Protein AF-0000000080889788 (afdb_homodimer)

InterPro domains:
  IPR009011 Mannose-6-phosphate receptor binding domain superfamily [G3DSA:2.70.130.10] (34-202)
  IPR009011 Mannose-6-phosphate receptor binding domain superfamily [SSF50911] (37-195)
  IPR028927 Mannose-6-phosphate receptor [PF02157] (180-248)
  IPR044865 MRH domain [PS51914] (36-197)

Solvent-accessible surface area (backbone atoms only — not comparable to full-atom values): 29455 Å² total; per-residue (Å²): 126,72,71,70,59,59,63,58,54,55,55,55,50,52,55,52,50,56,56,60,62,55,53,62,60,61,64,60,67,64,57,76,72,79,66,58,76,27,22,34,61,32,87,85,77,56,33,21,29,55,45,59,86,60,44,54,46,82,94,80,48,68,60,47,72,41,76,58,95,91,33,50,36,38,28,36,46,56,30,41,24,70,74,37,75,85,51,68,41,60,74,32,84,56,58,80,36,25,9,26,32,34,52,60,92,92,42,36,41,30,26,5,29,49,41,44,64,37,41,63,38,86,92,40,39,32,36,63,22,48,64,11,8,52,16,40,24,45,49,98,86,60,44,58,37,86,93,36,64,43,86,58,65,56,47,10,20,32,37,40,37,47,36,61,26,83,80,56,74,78,77,67,47,66,40,68,64,52,67,46,66,82,23,43,36,37,31,38,35,37,23,43,51,52,41,70,38,77,55,72,71,64,62,42,72,63,50,51,48,50,50,52,51,49,52,52,52,47,49,50,46,51,50,29,28,49,48,27,40,72,71,58,62,43,74,73,86,72,20,44,61,61,44,66,54,52,50,48,51,49,47,48,50,51,47,41,50,68,73,55,50,80,70,71,71,69,70,78,78,73,121,126,70,74,69,59,60,63,58,54,57,55,53,50,53,56,52,50,55,56,60,63,55,52,62,60,61,65,61,65,65,58,75,73,79,67,58,77,26,23,34,63,31,85,85,78,56,34,21,28,56,46,57,86,60,44,55,44,81,93,80,47,69,62,48,71,41,74,58,98,93,34,50,36,40,28,36,46,56,31,41,24,71,75,36,72,83,52,68,39,59,75,32,82,56,57,79,36,24,10,27,32,36,53,60,91,94,42,37,41,31,24,5,29,50,41,42,64,37,42,62,37,87,92,39,39,34,37,66,21,48,65,10,9,53,15,40,23,46,49,97,86,63,44,59,37,87,94,36,64,43,87,58,65,54,46,9,21,33,36,39,35,48,36,60,26,82,80,56,72,77,77,67,48,66,41,68,65,48,69,47,66,83,23,43,37,36,32,37,35,37,24,42,51,51,41,70,37,76,52,71,72,62,61,42,72,64,52,51,49,49,52,52,51,50,52,52,51,47,50,50,44,52,50,29,28,50,47,27,40,71,70,59,60,44,74,71,85,73,19,44,62,61,45,68,56,52,50,49,48,49,47,48,50,51,48,42,50,69,73,55,53,82,72,71,73,68,73,78,78,72,123

Foldseek 3Di:
DVVVVVVVVVVVVVVVVVVVVVVVVVVVVPPPPDDPFQKEADPVPRWIFHDVVQFADPPPGAFDWDDDPRKIKTFGAQFAHPPQVPFDAAQFPDSRFQGMWIDDPRHIKGQAGGGRDWYDDPPKIKDKGDRIHAFADADPVRAGDPPHGDPPRQAHMEMEIEDADLPDDDDWDKAWDDDDSNGYTYIYTYDNSRDTDNPCPPPPPVNVVVVVVVVVVVCLQVVQLVCCCVPVVDDDPPSGVCVVVVVVVVCVVVVCCVVPPPVVPPPPPPD/DVVVVVVVVVVVVVVVVVVVVVVVVVVVVPPPPDDPFQKEADPVPRWIFHDVVQFADPPPGAFDWDDDPRKIKTFGAQFAHRPQVPFDAAQFPDSRFQGMWIDDPRHIKGQAGGGRDWYDDPPKTKDKGDRIHAFADADPVRAGDPPHGDPPRQAHMEMEIEDADLPDDDDWDKAWDDDDSNGYGYIYTYDNSRDTDNPCPPPPPVNVVVVVVVVVVVCLQVVQLCCCCVPVVDDDPPSGVVVVVVVVVVCVVVVCCVVPPPVVPPPPPPD

pLDDT: mean 78.25, std 19.65, range [27.11, 98.44]

Structure (mmCIF, N/CA/C/O backbone):
data_AF-0000000080889788-model_v1
#
loop_
_entity.id
_entity.type
_entity.pdbx_description
1 polymer 'Cation-independent mannose-6-phosphate receptor CI-MPR'
#
loop_
_atom_site.group_PDB
_atom_site.id
_atom_site.type_symbol
_atom_site.label_atom_id
_atom_site.label_alt_id
_atom_site.label_comp_id
_atom_site.label_asym_id
_atom_site.label_entity_id
_atom_site.label_seq_id
_atom_site.pdbx_PDB_ins_code
_atom_site.Cartn_x
_atom_site.Cartn_y
_atom_site.Cartn_z
_atom_site.occupancy
_atom_site.B_iso_or_equiv
_atom_site.auth_seq_id
_atom_site.auth_comp_id
_atom_site.auth_asym_id
_atom_site.auth_atom_id
_atom_site.pdbx_PDB_model_num
ATOM 1 N N . MET A 1 1 ? -40.719 -61.031 -39.75 1 31.78 1 MET A N 1
ATOM 2 C CA . MET A 1 1 ? -40.625 -59.562 -39.75 1 31.78 1 MET A CA 1
ATOM 3 C C . MET A 1 1 ? -40.031 -59.062 -38.438 1 31.78 1 MET A C 1
ATOM 5 O O . MET A 1 1 ? -39.688 -57.906 -38.312 1 31.78 1 MET A O 1
ATOM 9 N N . LEU A 1 2 ? -40.062 -59.938 -37.469 1 42.12 2 LEU A N 1
ATOM 10 C CA . LEU A 1 2 ? -39.656 -59.531 -36.125 1 42.12 2 LEU A CA 1
ATOM 11 C C . LEU A 1 2 ? -38.125 -59.531 -36 1 42.12 2 LEU A C 1
ATOM 13 O O . LEU A 1 2 ? -37.562 -58.906 -35.094 1 42.12 2 LEU A O 1
ATOM 17 N N . TRP A 1 3 ? -37.469 -60.375 -36.781 1 41.09 3 TRP A N 1
ATOM 18 C CA . TRP A 1 3 ? -36.031 -60.562 -36.594 1 41.09 3 TRP A CA 1
ATOM 19 C C . TRP A 1 3 ? -35.25 -59.375 -37.125 1 41.09 3 TRP A C 1
ATOM 21 O O . TRP A 1 3 ? -34.156 -59.062 -36.625 1 41.09 3 TRP A O 1
ATOM 31 N N . LEU A 1 4 ? -35.812 -58.562 -38.062 1 42.12 4 LEU A N 1
ATOM 32 C CA . LEU A 1 4 ? -35.094 -57.438 -38.625 1 42.12 4 LEU A CA 1
ATOM 33 C C . LEU A 1 4 ? -34.969 -56.281 -37.625 1 42.12 4 LEU A C 1
ATOM 35 O O . LEU A 1 4 ? -34.25 -55.312 -37.844 1 42.12 4 LEU A O 1
ATOM 39 N N . ALA A 1 5 ? -35.875 -56.281 -36.625 1 42.78 5 ALA A N 1
ATOM 40 C CA . ALA A 1 5 ? -35.844 -55.125 -35.719 1 42.78 5 ALA A CA 1
ATOM 41 C C . ALA A 1 5 ? -34.656 -55.219 -34.75 1 42.78 5 ALA A C 1
ATOM 43 O O . ALA A 1 5 ? -34.281 -54.219 -34.156 1 42.78 5 ALA A O 1
ATOM 44 N N . ARG A 1 6 ? -34.156 -56.438 -34.5 1 41.62 6 ARG A N 1
ATOM 45 C CA . ARG A 1 6 ? -33.156 -56.469 -33.438 1 41.62 6 ARG A CA 1
ATOM 46 C C . ARG A 1 6 ? -31.844 -55.875 -33.906 1 41.62 6 ARG A C 1
ATOM 48 O O . ARG A 1 6 ? -31.062 -55.375 -33.094 1 41.62 6 ARG A O 1
ATOM 55 N N . ASP A 1 7 ? -31.547 -56.031 -35.219 1 41.19 7 ASP A N 1
ATOM 56 C CA . ASP A 1 7 ? -30.188 -55.719 -35.594 1 41.19 7 ASP A CA 1
ATOM 57 C C . ASP A 1 7 ? -30 -54.188 -35.688 1 41.19 7 ASP A C 1
ATOM 59 O O . ASP A 1 7 ? -28.859 -53.719 -35.719 1 41.19 7 ASP A O 1
ATOM 63 N N . ALA A 1 8 ? -31.094 -53.469 -35.938 1 44.75 8 ALA A N 1
ATOM 64 C CA . ALA A 1 8 ? -30.969 -52 -36.062 1 44.75 8 ALA A CA 1
ATOM 65 C C . ALA A 1 8 ? -30.656 -51.375 -34.688 1 44.75 8 ALA A C 1
ATOM 67 O O . ALA A 1 8 ? -30.094 -50.281 -34.625 1 44.75 8 ALA A O 1
ATOM 68 N N . ARG A 1 9 ? -31.109 -51.969 -33.625 1 47.72 9 ARG A N 1
ATOM 69 C CA . ARG A 1 9 ? -30.906 -51.375 -32.312 1 47.72 9 ARG A CA 1
ATOM 70 C C . ARG A 1 9 ? -29.453 -51.438 -31.875 1 47.72 9 ARG A C 1
ATOM 72 O O . ARG A 1 9 ? -28.984 -50.594 -31.109 1 47.72 9 ARG A O 1
ATOM 79 N N . SER A 1 10 ? -28.75 -52.5 -32.375 1 48.03 10 SER A N 1
ATOM 80 C CA . SER A 1 10 ? -27.375 -52.594 -31.906 1 48.03 10 SER A CA 1
ATOM 81 C C . SER A 1 10 ? -26.484 -51.531 -32.562 1 48.03 10 SER A C 1
ATOM 83 O O . SER A 1 10 ? -25.469 -51.125 -31.984 1 48.03 10 SER A O 1
ATOM 85 N N . SER A 1 11 ? -26.906 -51.156 -33.844 1 48.78 11 SER A N 1
ATOM 86 C CA . SER A 1 11 ? -26.016 -50.188 -34.5 1 48.78 11 SER A CA 1
ATOM 87 C C . SER A 1 11 ? -26.203 -48.781 -33.969 1 48.78 11 SER A C 1
ATOM 89 O O . SER A 1 11 ? -25.25 -48 -33.875 1 48.78 11 SER A O 1
ATOM 91 N N . LEU A 1 12 ? -27.453 -48.5 -33.562 1 50.38 12 LEU A N 1
ATOM 92 C CA . LEU A 1 12 ? -27.672 -47.156 -33 1 50.38 12 LEU A CA 1
ATOM 93 C C . LEU A 1 12 ? -27.047 -47.031 -31.625 1 50.38 12 LEU A C 1
ATOM 95 O O . LEU A 1 12 ? -26.609 -45.938 -31.234 1 50.38 12 LEU A O 1
ATOM 99 N N . LEU A 1 13 ? -27 -48.219 -30.969 1 50.25 13 LEU A N 1
ATOM 100 C CA . LEU A 1 13 ? -26.422 -48.156 -29.625 1 50.25 13 LEU A CA 1
ATOM 101 C C . LEU A 1 13 ? -24.906 -47.969 -29.703 1 50.25 13 LEU A C 1
ATOM 103 O O . LEU A 1 13 ? -24.328 -47.281 -28.844 1 50.25 13 LEU A O 1
ATOM 107 N N . SER A 1 14 ? -24.328 -48.5 -30.844 1 51.47 14 SER A N 1
ATOM 108 C CA . SER A 1 14 ? -22.875 -48.375 -30.922 1 51.47 14 SER A CA 1
ATOM 109 C C . SER A 1 14 ? -22.469 -46.938 -31.297 1 51.47 14 SER A C 1
ATOM 111 O O . SER A 1 14 ? -21.453 -46.438 -30.828 1 51.47 14 SER A O 1
ATOM 113 N N . SER A 1 15 ? -23.281 -46.312 -32.094 1 53.22 15 SER A N 1
ATOM 114 C CA . SER A 1 15 ? -22.953 -44.938 -32.469 1 53.22 15 SER A CA 1
ATOM 115 C C . SER A 1 15 ? -23.188 -44 -31.297 1 53.22 15 SER A C 1
ATOM 117 O O . SER A 1 15 ? -22.453 -43.031 -31.109 1 53.22 15 SER A O 1
ATOM 119 N N . ALA A 1 16 ? -24.203 -44.281 -30.531 1 52.91 16 ALA A N 1
ATOM 120 C CA . ALA A 1 16 ? -24.5 -43.438 -29.375 1 52.91 16 ALA A CA 1
ATOM 121 C C . ALA A 1 16 ? -23.438 -43.625 -28.281 1 52.91 16 ALA A C 1
ATOM 123 O O . ALA A 1 16 ? -23.094 -42.656 -27.578 1 52.91 16 ALA A O 1
ATOM 124 N N . ALA A 1 17 ? -22.859 -44.781 -28.188 1 52.31 17 ALA A N 1
ATOM 125 C CA . ALA A 1 17 ? -21.828 -45.031 -27.188 1 52.31 17 ALA A CA 1
ATOM 126 C C . ALA A 1 17 ? -20.531 -44.312 -27.547 1 52.31 17 ALA A C 1
ATOM 128 O O . ALA A 1 17 ? -19.844 -43.781 -26.656 1 52.31 17 ALA A O 1
ATOM 129 N N . LEU A 1 18 ? -20.234 -44.125 -28.828 1 51.5 18 LEU A N 1
ATOM 130 C CA . LEU A 1 18 ? -19.016 -43.438 -29.234 1 51.5 18 LEU A CA 1
ATOM 131 C C . LEU A 1 18 ? -19.156 -41.938 -28.984 1 51.5 18 LEU A C 1
ATOM 133 O O . LEU A 1 18 ? -18.188 -41.281 -28.578 1 51.5 18 LEU A O 1
ATOM 137 N N . ILE A 1 19 ? -20.281 -41.438 -29.141 1 51.91 19 ILE A N 1
ATOM 138 C CA . ILE A 1 19 ? -20.469 -40 -28.891 1 51.91 19 ILE A CA 1
ATOM 139 C C . ILE A 1 19 ? -20.406 -39.719 -27.391 1 51.91 19 ILE A C 1
ATOM 141 O O . ILE A 1 19 ? -19.859 -38.688 -26.969 1 51.91 19 ILE A O 1
ATOM 145 N N . ALA A 1 20 ? -20.844 -40.625 -26.609 1 51.16 20 ALA A N 1
ATOM 146 C CA . ALA A 1 20 ? -20.844 -40.406 -25.156 1 51.16 20 ALA A CA 1
ATOM 147 C C . ALA A 1 20 ? -19.422 -40.469 -24.594 1 51.16 20 ALA A C 1
ATOM 149 O O . ALA A 1 20 ? -19.109 -39.781 -23.625 1 51.16 20 ALA A O 1
ATOM 150 N N . PHE A 1 21 ? -18.5 -41.219 -25.234 1 52.44 21 PHE A N 1
ATOM 151 C CA . PHE A 1 21 ? -17.125 -41.312 -24.719 1 52.44 21 PHE A CA 1
ATOM 152 C C . PHE A 1 21 ? -16.328 -40.094 -25.094 1 52.44 21 PHE A C 1
ATOM 154 O O . PHE A 1 21 ? -15.383 -39.688 -24.391 1 52.44 21 PHE A O 1
ATOM 161 N N . LEU A 1 22 ? -16.672 -39.406 -26.156 1 49.91 22 LEU A N 1
ATOM 162 C CA . LEU A 1 22 ? -15.867 -38.25 -26.594 1 49.91 22 LEU A CA 1
ATOM 163 C C . LEU A 1 22 ? -16.25 -37 -25.812 1 49.91 22 LEU A C 1
ATOM 165 O O . LEU A 1 22 ? -15.5 -36 -25.812 1 49.91 22 LEU A O 1
ATOM 169 N N . TYR A 1 23 ? -17.344 -36.969 -25.094 1 50.97 23 TYR A N 1
ATOM 170 C CA . TYR A 1 23 ? -17.781 -35.75 -24.422 1 50.97 23 TYR A CA 1
ATOM 171 C C . TYR A 1 23 ? -16.859 -35.406 -23.234 1 50.97 23 TYR A C 1
ATOM 173 O O . TYR A 1 23 ? -16.516 -34.25 -23.016 1 50.97 23 TYR A O 1
ATOM 181 N N . PRO A 1 24 ? -16.562 -36.438 -22.438 1 53.47 24 PRO A N 1
ATOM 182 C CA . PRO A 1 24 ? -15.758 -36.031 -21.281 1 53.47 24 PRO A CA 1
ATOM 183 C C . PRO A 1 24 ? -14.336 -35.625 -21.656 1 53.47 24 PRO A C 1
ATOM 185 O O . PRO A 1 24 ? -13.703 -34.844 -20.938 1 53.47 24 PRO A O 1
ATOM 188 N N . LEU A 1 25 ? -13.875 -36.094 -22.766 1 49.16 25 LEU A N 1
ATOM 189 C CA . LEU A 1 25 ? -12.484 -35.781 -23.078 1 49.16 25 LEU A CA 1
ATOM 190 C C . LEU A 1 25 ? -12.336 -34.312 -23.453 1 49.16 25 LEU A C 1
ATOM 192 O O . LEU A 1 25 ? -11.305 -33.688 -23.203 1 49.16 25 LEU A O 1
ATOM 196 N N . ALA A 1 26 ? -13.32 -33.719 -24.047 1 46.06 26 ALA A N 1
ATOM 197 C CA . ALA A 1 26 ? -13.227 -32.312 -24.484 1 46.06 26 ALA A CA 1
ATOM 198 C C . ALA A 1 26 ? -13.242 -31.375 -23.297 1 46.06 26 ALA A C 1
ATOM 200 O O . ALA A 1 26 ? -12.57 -30.344 -23.312 1 46.06 26 ALA A O 1
ATOM 201 N N . THR A 1 27 ? -14.047 -31.641 -22.312 1 50.88 27 THR A N 1
ATOM 202 C CA . THR A 1 27 ? -14.18 -30.672 -21.234 1 50.88 27 THR A CA 1
ATOM 203 C C . THR A 1 27 ? -12.938 -30.688 -20.344 1 50.88 27 THR A C 1
ATOM 205 O O . THR A 1 27 ? -12.602 -29.672 -19.734 1 50.88 27 THR A O 1
ATOM 208 N N . ALA A 1 28 ? -12.312 -31.812 -20.172 1 47.03 28 ALA A N 1
ATOM 209 C CA . ALA A 1 28 ? -11.188 -31.875 -19.25 1 47.03 28 ALA A CA 1
ATOM 210 C C . ALA A 1 28 ? -10.016 -31.047 -19.766 1 47.03 28 ALA A C 1
ATOM 212 O O . ALA A 1 28 ? -9.164 -30.609 -18.984 1 47.03 28 ALA A O 1
ATOM 213 N N . ALA A 1 29 ? -9.875 -30.969 -21.047 1 45.22 29 ALA A N 1
ATOM 214 C CA . ALA A 1 29 ? -8.664 -30.359 -21.609 1 45.22 29 ALA A CA 1
ATOM 215 C C . ALA A 1 29 ? -8.625 -28.859 -21.344 1 45.22 29 ALA A C 1
ATOM 217 O O . ALA A 1 29 ? -7.621 -28.203 -21.609 1 45.22 29 ALA A O 1
ATOM 218 N N . MET A 1 30 ? -9.758 -28.297 -21.078 1 47.81 30 MET A N 1
ATOM 219 C CA . MET A 1 30 ? -9.602 -26.859 -20.953 1 47.81 30 MET A CA 1
ATOM 220 C C . MET A 1 30 ? -9.031 -26.5 -19.578 1 47.81 30 MET A C 1
ATOM 222 O O . MET A 1 30 ? -9.32 -25.422 -19.047 1 47.81 30 MET A O 1
ATOM 226 N N . ALA A 1 31 ? -8.57 -27.422 -18.922 1 50.59 31 ALA A N 1
ATOM 227 C CA . ALA A 1 31 ? -7.969 -27.062 -17.641 1 50.59 31 ALA A CA 1
ATOM 228 C C . ALA A 1 31 ? -6.969 -25.922 -17.812 1 50.59 31 ALA A C 1
ATOM 230 O O . ALA A 1 31 ? -6.133 -25.953 -18.719 1 50.59 31 ALA A O 1
ATOM 231 N N . GLU A 1 32 ? -7.359 -24.703 -17.453 1 60 32 GLU A N 1
ATOM 232 C CA . GLU A 1 32 ? -6.527 -23.516 -17.531 1 60 32 GLU A CA 1
ATOM 233 C C . GLU A 1 32 ? -5.109 -23.797 -17.031 1 60 32 GLU A C 1
ATOM 235 O O . GLU A 1 32 ? -4.922 -24.391 -15.977 1 60 32 GLU A O 1
ATOM 240 N N . LEU A 1 33 ? -4.176 -24.109 -17.859 1 66.06 33 LEU A N 1
ATOM 241 C CA . LEU A 1 33 ? -2.766 -24.281 -17.531 1 66.06 33 LEU A CA 1
ATOM 242 C C . LEU A 1 33 ? -2.334 -23.297 -16.453 1 66.06 33 LEU A C 1
ATOM 244 O O . LEU A 1 33 ? -2.738 -22.125 -16.484 1 66.06 33 LEU A O 1
ATOM 248 N N . PRO A 1 34 ? -1.7 -23.844 -15.398 1 81.56 34 PRO A N 1
ATOM 249 C CA . PRO A 1 34 ? -1.192 -22.969 -14.352 1 81.56 34 PRO A CA 1
ATOM 250 C C . PRO A 1 34 ? -0.342 -21.828 -14.906 1 81.56 34 PRO A C 1
ATOM 252 O O . PRO A 1 34 ? 0.306 -21.969 -15.938 1 81.56 34 PRO A O 1
ATOM 255 N N . ASP A 1 35 ? -0.42 -20.656 -14.367 1 87.38 35 ASP A N 1
ATOM 256 C CA . ASP A 1 35 ? 0.347 -19.484 -14.789 1 87.38 35 ASP A CA 1
ATOM 257 C C . ASP A 1 35 ? 1.847 -19.719 -14.641 1 87.38 35 ASP A C 1
ATOM 259 O O . ASP A 1 35 ? 2.289 -20.328 -13.656 1 87.38 35 ASP A O 1
ATOM 263 N N . PRO A 1 36 ? 2.596 -19.438 -15.641 1 90.5 36 PRO A N 1
ATOM 264 C CA . PRO A 1 36 ? 4.047 -19.484 -15.461 1 90.5 36 PRO A CA 1
ATOM 265 C C . PRO A 1 36 ? 4.52 -18.672 -14.266 1 90.5 36 PRO A C 1
ATOM 267 O O . PRO A 1 36 ? 3.785 -17.797 -13.773 1 90.5 36 PRO A O 1
ATOM 270 N N . PRO A 1 37 ? 5.727 -18.969 -13.797 1 94.62 37 PRO A N 1
ATOM 271 C CA . PRO A 1 37 ? 6.242 -18.203 -12.656 1 94.62 37 PRO A CA 1
ATOM 272 C C . PRO A 1 37 ? 6.316 -16.703 -12.945 1 94.62 37 PRO A C 1
ATOM 274 O O . PRO A 1 37 ? 6.609 -16.297 -14.07 1 94.62 37 PRO A O 1
ATOM 277 N N . CYS A 1 38 ? 6.023 -15.969 -11.898 1 97.19 38 CYS A N 1
ATOM 278 C CA . CYS A 1 38 ? 6.082 -14.508 -11.938 1 97.19 38 CYS A CA 1
ATOM 279 C C . CYS A 1 38 ? 5.047 -13.945 -12.906 1 97.19 38 CYS A C 1
ATOM 281 O O . CYS A 1 38 ? 5.336 -13.008 -13.648 1 97.19 38 CYS A O 1
ATOM 283 N N . SER A 1 39 ? 3.977 -14.609 -13.008 1 95.88 39 SER A N 1
ATOM 284 C CA . SER A 1 39 ? 2.818 -14.164 -13.781 1 95.88 39 SER A CA 1
ATOM 285 C C . SER A 1 39 ? 1.517 -14.492 -13.055 1 95.88 39 SER A C 1
ATOM 287 O O . SER A 1 39 ? 1.511 -15.25 -12.086 1 95.88 39 SER A O 1
ATOM 289 N N . ALA A 1 40 ? 0.466 -13.82 -13.484 1 95.31 40 ALA A N 1
ATOM 290 C CA . ALA A 1 40 ? -0.82 -14.047 -12.828 1 95.31 40 ALA A CA 1
ATOM 291 C C . ALA A 1 40 ? -1.978 -13.789 -13.789 1 95.31 40 ALA A C 1
ATOM 293 O O . ALA A 1 40 ? -1.886 -12.922 -14.664 1 95.31 40 ALA A O 1
ATOM 294 N N . THR A 1 41 ? -3.002 -14.555 -13.586 1 92.44 41 THR A N 1
ATOM 295 C CA . THR A 1 41 ? -4.246 -14.375 -14.32 1 92.44 41 THR A CA 1
ATOM 296 C C . THR A 1 41 ? -5.383 -13.977 -13.383 1 92.44 41 THR A C 1
ATOM 298 O O . THR A 1 41 ? -5.551 -14.578 -12.32 1 92.44 41 THR A O 1
ATOM 301 N N . SER A 1 42 ? -6.035 -12.945 -13.758 1 90.12 42 SER A N 1
ATOM 302 C CA . SER A 1 42 ? -7.156 -12.5 -12.938 1 90.12 42 SER A CA 1
ATOM 303 C C . SER A 1 42 ? -8.352 -13.438 -13.078 1 90.12 42 SER A C 1
ATOM 305 O O . SER A 1 42 ? -8.742 -13.789 -14.195 1 90.12 42 SER A O 1
ATOM 307 N N . ASN A 1 43 ? -8.875 -13.836 -12 1 83.81 43 ASN A N 1
ATOM 308 C CA . ASN A 1 43 ? -10.055 -14.703 -12.031 1 83.81 43 ASN A CA 1
ATOM 309 C C . ASN A 1 43 ? -11.305 -13.922 -12.422 1 83.81 43 ASN A C 1
ATOM 311 O O . ASN A 1 43 ? -12.266 -14.5 -12.945 1 83.81 43 ASN A O 1
ATOM 315 N N . ARG A 1 44 ? -11.234 -12.648 -12.172 1 82.38 44 ARG A N 1
ATOM 316 C CA . ARG A 1 44 ? -12.406 -11.812 -12.43 1 82.38 44 ARG A CA 1
ATOM 317 C C . ARG A 1 44 ? -12.469 -11.391 -13.891 1 82.38 44 ARG A C 1
ATOM 319 O O . ARG A 1 44 ? -13.516 -11.5 -14.531 1 82.38 44 ARG A O 1
ATOM 326 N N . THR A 1 45 ? -11.375 -10.953 -14.422 1 83.06 45 THR A N 1
ATOM 327 C CA . THR A 1 45 ? -11.359 -10.398 -15.773 1 83.06 45 THR A CA 1
ATOM 328 C C . THR A 1 45 ? -10.688 -11.359 -16.75 1 83.06 45 THR A C 1
ATOM 330 O O . THR A 1 45 ? -10.734 -11.156 -17.969 1 83.06 45 THR A O 1
ATOM 333 N N . HIS A 1 46 ? -9.992 -12.391 -16.25 1 84.44 46 HIS A N 1
ATOM 334 C CA . HIS A 1 46 ? -9.273 -13.383 -17.047 1 84.44 46 HIS A CA 1
ATOM 335 C C . HIS A 1 46 ? -8.133 -12.75 -17.828 1 84.44 46 HIS A C 1
ATOM 337 O O . HIS A 1 46 ? -7.703 -13.281 -18.844 1 84.44 46 HIS A O 1
ATOM 343 N N . THR A 1 47 ? -7.828 -11.625 -17.344 1 88.06 47 THR A N 1
ATOM 344 C CA . THR A 1 47 ? -6.664 -10.984 -17.938 1 88.06 47 THR A CA 1
ATOM 345 C C . THR A 1 47 ? -5.375 -11.562 -17.359 1 88.06 47 THR A C 1
ATOM 347 O O . THR A 1 47 ? -5.352 -12.031 -16.219 1 88.06 47 THR A O 1
ATOM 350 N N . PHE A 1 48 ? -4.363 -11.555 -18.281 1 92.69 48 PHE A N 1
ATOM 351 C CA . PHE A 1 48 ? -3.084 -12.156 -17.938 1 92.69 48 PHE A CA 1
ATOM 352 C C . PHE A 1 48 ? -1.987 -11.102 -17.859 1 92.69 48 PHE A C 1
ATOM 354 O O . PHE A 1 48 ? -1.921 -10.211 -18.719 1 92.69 48 PHE A O 1
ATOM 361 N N . VAL A 1 49 ? -1.178 -11.195 -16.812 1 95.19 49 VAL A N 1
ATOM 362 C CA . VAL A 1 49 ? -0.039 -10.297 -16.641 1 95.19 49 VAL A CA 1
ATOM 363 C C . VAL A 1 49 ? 1.237 -11.109 -16.438 1 95.19 49 VAL A C 1
ATOM 365 O O . VAL A 1 49 ? 1.271 -12.039 -15.633 1 95.19 49 VAL A O 1
ATOM 368 N N . ASN A 1 50 ? 2.252 -10.781 -17.203 1 94.88 50 ASN A N 1
ATOM 369 C CA . ASN A 1 50 ? 3.561 -11.422 -17.109 1 94.88 50 ASN A CA 1
ATOM 370 C C . ASN A 1 50 ? 4.629 -10.445 -16.625 1 94.88 50 ASN A C 1
ATOM 372 O O . ASN A 1 50 ? 4.938 -9.469 -17.312 1 94.88 50 ASN A O 1
ATOM 376 N N . LEU A 1 51 ? 5.258 -10.773 -15.484 1 96.5 51 LEU A N 1
ATOM 377 C CA . LEU A 1 51 ? 6.219 -9.852 -14.883 1 96.5 51 LEU A CA 1
ATOM 378 C C . LEU A 1 51 ? 7.645 -10.375 -15.039 1 96.5 51 LEU A C 1
ATOM 380 O O . LEU A 1 51 ? 8.57 -9.852 -14.414 1 96.5 51 LEU A O 1
ATOM 384 N N . GLN A 1 52 ? 7.883 -11.328 -15.836 1 95.81 52 GLN A N 1
ATOM 385 C CA . GLN A 1 52 ? 9.18 -11.992 -15.961 1 95.81 52 GLN A CA 1
ATOM 386 C C . GLN A 1 52 ? 10.242 -11.023 -16.469 1 95.81 52 GLN A C 1
ATOM 388 O O . GLN A 1 52 ? 11.422 -11.164 -16.125 1 95.81 52 GLN A O 1
ATOM 393 N N . SER A 1 53 ? 9.836 -10.102 -17.219 1 93.69 53 SER A N 1
ATOM 394 C CA . SER A 1 53 ? 10.789 -9.141 -17.781 1 93.69 53 SER A CA 1
ATOM 395 C C . SER A 1 53 ? 11.383 -8.25 -16.703 1 93.69 53 SER A C 1
ATOM 397 O O . SER A 1 53 ? 12.398 -7.586 -16.922 1 93.69 53 SER A O 1
ATOM 399 N N . LEU A 1 54 ? 10.812 -8.281 -15.531 1 96.31 54 LEU A N 1
ATOM 400 C CA . LEU A 1 54 ? 11.273 -7.414 -14.453 1 96.31 54 LEU A CA 1
ATOM 401 C C . LEU A 1 54 ? 12.336 -8.109 -13.609 1 96.31 54 LEU A C 1
ATOM 403 O O . LEU A 1 54 ? 12.969 -7.477 -12.766 1 96.31 54 LEU A O 1
ATOM 407 N N . ILE A 1 55 ? 12.531 -9.375 -13.812 1 97.31 55 ILE A N 1
ATOM 408 C CA . ILE A 1 55 ? 13.508 -10.141 -13.039 1 97.31 55 ILE A CA 1
ATOM 409 C C . ILE A 1 55 ? 14.922 -9.664 -13.375 1 97.31 55 ILE A C 1
ATOM 411 O O . ILE A 1 55 ? 15.289 -9.562 -14.547 1 97.31 55 ILE A O 1
ATOM 415 N N . ARG A 1 56 ? 15.617 -9.312 -12.32 1 96.94 56 ARG A N 1
ATOM 416 C CA . ARG A 1 56 ? 17.016 -8.93 -12.492 1 96.94 56 ARG A CA 1
ATOM 417 C C . ARG A 1 56 ? 17.938 -10.141 -12.406 1 96.94 56 ARG A C 1
ATOM 419 O O . ARG A 1 56 ? 17.844 -10.922 -11.453 1 96.94 56 ARG A O 1
ATOM 426 N N . ARG A 1 57 ? 18.859 -10.242 -13.305 1 95.06 57 ARG A N 1
ATOM 427 C CA . ARG A 1 57 ? 19.734 -11.406 -13.391 1 95.06 57 ARG A CA 1
ATOM 428 C C . ARG A 1 57 ? 21.188 -11.016 -13.125 1 95.06 57 ARG A C 1
ATOM 430 O O . ARG A 1 57 ? 21.656 -9.969 -13.586 1 95.06 57 ARG A O 1
ATOM 437 N N . LYS A 1 58 ? 21.844 -11.875 -12.461 1 92 58 LYS A N 1
ATOM 438 C CA . LYS A 1 58 ? 23.234 -11.656 -12.109 1 92 58 LYS A CA 1
ATOM 439 C C . LYS A 1 58 ? 24.109 -11.523 -13.352 1 92 58 LYS A C 1
ATOM 441 O O . LYS A 1 58 ? 23.984 -12.312 -14.289 1 92 58 LYS A O 1
ATOM 446 N N . GLY A 1 59 ? 25.062 -10.562 -13.352 1 91.06 59 GLY A N 1
ATOM 447 C CA . GLY A 1 59 ? 25.953 -10.359 -14.469 1 91.06 59 GLY A CA 1
ATOM 448 C C . GLY A 1 59 ? 25.391 -9.438 -15.531 1 91.06 59 GLY A C 1
ATOM 449 O O . GLY A 1 59 ? 26.141 -8.844 -16.312 1 91.06 59 GLY A O 1
ATOM 450 N N . PHE A 1 60 ? 24.109 -9.289 -15.602 1 92.75 60 PHE A N 1
ATOM 451 C CA . PHE A 1 60 ? 23.484 -8.508 -16.672 1 92.75 60 PHE A CA 1
ATOM 452 C C . PHE A 1 60 ? 22.781 -7.277 -16.109 1 92.75 60 PHE A C 1
ATOM 454 O O . PHE A 1 60 ? 22.719 -6.242 -16.766 1 92.75 60 PHE A O 1
ATOM 461 N N . ASP A 1 61 ? 22.312 -7.516 -14.891 1 94.5 61 ASP A N 1
ATOM 462 C CA . ASP A 1 61 ? 21.484 -6.461 -14.32 1 94.5 61 ASP A CA 1
ATOM 463 C C . ASP A 1 61 ? 21.969 -6.078 -12.922 1 94.5 61 ASP A C 1
ATOM 465 O O . ASP A 1 61 ? 22.875 -6.723 -12.375 1 94.5 61 ASP A O 1
ATOM 469 N N . GLN A 1 62 ? 21.469 -4.934 -12.477 1 95.31 62 GLN A N 1
ATOM 470 C CA . GLN A 1 62 ? 21.594 -4.504 -11.094 1 95.31 62 GLN A CA 1
ATOM 471 C C . GLN A 1 62 ? 20.25 -4.531 -10.375 1 95.31 62 GLN A C 1
ATOM 473 O O . GLN A 1 62 ? 19.203 -4.383 -11.008 1 95.31 62 GLN A O 1
ATOM 478 N N . ASP A 1 63 ? 20.297 -4.707 -9.109 1 96.88 63 ASP A N 1
ATOM 479 C CA . ASP A 1 63 ? 19.062 -4.699 -8.328 1 96.88 63 ASP A CA 1
ATOM 480 C C . ASP A 1 63 ? 18.344 -3.365 -8.461 1 96.88 63 ASP A C 1
ATOM 482 O O . ASP A 1 63 ? 18.953 -2.348 -8.797 1 96.88 63 ASP A O 1
ATOM 486 N N . TYR A 1 64 ? 17.062 -3.449 -8.305 1 97.25 64 TYR A N 1
ATOM 487 C CA . TYR A 1 64 ? 16.328 -2.197 -8.156 1 97.25 64 TYR A CA 1
ATOM 488 C C . TYR A 1 64 ? 16.656 -1.528 -6.824 1 97.25 64 TYR A C 1
ATOM 490 O O . TYR A 1 64 ? 16.984 -2.205 -5.848 1 97.25 64 TYR A O 1
ATOM 498 N N . SER A 1 65 ? 16.578 -0.237 -6.805 1 95.06 65 SER A N 1
ATOM 499 C CA . SER A 1 65 ? 16.828 0.504 -5.574 1 95.06 65 SER A CA 1
ATOM 500 C C . SER A 1 65 ? 15.883 1.689 -5.434 1 95.06 65 SER A C 1
ATOM 502 O O . SER A 1 65 ? 15.508 2.307 -6.43 1 95.06 65 SER A O 1
ATOM 504 N N . THR A 1 66 ? 15.406 1.878 -4.289 1 94.19 66 THR A N 1
ATOM 505 C CA . THR A 1 66 ? 14.602 3.051 -3.963 1 94.19 66 THR A CA 1
ATOM 506 C C . THR A 1 66 ? 14.977 3.598 -2.588 1 94.19 66 THR A C 1
ATOM 508 O O . THR A 1 66 ? 15.445 2.854 -1.727 1 94.19 66 THR A O 1
ATOM 511 N N . ARG A 1 67 ? 14.867 4.887 -2.43 1 92.44 67 ARG A N 1
ATOM 512 C CA . ARG A 1 67 ? 15.289 5.52 -1.188 1 92.44 67 ARG A CA 1
ATOM 513 C C . ARG A 1 67 ? 14.133 6.254 -0.52 1 92.44 67 ARG A C 1
ATOM 515 O O . ARG A 1 67 ? 13.305 6.867 -1.197 1 92.44 67 ARG A O 1
ATOM 522 N N . HIS A 1 68 ? 14.062 6.141 0.816 1 91.44 68 HIS A N 1
ATOM 523 C CA . HIS A 1 68 ? 13.141 6.902 1.651 1 91.44 68 HIS A CA 1
ATOM 524 C C . HIS A 1 68 ? 13.766 7.242 2.998 1 91.44 68 HIS A C 1
ATOM 526 O O . HIS A 1 68 ? 14.273 6.355 3.693 1 91.44 68 HIS A O 1
ATOM 532 N N . ASP A 1 69 ? 13.703 8.57 3.502 1 86.62 69 ASP A N 1
ATOM 533 C CA . ASP A 1 69 ? 14.211 9.047 4.789 1 86.62 69 ASP A CA 1
ATOM 534 C C . ASP A 1 69 ? 15.617 8.508 5.047 1 86.62 69 ASP A C 1
ATOM 536 O O . ASP A 1 69 ? 15.891 7.949 6.113 1 86.62 69 ASP A O 1
ATOM 540 N N . ASN A 1 70 ? 16.516 8.523 4.129 1 88.5 70 ASN A N 1
ATOM 541 C CA . ASN A 1 70 ? 17.938 8.188 4.215 1 88.5 70 ASN A CA 1
ATOM 542 C C . ASN A 1 70 ? 18.156 6.68 4.27 1 88.5 70 ASN A C 1
ATOM 544 O O . ASN A 1 70 ? 19.203 6.215 4.695 1 88.5 70 ASN A O 1
ATOM 548 N N . ILE A 1 71 ? 17.141 5.945 4.031 1 93.06 71 ILE A N 1
ATOM 549 C CA . ILE A 1 71 ? 17.25 4.496 3.943 1 93.06 71 ILE A CA 1
ATOM 550 C C . ILE A 1 71 ? 17.141 4.055 2.484 1 93.06 71 ILE A C 1
ATOM 552 O O . ILE A 1 71 ? 16.234 4.492 1.764 1 93.06 71 ILE A O 1
ATOM 556 N N . SER A 1 72 ? 18.047 3.232 2.135 1 94.94 72 SER A N 1
ATOM 557 C CA . SER A 1 72 ? 18.016 2.691 0.779 1 94.94 72 SER A CA 1
ATOM 558 C C . SER A 1 72 ? 17.5 1.259 0.764 1 94.94 72 SER A C 1
ATOM 560 O O . SER A 1 72 ? 18 0.401 1.492 1 94.94 72 SER A O 1
ATOM 562 N N . PHE A 1 73 ? 16.578 1.062 -0.071 1 97.25 73 PHE A N 1
ATOM 563 C CA . PHE A 1 73 ? 15.984 -0.265 -0.221 1 97.25 73 PHE A CA 1
ATOM 564 C C . PHE A 1 73 ? 16.453 -0.92 -1.514 1 97.25 73 PHE A C 1
ATOM 566 O O . PHE A 1 73 ? 16.469 -0.283 -2.568 1 97.25 73 PHE A O 1
ATOM 573 N N . THR A 1 74 ? 16.875 -2.131 -1.399 1 97 74 THR A N 1
ATOM 574 C CA . THR A 1 74 ? 17.297 -2.916 -2.551 1 97 74 THR A CA 1
ATOM 575 C C . THR A 1 74 ? 16.391 -4.125 -2.752 1 97 74 THR A C 1
ATOM 577 O O . THR A 1 74 ? 16.062 -4.832 -1.795 1 97 74 THR A O 1
ATOM 580 N N . LEU A 1 75 ? 15.984 -4.297 -4.008 1 97.69 75 LEU A N 1
ATOM 581 C CA . LEU A 1 75 ? 15.078 -5.426 -4.191 1 97.69 75 LEU A CA 1
ATOM 582 C C . LEU A 1 75 ? 15.156 -5.961 -5.617 1 97.69 75 LEU A C 1
ATOM 584 O O . LEU A 1 75 ? 15.727 -5.312 -6.496 1 97.69 75 LEU A O 1
ATOM 588 N N . ASN A 1 76 ? 14.758 -7.125 -5.754 1 97.81 76 ASN A N 1
ATOM 589 C CA . ASN A 1 76 ? 14.484 -7.789 -7.023 1 97.81 76 ASN A CA 1
ATOM 590 C C . ASN A 1 76 ? 13.031 -8.273 -7.094 1 97.81 76 ASN A C 1
ATOM 592 O O . ASN A 1 76 ? 12.328 -8.289 -6.086 1 97.81 76 ASN A O 1
ATOM 596 N N . ILE A 1 77 ? 12.594 -8.469 -8.32 1 98.06 77 ILE A N 1
ATOM 597 C CA . ILE A 1 77 ? 11.203 -8.883 -8.492 1 98.06 77 ILE A CA 1
ATOM 598 C C . ILE A 1 77 ? 11.148 -10.352 -8.906 1 98.06 77 ILE A C 1
ATOM 600 O O . ILE A 1 77 ? 11.742 -10.742 -9.914 1 98.06 77 ILE A O 1
ATOM 604 N N . CYS A 1 78 ? 10.523 -11.172 -8.141 1 97.5 78 CYS A N 1
ATOM 605 C CA . CYS A 1 78 ? 10.297 -12.594 -8.367 1 97.5 78 CYS A CA 1
ATOM 606 C C . CYS A 1 78 ? 11.602 -13.375 -8.266 1 97.5 78 CYS A C 1
ATOM 608 O O . CYS A 1 78 ? 11.68 -14.516 -8.727 1 97.5 78 CYS A O 1
ATOM 610 N N . ALA A 1 79 ? 12.641 -12.781 -7.73 1 96.56 79 ALA A N 1
ATOM 611 C CA . ALA A 1 79 ? 13.953 -13.414 -7.586 1 96.56 79 ALA A CA 1
ATOM 612 C C . ALA A 1 79 ? 14.727 -12.82 -6.41 1 96.56 79 ALA A C 1
ATOM 614 O O . ALA A 1 79 ? 14.398 -11.727 -5.941 1 96.56 79 ALA A O 1
ATOM 615 N N . PRO A 1 80 ? 15.648 -13.578 -5.906 1 95.56 80 PRO A N 1
ATOM 616 C CA . PRO A 1 80 ? 16.484 -13.016 -4.844 1 95.56 80 PRO A CA 1
ATOM 617 C C . PRO A 1 80 ? 17.297 -11.805 -5.309 1 95.56 80 PRO A C 1
ATOM 619 O O . PRO A 1 80 ? 17.656 -11.719 -6.484 1 95.56 80 PRO A O 1
ATOM 622 N N . ALA A 1 81 ? 17.5 -10.922 -4.387 1 96.12 81 ALA A N 1
ATOM 623 C CA . ALA A 1 81 ? 18.344 -9.773 -4.68 1 96.12 81 ALA A CA 1
ATOM 624 C C . ALA A 1 81 ? 19.766 -10.203 -5.012 1 96.12 81 ALA A C 1
ATOM 626 O O . ALA A 1 81 ? 20.328 -11.055 -4.332 1 96.12 81 ALA A O 1
ATOM 627 N N . LEU A 1 82 ? 20.328 -9.625 -5.965 1 94.5 82 LEU A N 1
ATOM 628 C CA . LEU A 1 82 ? 21.641 -10.023 -6.477 1 94.5 82 LEU A CA 1
ATOM 629 C C . LEU A 1 82 ? 22.734 -9.703 -5.469 1 94.5 82 LEU A C 1
ATOM 631 O O . LEU A 1 82 ? 23.719 -10.445 -5.359 1 94.5 82 LEU A O 1
ATOM 635 N N . SER A 1 83 ? 22.625 -8.664 -4.75 1 91.31 83 SER A N 1
ATOM 636 C CA . SER A 1 83 ? 23.656 -8.195 -3.836 1 91.31 83 SER A CA 1
ATOM 637 C C . SER A 1 83 ? 23.453 -8.758 -2.434 1 91.31 83 SER A C 1
ATOM 639 O O . SER A 1 83 ? 24.188 -8.414 -1.507 1 91.31 83 SER A O 1
ATOM 641 N N . ALA A 1 84 ? 22.469 -9.578 -2.254 1 89.06 84 ALA A N 1
ATOM 642 C CA . ALA A 1 84 ? 22.125 -10.07 -0.923 1 89.06 84 ALA A CA 1
ATOM 643 C C . ALA A 1 84 ? 23.109 -11.156 -0.475 1 89.06 84 ALA A C 1
ATOM 645 O O . ALA A 1 84 ? 23.281 -11.383 0.725 1 89.06 84 ALA A O 1
ATOM 646 N N . ASP A 1 85 ? 23.75 -11.805 -1.338 1 82.38 85 ASP A N 1
ATOM 647 C CA . ASP A 1 85 ? 24.594 -12.953 -1.027 1 82.38 85 ASP A CA 1
ATOM 648 C C . ASP A 1 85 ? 25.766 -12.555 -0.139 1 82.38 85 ASP A C 1
ATOM 650 O O . ASP A 1 85 ? 26.266 -13.359 0.657 1 82.38 85 ASP A O 1
ATOM 654 N N . ASP A 1 86 ? 26.156 -11.352 -0.116 1 80 86 ASP A N 1
ATOM 655 C CA . ASP A 1 86 ? 27.344 -10.898 0.6 1 80 86 ASP A CA 1
ATOM 656 C C . ASP A 1 86 ? 26.969 -10.281 1.946 1 80 86 ASP A C 1
ATOM 658 O O . ASP A 1 86 ? 27.844 -9.789 2.67 1 80 86 ASP A O 1
ATOM 662 N N . LEU A 1 87 ? 25.703 -10.406 2.213 1 86.56 87 LEU A N 1
ATOM 663 C CA . LEU A 1 87 ? 25.266 -9.711 3.418 1 86.56 87 LEU A CA 1
ATOM 664 C C . LEU A 1 87 ? 24.766 -10.703 4.465 1 86.56 87 LEU A C 1
ATOM 666 O O . LEU A 1 87 ? 24.328 -11.805 4.121 1 86.56 87 LEU A O 1
ATOM 670 N N . HIS A 1 88 ? 25 -10.258 5.703 1 86.12 88 HIS A N 1
ATOM 671 C CA . HIS A 1 88 ? 24.438 -11.016 6.816 1 86.12 88 HIS A CA 1
ATOM 672 C C . HIS A 1 88 ? 23.141 -10.391 7.312 1 86.12 88 HIS A C 1
ATOM 674 O O . HIS A 1 88 ? 23.094 -9.195 7.605 1 86.12 88 HIS A O 1
ATOM 680 N N . PHE A 1 89 ? 22.062 -11.227 7.316 1 87.88 89 PHE A N 1
ATOM 681 C CA . PHE A 1 89 ? 20.75 -10.766 7.766 1 87.88 89 PHE A CA 1
ATOM 682 C C . PHE A 1 89 ? 20.406 -11.359 9.125 1 87.88 89 PHE A C 1
ATOM 684 O O . PHE A 1 89 ? 20.062 -12.531 9.227 1 87.88 89 PHE A O 1
ATOM 691 N N . PRO A 1 90 ? 20.453 -10.508 10.031 1 81.19 90 PRO A N 1
ATOM 692 C CA . PRO A 1 90 ? 20.109 -11.023 11.359 1 81.19 90 PRO A CA 1
ATOM 693 C C . PRO A 1 90 ? 18.688 -11.609 11.406 1 81.19 90 PRO A C 1
ATOM 695 O O . PRO A 1 90 ? 17.781 -11.062 10.789 1 81.19 90 PRO A O 1
ATOM 698 N N . SER A 1 91 ? 18.562 -12.805 12 1 77.38 91 SER A N 1
ATOM 699 C CA . SER A 1 91 ? 17.297 -13.438 12.328 1 77.38 91 SER A CA 1
ATOM 700 C C . SER A 1 91 ? 16.5 -13.781 11.07 1 77.38 91 SER A C 1
ATOM 702 O O . SER A 1 91 ? 15.281 -13.898 11.117 1 77.38 91 SER A O 1
ATOM 704 N N . ALA A 1 92 ? 17.188 -13.664 9.914 1 79.62 92 ALA A N 1
ATOM 705 C CA . ALA A 1 92 ? 16.469 -14.094 8.711 1 79.62 92 ALA A CA 1
ATOM 706 C C . ALA A 1 92 ? 16.609 -15.602 8.5 1 79.62 92 ALA A C 1
ATOM 708 O O . ALA A 1 92 ? 17.656 -16.188 8.758 1 79.62 92 ALA A O 1
ATOM 709 N N . GLU A 1 93 ? 15.586 -16.281 8.227 1 69.38 93 GLU A N 1
ATOM 710 C CA . GLU A 1 93 ? 15.57 -17.734 8.086 1 69.38 93 GLU A CA 1
ATOM 711 C C . GLU A 1 93 ? 16.469 -18.188 6.941 1 69.38 93 GLU A C 1
ATOM 713 O O . GLU A 1 93 ? 17.219 -19.156 7.082 1 69.38 93 GLU A O 1
ATOM 718 N N . ASP A 1 94 ? 16.297 -17.656 5.773 1 71.56 94 ASP A N 1
ATOM 719 C CA . ASP A 1 94 ? 17.047 -18.047 4.586 1 71.56 94 ASP A CA 1
ATOM 720 C C . ASP A 1 94 ? 17.703 -16.828 3.938 1 71.56 94 ASP A C 1
ATOM 722 O O . ASP A 1 94 ? 17.078 -16.125 3.145 1 71.56 94 ASP A O 1
ATOM 726 N N . ALA A 1 95 ? 18.984 -16.672 4.219 1 72.44 95 ALA A N 1
ATOM 727 C CA . ALA A 1 95 ? 19.688 -15.477 3.752 1 72.44 95 ALA A CA 1
ATOM 728 C C . ALA A 1 95 ? 19.922 -15.539 2.246 1 72.44 95 ALA A C 1
ATOM 730 O O . ALA A 1 95 ? 20.156 -14.516 1.604 1 72.44 95 ALA A O 1
ATOM 731 N N . ARG A 1 96 ? 19.797 -16.734 1.676 1 77.12 96 ARG A N 1
ATOM 732 C CA . ARG A 1 96 ? 20.125 -16.844 0.26 1 77.12 96 ARG A CA 1
ATOM 733 C C . ARG A 1 96 ? 18.922 -16.531 -0.616 1 77.12 96 ARG A C 1
ATOM 735 O O . ARG A 1 96 ? 19.062 -16.359 -1.829 1 77.12 96 ARG A O 1
ATOM 742 N N . ASN A 1 97 ? 17.781 -16.406 -0.046 1 90.69 97 ASN A N 1
ATOM 743 C CA . ASN A 1 97 ? 16.578 -16.156 -0.835 1 90.69 97 ASN A CA 1
ATOM 744 C C . ASN A 1 97 ? 15.906 -14.852 -0.448 1 90.69 97 ASN A C 1
ATOM 746 O O . ASN A 1 97 ? 14.68 -14.75 -0.447 1 90.69 97 ASN A O 1
ATOM 750 N N . VAL A 1 98 ? 16.828 -13.914 -0.126 1 94.44 98 VAL A N 1
ATOM 751 C CA . VAL A 1 98 ? 16.312 -12.594 0.239 1 94.44 98 VAL A CA 1
ATOM 752 C C . VAL A 1 98 ? 16.062 -11.773 -1.021 1 94.44 98 VAL A C 1
ATOM 754 O O . VAL A 1 98 ? 16.984 -11.539 -1.812 1 94.44 98 VAL A O 1
ATOM 757 N N . SER A 1 99 ? 14.836 -11.344 -1.231 1 96.19 99 SER A N 1
ATOM 758 C CA . SER A 1 99 ? 14.484 -10.633 -2.457 1 96.19 99 SER A CA 1
ATOM 759 C C . SER A 1 99 ? 14.492 -9.125 -2.244 1 96.19 99 SER A C 1
ATOM 761 O O . SER A 1 99 ? 14.477 -8.352 -3.207 1 96.19 99 SER A O 1
ATOM 763 N N . ALA A 1 100 ? 14.484 -8.727 -0.983 1 97.38 100 ALA A N 1
ATOM 764 C CA . ALA A 1 100 ? 14.508 -7.301 -0.662 1 97.38 100 ALA A CA 1
ATOM 765 C C . ALA A 1 100 ? 15.148 -7.059 0.703 1 97.38 100 ALA A C 1
ATOM 767 O O . ALA A 1 100 ? 14.984 -7.863 1.624 1 97.38 100 ALA A O 1
ATOM 768 N N . TYR A 1 101 ? 15.875 -5.984 0.821 1 96.62 101 TYR A N 1
ATOM 769 C CA . TYR A 1 101 ? 16.5 -5.66 2.096 1 96.62 101 TYR A CA 1
ATOM 770 C C . TYR A 1 101 ? 16.875 -4.184 2.16 1 96.62 101 TYR A C 1
ATOM 772 O O . TYR A 1 101 ? 16.828 -3.479 1.151 1 96.62 101 TYR A O 1
ATOM 780 N N . TYR A 1 102 ? 17.125 -3.713 3.277 1 95.88 102 TYR A N 1
ATOM 781 C CA . TYR A 1 102 ? 17.703 -2.393 3.488 1 95.88 102 TYR A CA 1
ATOM 782 C C . TYR A 1 102 ? 18.828 -2.455 4.512 1 95.88 102 TYR A C 1
ATOM 784 O O . TYR A 1 102 ? 18.938 -3.424 5.266 1 95.88 102 TYR A O 1
ATOM 792 N N . ARG A 1 103 ? 19.641 -1.456 4.41 1 92 103 ARG A N 1
ATOM 793 C CA . ARG A 1 103 ? 20.766 -1.388 5.324 1 92 103 ARG A CA 1
ATOM 794 C C . ARG A 1 103 ? 20.672 -0.171 6.238 1 92 103 ARG A C 1
ATOM 796 O O . ARG A 1 103 ? 20.281 0.914 5.793 1 92 103 ARG A O 1
ATOM 803 N N . LYS A 1 104 ? 20.875 -0.417 7.438 1 88.69 104 LYS A N 1
ATOM 804 C CA . LYS A 1 104 ? 20.969 0.646 8.43 1 88.69 104 LYS A CA 1
ATOM 805 C C . LYS A 1 104 ? 22.234 0.5 9.273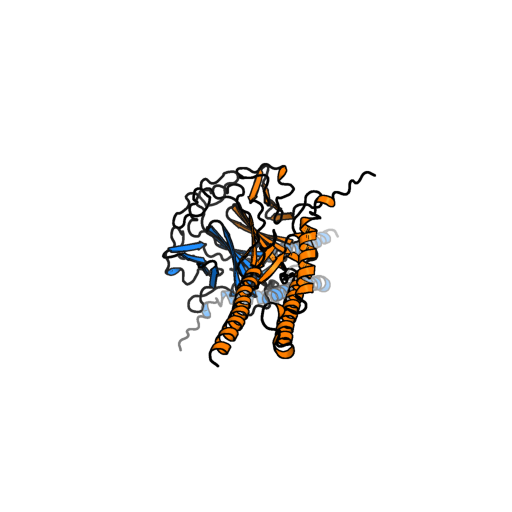 1 88.69 104 LYS A C 1
ATOM 807 O O . LYS A 1 104 ? 22.344 -0.411 10.094 1 88.69 104 LYS A O 1
ATOM 812 N N . GLY A 1 105 ? 23.141 1.496 9.031 1 84.12 105 GLY A N 1
ATOM 813 C CA . GLY A 1 105 ? 24.453 1.326 9.648 1 84.12 105 GLY A CA 1
ATOM 814 C C . GLY A 1 105 ? 25.203 0.11 9.141 1 84.12 105 GLY A C 1
ATOM 815 O O . GLY A 1 105 ? 25.375 -0.052 7.934 1 84.12 105 GLY A O 1
ATOM 816 N N . ASP A 1 106 ? 25.516 -0.792 10.094 1 84.75 106 ASP A N 1
ATOM 817 C CA . ASP A 1 106 ? 26.297 -1.965 9.734 1 84.75 106 ASP A CA 1
ATOM 818 C C . ASP A 1 106 ? 25.422 -3.209 9.633 1 84.75 106 ASP A C 1
ATOM 820 O O . ASP A 1 106 ? 25.906 -4.301 9.344 1 84.75 106 ASP A O 1
ATOM 824 N N . LYS A 1 107 ? 24.219 -2.961 9.75 1 89.12 107 LYS A N 1
ATOM 825 C CA . LYS A 1 107 ? 23.312 -4.109 9.75 1 89.12 107 LYS A CA 1
ATOM 826 C C . LYS A 1 107 ? 22.391 -4.082 8.531 1 89.12 107 LYS A C 1
ATOM 828 O O . LYS A 1 107 ? 22.016 -3.008 8.047 1 89.12 107 LYS A O 1
ATOM 833 N N . ALA A 1 108 ? 22.156 -5.246 8.047 1 93 108 ALA A N 1
ATOM 834 C CA . ALA A 1 108 ? 21.203 -5.41 6.957 1 93 108 ALA A CA 1
ATOM 835 C C . ALA A 1 108 ? 19.953 -6.156 7.43 1 93 108 ALA A C 1
ATOM 837 O O . ALA A 1 108 ? 20.047 -7.113 8.195 1 93 108 ALA A O 1
ATOM 838 N N . TYR A 1 109 ? 18.844 -5.699 6.984 1 95.12 109 TYR A N 1
ATOM 839 C CA . TYR A 1 109 ? 17.578 -6.32 7.363 1 95.12 109 TYR A CA 1
ATOM 840 C C . TYR A 1 109 ? 16.844 -6.844 6.141 1 95.12 109 TYR A C 1
ATOM 842 O O . TYR A 1 109 ? 16.594 -6.098 5.188 1 95.12 109 TYR A O 1
ATOM 850 N N . SER A 1 110 ? 16.5 -8.109 6.195 1 96.12 110 SER A N 1
ATOM 851 C CA . SER A 1 110 ? 15.758 -8.734 5.117 1 96.12 110 SER A CA 1
ATOM 852 C C . SER A 1 110 ? 14.281 -8.359 5.184 1 96.12 110 SER A C 1
ATOM 854 O O . SER A 1 110 ? 13.688 -8.312 6.266 1 96.12 110 SER A O 1
ATOM 856 N N . LEU A 1 111 ? 13.734 -8.109 4.008 1 96.69 111 LEU A N 1
ATOM 857 C CA . LEU A 1 111 ? 12.32 -7.781 3.938 1 96.69 111 LEU A CA 1
ATOM 858 C C . LEU A 1 111 ? 11.516 -8.938 3.35 1 96.69 111 LEU A C 1
ATOM 860 O O . LEU A 1 111 ? 10.383 -8.75 2.902 1 96.69 111 LEU A O 1
ATOM 864 N N . GLY A 1 112 ? 12.125 -10.055 3.307 1 95.75 112 GLY A N 1
ATOM 865 C CA . GLY A 1 112 ? 11.367 -11.227 2.891 1 95.75 112 GLY A CA 1
ATOM 866 C C . GLY A 1 112 ? 12.062 -12.031 1.809 1 95.75 112 GLY A C 1
ATOM 867 O O . GLY A 1 112 ? 13.031 -11.57 1.206 1 95.75 112 GLY A O 1
ATOM 868 N N . ARG A 1 113 ? 11.445 -13.148 1.56 1 95 113 ARG A N 1
ATOM 869 C CA . ARG A 1 113 ? 11.984 -14.086 0.575 1 95 113 ARG A CA 1
ATOM 870 C C . ARG A 1 113 ? 11.281 -13.93 -0.77 1 95 113 ARG A C 1
ATOM 872 O O . ARG A 1 113 ? 10.148 -13.453 -0.831 1 95 113 ARG A O 1
ATOM 879 N N . ALA A 1 114 ? 11.969 -14.422 -1.733 1 94.38 114 ALA A N 1
ATOM 880 C CA . ALA A 1 114 ? 11.453 -14.289 -3.094 1 94.38 114 ALA A CA 1
ATOM 881 C C . ALA A 1 114 ? 10.164 -15.094 -3.275 1 94.38 114 ALA A C 1
ATOM 883 O O . ALA A 1 114 ? 10.047 -16.219 -2.76 1 94.38 114 ALA A O 1
ATOM 884 N N . SER A 1 115 ? 9.258 -14.461 -3.873 1 95.75 115 SER A N 1
ATOM 885 C CA . SER A 1 115 ? 8.023 -15.117 -4.293 1 95.75 115 SER A CA 1
ATOM 886 C C . SER A 1 115 ? 7.852 -15.055 -5.809 1 95.75 115 SER A C 1
ATOM 888 O O . SER A 1 115 ? 8.156 -14.039 -6.434 1 95.75 115 SER A O 1
ATOM 890 N N . LEU A 1 116 ? 7.344 -16.141 -6.312 1 95.75 116 LEU A N 1
ATOM 891 C CA . LEU A 1 116 ? 7.164 -16.203 -7.758 1 95.75 116 LEU A CA 1
ATOM 892 C C . LEU A 1 116 ? 5.691 -16.109 -8.133 1 95.75 116 LEU A C 1
ATOM 894 O O . LEU A 1 116 ? 5.324 -16.297 -9.289 1 95.75 116 LEU A O 1
ATOM 898 N N . LYS A 1 117 ? 4.906 -15.75 -7.168 1 95.56 117 LYS A N 1
ATOM 899 C CA . LYS A 1 117 ? 3.473 -15.828 -7.426 1 95.56 117 LYS A CA 1
ATOM 900 C C . LYS A 1 117 ? 2.783 -14.508 -7.117 1 95.56 117 LYS A C 1
ATOM 902 O O . LYS A 1 117 ? 2.166 -14.352 -6.059 1 95.56 117 LYS A O 1
ATOM 907 N N . PRO A 1 118 ? 2.836 -13.609 -8.078 1 97.12 118 PRO A N 1
ATOM 908 C CA . PRO A 1 118 ? 1.966 -12.438 -7.902 1 97.12 118 PRO A CA 1
ATOM 909 C C . PRO A 1 118 ? 0.482 -12.805 -7.922 1 97.12 118 PRO A C 1
ATOM 911 O O . PRO A 1 118 ? 0.098 -13.82 -8.5 1 97.12 118 PRO A O 1
ATOM 914 N N . LYS A 1 119 ? -0.338 -12.094 -7.324 1 95.19 119 LYS A N 1
ATOM 915 C CA . LYS A 1 119 ? -1.767 -12.383 -7.25 1 95.19 119 LYS A CA 1
ATOM 916 C C . LYS A 1 119 ? -2.598 -11.125 -7.5 1 95.19 119 LYS A C 1
ATOM 918 O O . LYS A 1 119 ? -2.195 -10.023 -7.125 1 95.19 119 LYS A O 1
ATOM 923 N N . PHE A 1 120 ? -3.738 -11.383 -8.031 1 93.56 120 PHE A N 1
ATOM 924 C CA . PHE A 1 120 ? -4.691 -10.289 -8.211 1 93.56 120 PHE A CA 1
ATOM 925 C C . PHE A 1 120 ? -5.582 -10.141 -6.984 1 93.56 120 PHE A C 1
ATOM 927 O O . PHE A 1 120 ? -6.16 -11.117 -6.508 1 93.56 120 PHE A O 1
ATOM 934 N N . VAL A 1 121 ? -5.586 -9.023 -6.453 1 92.5 121 VAL A N 1
ATOM 935 C CA . VAL A 1 121 ? -6.52 -8.625 -5.402 1 92.5 121 VAL A CA 1
ATOM 936 C C . VAL A 1 121 ? -7.5 -7.594 -5.949 1 92.5 121 VAL A C 1
ATOM 938 O O . VAL A 1 121 ? -7.203 -6.395 -5.969 1 92.5 121 VAL A O 1
ATOM 941 N N . GLY A 1 122 ? -8.688 -8.07 -6.23 1 86.69 122 GLY A N 1
ATOM 942 C CA . GLY A 1 122 ? -9.547 -7.207 -7.035 1 86.69 122 GLY A CA 1
ATOM 943 C C . GLY A 1 122 ? -8.945 -6.867 -8.383 1 86.69 122 GLY A C 1
ATOM 944 O O . GLY A 1 122 ? -8.602 -7.762 -9.164 1 86.69 122 GLY A O 1
ATOM 945 N N . LYS A 1 123 ? -8.742 -5.582 -8.578 1 85.94 123 LYS A N 1
ATOM 946 C CA . LYS A 1 123 ? -8.172 -5.137 -9.844 1 85.94 123 LYS A CA 1
ATOM 947 C C . LYS A 1 123 ? -6.68 -4.852 -9.711 1 85.94 123 LYS A C 1
ATOM 949 O O . LYS A 1 123 ? -6.016 -4.504 -10.688 1 85.94 123 LYS A O 1
ATOM 954 N N . LYS A 1 124 ? -6.215 -5.074 -8.57 1 93.12 124 LYS A N 1
ATOM 955 C CA . LYS A 1 124 ? -4.824 -4.711 -8.312 1 93.12 124 LYS A CA 1
ATOM 956 C C . LYS A 1 124 ? -3.928 -5.945 -8.312 1 93.12 124 LYS A C 1
ATOM 958 O O . LYS A 1 124 ? -4.316 -7 -7.809 1 93.12 124 LYS A O 1
ATOM 963 N N . LEU A 1 125 ? -2.773 -5.816 -8.93 1 96.5 125 LEU A N 1
ATOM 964 C CA . LEU A 1 125 ? -1.77 -6.875 -8.93 1 96.5 125 LEU A CA 1
ATOM 965 C C . LEU A 1 125 ? -0.745 -6.645 -7.82 1 96.5 125 LEU A C 1
ATOM 967 O O . LEU A 1 125 ? -0.153 -5.566 -7.73 1 96.5 125 LEU A O 1
ATOM 971 N N . VAL A 1 126 ? -0.578 -7.715 -7.008 1 98 126 VAL A N 1
ATOM 972 C CA . VAL A 1 126 ? 0.278 -7.535 -5.84 1 98 126 VAL A CA 1
ATOM 973 C C . VAL A 1 126 ? 1.243 -8.711 -5.723 1 98 126 VAL A C 1
ATOM 975 O O . VAL A 1 126 ? 0.923 -9.828 -6.137 1 98 126 VAL A O 1
ATOM 978 N N . LEU A 1 127 ? 2.43 -8.445 -5.266 1 98.44 127 LEU A N 1
ATOM 979 C CA . LEU A 1 127 ? 3.447 -9.445 -4.941 1 98.44 127 LEU A CA 1
ATOM 980 C C . LEU A 1 127 ? 3.951 -9.266 -3.514 1 98.44 127 LEU A C 1
ATOM 982 O O . LEU A 1 127 ? 4.391 -8.172 -3.139 1 98.44 127 LEU A O 1
ATOM 986 N N . ASP A 1 128 ? 3.912 -10.352 -2.723 1 97.31 128 ASP A N 1
ATOM 987 C CA . ASP A 1 128 ? 4.242 -10.273 -1.303 1 97.31 128 ASP A CA 1
ATOM 988 C C . ASP A 1 128 ? 5.543 -11.016 -1.001 1 97.31 128 ASP A C 1
ATOM 990 O O . ASP A 1 128 ? 5.727 -12.164 -1.428 1 97.31 128 ASP A O 1
ATOM 994 N N . TYR A 1 129 ? 6.367 -10.352 -0.326 1 97.06 129 TYR A N 1
ATOM 995 C CA . TYR A 1 129 ? 7.551 -10.977 0.254 1 97.06 129 TYR A CA 1
ATOM 996 C C . TYR A 1 129 ? 7.418 -11.102 1.768 1 97.06 129 TYR A C 1
ATOM 998 O O . TYR A 1 129 ? 7.137 -10.117 2.453 1 97.06 129 TYR A O 1
ATOM 1006 N N . ALA A 1 130 ? 7.59 -12.312 2.242 1 94.5 130 ALA A N 1
ATOM 1007 C CA . ALA A 1 130 ? 7.461 -12.57 3.672 1 94.5 130 ALA A CA 1
ATOM 1008 C C . ALA A 1 130 ? 8.68 -13.32 4.207 1 94.5 130 ALA A C 1
ATOM 1010 O O . ALA A 1 130 ? 9.555 -13.719 3.438 1 94.5 130 ALA A O 1
ATOM 1011 N N . GLY A 1 131 ? 8.727 -13.352 5.508 1 93.56 131 GLY A N 1
ATOM 1012 C CA . GLY A 1 131 ? 9.773 -14.133 6.145 1 93.56 131 GLY A CA 1
ATOM 1013 C C . GLY A 1 131 ? 11.086 -13.383 6.273 1 93.56 131 GLY A C 1
ATOM 1014 O O . GLY A 1 131 ? 12.164 -13.984 6.219 1 93.56 131 GLY A O 1
ATOM 1015 N N . GLY A 1 132 ? 11.102 -12.141 6.34 1 95.44 132 GLY A N 1
ATOM 1016 C CA . GLY A 1 132 ? 12.305 -11.344 6.52 1 95.44 132 GLY A CA 1
ATOM 1017 C C . GLY A 1 132 ? 12.852 -11.398 7.938 1 95.44 132 GLY A C 1
ATOM 1018 O O . GLY A 1 132 ? 12.57 -12.336 8.68 1 95.44 132 GLY A O 1
ATOM 1019 N N . SER A 1 133 ? 13.672 -10.477 8.234 1 95.25 133 SER A N 1
ATOM 1020 C CA . SER A 1 133 ? 14.227 -10.367 9.578 1 95.25 133 SER A CA 1
ATOM 1021 C C . SER A 1 133 ? 13.125 -10.117 10.609 1 95.25 133 SER A C 1
ATOM 1023 O O . SER A 1 133 ? 12.023 -9.688 10.258 1 95.25 133 SER A O 1
ATOM 1025 N N . LEU A 1 134 ? 13.445 -10.414 11.836 1 95.25 134 LEU A N 1
ATOM 1026 C CA . LEU A 1 134 ? 12.477 -10.148 12.898 1 95.25 134 LEU A CA 1
ATOM 1027 C C . LEU A 1 134 ? 12.195 -8.656 13.016 1 95.25 134 LEU A C 1
ATOM 1029 O O . LEU A 1 134 ? 13.109 -7.836 12.898 1 95.25 134 LEU A O 1
ATOM 1033 N N . CYS A 1 135 ? 10.922 -8.32 13.273 1 96.44 135 CYS A N 1
ATOM 1034 C CA . CYS A 1 135 ? 10.547 -6.93 13.516 1 96.44 135 CYS A CA 1
ATOM 1035 C C . CYS A 1 135 ? 11.172 -6.414 14.805 1 96.44 135 CYS A C 1
ATOM 1037 O O . CYS A 1 135 ? 11.578 -7.199 15.664 1 96.44 135 CYS A O 1
ATOM 1039 N N . PRO A 1 136 ? 11.258 -5.117 14.906 1 96.38 136 PRO A N 1
ATOM 1040 C CA . PRO A 1 136 ? 11.875 -4.562 16.125 1 96.38 136 PRO A CA 1
ATOM 1041 C C . PRO A 1 136 ? 10.938 -4.617 17.328 1 96.38 136 PRO A C 1
ATOM 1043 O O . PRO A 1 136 ? 9.719 -4.637 17.172 1 96.38 136 PRO A O 1
ATOM 1046 N N . LYS A 1 137 ? 11.586 -4.645 18.469 1 96.94 137 LYS A N 1
ATOM 1047 C CA . LYS A 1 137 ? 10.852 -4.469 19.719 1 96.94 137 LYS A CA 1
ATOM 1048 C C . LYS A 1 137 ? 10.328 -3.041 19.859 1 96.94 137 LYS A C 1
ATOM 1050 O O . LYS A 1 137 ? 10.945 -2.1 19.359 1 96.94 137 LYS A O 1
ATOM 1055 N N . LEU A 1 138 ? 9.156 -2.92 20.5 1 96.62 138 LEU A N 1
ATOM 1056 C CA . LEU A 1 138 ? 8.578 -1.597 20.703 1 96.62 138 LEU A CA 1
ATOM 1057 C C . LEU A 1 138 ? 8.852 -1.097 22.125 1 96.62 138 LEU A C 1
ATOM 1059 O O . LEU A 1 138 ? 8.859 -1.883 23.062 1 96.62 138 LEU A O 1
ATOM 1063 N N . ASP A 1 139 ? 9.078 0.163 22.266 1 95.06 139 ASP A N 1
ATOM 1064 C CA . ASP A 1 139 ? 9.25 0.743 23.594 1 95.06 139 ASP A CA 1
ATOM 1065 C C . ASP A 1 139 ? 7.902 1.022 24.25 1 95.06 139 ASP A C 1
ATOM 1067 O O . ASP A 1 139 ? 6.859 0.607 23.734 1 95.06 139 ASP A O 1
ATOM 1071 N N . ALA A 1 140 ? 7.938 1.729 25.344 1 91.19 140 ALA A N 1
ATOM 1072 C CA . ALA A 1 140 ? 6.738 1.964 26.141 1 91.19 140 ALA A CA 1
ATOM 1073 C C . ALA A 1 140 ? 5.738 2.834 25.375 1 91.19 140 ALA A C 1
ATOM 1075 O O . ALA A 1 140 ? 4.531 2.75 25.609 1 91.19 140 ALA A O 1
ATOM 1076 N N . GLU A 1 141 ? 6.242 3.611 24.406 1 90.62 141 GLU A N 1
ATOM 1077 C CA . GLU A 1 141 ? 5.391 4.52 23.641 1 90.62 141 GLU A CA 1
ATOM 1078 C C . GLU A 1 141 ? 4.934 3.879 22.328 1 90.62 141 GLU A C 1
ATOM 1080 O O . GLU A 1 141 ? 4.23 4.508 21.547 1 90.62 141 GLU A O 1
ATOM 1085 N N . GLY A 1 142 ? 5.336 2.68 22.094 1 91.25 142 GLY A N 1
ATOM 1086 C CA . GLY A 1 142 ? 4.938 1.973 20.891 1 91.25 142 GLY A CA 1
ATOM 1087 C C . GLY A 1 142 ? 5.836 2.264 19.703 1 91.25 142 GLY A C 1
ATOM 1088 O O . GLY A 1 142 ? 5.434 2.072 18.547 1 91.25 142 GLY A O 1
ATOM 1089 N N . LEU A 1 143 ? 6.969 2.795 19.984 1 93.94 143 LEU A N 1
ATOM 1090 C CA . LEU A 1 143 ? 7.926 3.109 18.922 1 93.94 143 LEU A CA 1
ATOM 1091 C C . LEU A 1 143 ? 8.984 2.014 18.812 1 93.94 143 LEU A C 1
ATOM 1093 O O . LEU A 1 143 ? 9.438 1.473 19.812 1 93.94 143 LEU A O 1
ATOM 1097 N N . PRO A 1 144 ? 9.344 1.732 17.609 1 95.31 144 PRO A N 1
ATOM 1098 C CA . PRO A 1 144 ? 10.32 0.665 17.406 1 95.31 144 PRO A CA 1
ATOM 1099 C C . PRO A 1 144 ? 11.695 1.013 17.984 1 95.31 144 PRO A C 1
ATOM 1101 O O . PRO A 1 144 ? 12.148 2.15 17.859 1 95.31 144 PRO A O 1
ATOM 1104 N N . ILE A 1 145 ? 12.297 0.058 18.672 1 93.19 145 ILE A N 1
ATOM 1105 C CA . ILE A 1 145 ? 13.672 0.157 19.141 1 93.19 145 ILE A CA 1
ATOM 1106 C C . ILE A 1 145 ? 14.602 -0.568 18.172 1 93.19 145 ILE A C 1
ATOM 1108 O O . ILE A 1 145 ? 14.562 -1.797 18.062 1 93.19 145 ILE A O 1
ATOM 1112 N N . GLU A 1 146 ? 15.398 0.221 17.5 1 82.38 146 GLU A N 1
ATOM 1113 C CA . GLU A 1 146 ? 16.266 -0.349 16.484 1 82.38 146 GLU A CA 1
ATOM 1114 C C . GLU A 1 146 ? 17.281 -1.313 17.094 1 82.38 146 GLU A C 1
ATOM 1116 O O . GLU A 1 146 ? 17.875 -1.022 18.141 1 82.38 146 GLU A O 1
ATOM 1121 N N . GLY A 1 147 ? 17.469 -2.424 16.453 1 85.25 147 GLY A N 1
ATOM 1122 C CA . GLY A 1 147 ? 18.484 -3.381 16.875 1 85.25 147 GLY A CA 1
ATOM 1123 C C . GLY A 1 147 ? 17.953 -4.426 17.844 1 85.25 147 GLY A C 1
ATOM 1124 O O . GLY A 1 147 ? 18.672 -5.367 18.188 1 85.25 147 GLY A O 1
ATOM 1125 N N . GLU A 1 148 ? 16.812 -4.227 18.344 1 92.19 148 GLU A N 1
ATOM 1126 C CA . GLU A 1 148 ? 16.203 -5.199 19.25 1 92.19 148 GLU A CA 1
ATOM 1127 C C . GLU A 1 148 ? 15.031 -5.918 18.578 1 92.19 148 GLU A C 1
ATOM 1129 O O . GLU A 1 148 ? 14.109 -5.277 18.078 1 92.19 148 GLU A O 1
ATOM 1134 N N . ASP A 1 149 ? 15.078 -7.188 18.672 1 93.75 149 ASP A N 1
ATOM 1135 C CA . ASP A 1 149 ? 14.062 -8 18.016 1 93.75 149 ASP A CA 1
ATOM 1136 C C . ASP A 1 149 ? 12.844 -8.188 18.922 1 93.75 149 ASP A C 1
ATOM 1138 O O . ASP A 1 149 ? 12.984 -8.273 20.141 1 93.75 149 ASP A O 1
ATOM 1142 N N . ASN A 1 150 ? 11.672 -8.25 18.25 1 94.81 150 ASN A N 1
ATOM 1143 C CA . ASN A 1 150 ? 10.477 -8.555 19.031 1 94.81 150 ASN A CA 1
ATOM 1144 C C . ASN A 1 150 ? 10.453 -10.016 19.484 1 94.81 150 ASN A C 1
ATOM 1146 O O . ASN A 1 150 ? 11.133 -10.859 18.891 1 94.81 150 ASN A O 1
ATOM 1150 N N . GLU A 1 151 ? 9.648 -10.312 20.453 1 92.31 151 GLU A N 1
ATOM 1151 C CA . GLU A 1 151 ? 9.57 -11.672 20.984 1 92.31 151 GLU A CA 1
ATOM 1152 C C . GLU A 1 151 ? 8.297 -12.375 20.531 1 92.31 151 GLU A C 1
ATOM 1154 O O . GLU A 1 151 ? 8.094 -13.555 20.828 1 92.31 151 GLU A O 1
ATOM 1159 N N . ALA A 1 152 ? 7.469 -11.711 19.812 1 93.94 152 ALA A N 1
ATOM 1160 C CA . ALA A 1 152 ? 6.172 -12.25 19.422 1 93.94 152 ALA A CA 1
ATOM 1161 C C . ALA A 1 152 ? 6.27 -13.008 18.094 1 93.94 152 ALA A C 1
ATOM 1163 O O . ALA A 1 152 ? 5.32 -13.68 17.688 1 93.94 152 ALA A O 1
ATOM 1164 N N . GLY A 1 153 ? 7.332 -12.883 17.328 1 93.81 153 GLY A N 1
ATOM 1165 C CA . GLY A 1 153 ? 7.551 -13.68 16.141 1 93.81 153 GLY A CA 1
ATOM 1166 C C . GLY A 1 153 ? 7.203 -12.945 14.859 1 93.81 153 GLY A C 1
ATOM 1167 O O . GLY A 1 153 ? 7.223 -13.539 13.773 1 93.81 153 GLY A O 1
ATOM 1168 N N . TYR A 1 154 ? 6.906 -11.656 15 1 96 154 TYR A N 1
ATOM 1169 C CA . TYR A 1 154 ? 6.625 -10.875 13.805 1 96 154 TYR A CA 1
ATOM 1170 C C . TYR A 1 154 ? 7.883 -10.68 12.969 1 96 154 TYR A C 1
ATOM 1172 O O . TYR A 1 154 ? 8.945 -10.344 13.508 1 96 154 TYR A O 1
ATOM 1180 N N . ARG A 1 155 ? 7.746 -10.859 11.68 1 95.75 155 ARG A N 1
ATOM 1181 C CA . ARG A 1 155 ? 8.875 -10.727 10.766 1 95.75 155 ARG A CA 1
ATOM 1182 C C . ARG A 1 155 ? 8.617 -9.664 9.711 1 95.75 155 ARG A C 1
ATOM 1184 O O . ARG A 1 155 ? 7.469 -9.453 9.305 1 95.75 155 ARG A O 1
ATOM 1191 N N . ARG A 1 156 ? 9.68 -9.125 9.297 1 96.25 156 ARG A N 1
ATOM 1192 C CA . ARG A 1 156 ? 9.57 -8.062 8.305 1 96.25 156 ARG A CA 1
ATOM 1193 C C . ARG A 1 156 ? 9.086 -8.617 6.965 1 96.25 156 ARG A C 1
ATOM 1195 O O . ARG A 1 156 ? 9.312 -9.789 6.656 1 96.25 156 ARG A O 1
ATOM 1202 N N . GLY A 1 157 ? 8.438 -7.758 6.262 1 96.75 157 GLY A N 1
ATOM 1203 C CA . GLY A 1 157 ? 7.93 -8.125 4.949 1 96.75 157 GLY A CA 1
ATOM 1204 C C . GLY A 1 157 ? 7.668 -6.922 4.059 1 96.75 157 GLY A C 1
ATOM 1205 O O . GLY A 1 157 ? 7.695 -5.781 4.52 1 96.75 157 GLY A O 1
ATOM 1206 N N . LEU A 1 158 ? 7.426 -7.238 2.842 1 97.62 158 LEU A N 1
ATOM 1207 C CA . LEU A 1 158 ? 7.258 -6.199 1.831 1 97.62 158 LEU A CA 1
ATOM 1208 C C . LEU A 1 158 ? 6.195 -6.598 0.812 1 97.62 158 LEU A C 1
ATOM 1210 O O . LEU A 1 158 ? 6.133 -7.758 0.396 1 97.62 158 LEU A O 1
ATOM 1214 N N . THR A 1 159 ? 5.332 -5.637 0.491 1 98.31 159 THR A N 1
ATOM 1215 C CA . THR A 1 159 ? 4.344 -5.844 -0.558 1 98.31 159 THR A CA 1
ATOM 1216 C C . THR A 1 159 ? 4.578 -4.891 -1.725 1 98.31 159 THR A C 1
ATOM 1218 O O . THR A 1 159 ? 4.793 -3.691 -1.52 1 98.31 159 THR A O 1
ATOM 1221 N N . LEU A 1 160 ? 4.617 -5.414 -2.895 1 98.44 160 LEU A N 1
ATOM 1222 C CA . LEU A 1 160 ? 4.703 -4.629 -4.121 1 98.44 160 LEU A CA 1
ATOM 1223 C C . LEU A 1 160 ? 3.35 -4.559 -4.816 1 98.44 160 LEU A C 1
ATOM 1225 O O . LEU A 1 160 ? 2.732 -5.594 -5.086 1 98.44 160 LEU A O 1
ATOM 1229 N N . SER A 1 161 ? 2.85 -3.41 -5.012 1 98.12 161 SER A N 1
ATOM 1230 C CA . SER A 1 161 ? 1.66 -3.215 -5.832 1 98.12 161 SER A CA 1
ATOM 1231 C C . SER A 1 161 ? 2.027 -2.723 -7.227 1 98.12 161 SER A C 1
ATOM 1233 O O . SER A 1 161 ? 2.709 -1.706 -7.375 1 98.12 161 SER A O 1
ATOM 1235 N N . PHE A 1 162 ? 1.538 -3.42 -8.242 1 97.19 162 PHE A N 1
ATOM 1236 C CA . PHE A 1 162 ? 1.918 -3.098 -9.609 1 97.19 162 PHE A CA 1
ATOM 1237 C C . PHE A 1 162 ? 0.822 -2.295 -10.297 1 97.19 162 PHE A C 1
ATOM 1239 O O . PHE A 1 162 ? -0.362 -2.613 -10.172 1 97.19 162 PHE A O 1
ATOM 1246 N N . VAL A 1 163 ? 1.29 -1.289 -10.992 1 94.12 163 VAL A N 1
ATOM 1247 C CA . VAL A 1 163 ? 0.37 -0.438 -11.742 1 94.12 163 VAL A CA 1
ATOM 1248 C C . VAL A 1 163 ? 0.791 -0.386 -13.203 1 94.12 163 VAL A C 1
ATOM 1250 O O . VAL A 1 163 ? 1.97 -0.195 -13.516 1 94.12 163 VAL A O 1
ATOM 1253 N N . CYS A 1 164 ? -0.16 -0.578 -14.016 1 93.94 164 CYS A N 1
ATOM 1254 C CA . CYS A 1 164 ? 0.095 -0.515 -15.453 1 93.94 164 CYS A CA 1
ATOM 1255 C C . CYS A 1 164 ? 0.408 0.911 -15.891 1 93.94 164 CYS A C 1
ATOM 1257 O O . CYS A 1 164 ? -0.379 1.827 -15.641 1 93.94 164 CYS A O 1
ATOM 1259 N N . ASP A 1 165 ? 1.541 1.054 -16.469 1 92.19 165 ASP A N 1
ATOM 1260 C CA . ASP A 1 165 ? 1.946 2.307 -17.109 1 92.19 165 ASP A CA 1
ATOM 1261 C C . ASP A 1 165 ? 2.49 2.064 -18.516 1 92.19 165 ASP A C 1
ATOM 1263 O O . ASP A 1 165 ? 3.684 1.804 -18.688 1 92.19 165 ASP A O 1
ATOM 1267 N N . ARG A 1 166 ? 1.648 2.301 -19.453 1 87.94 166 ARG A N 1
ATOM 1268 C CA . ARG A 1 166 ? 1.994 1.993 -20.828 1 87.94 166 ARG A CA 1
ATOM 1269 C C . ARG A 1 166 ? 2.973 3.02 -21.391 1 87.94 166 ARG A C 1
ATOM 1271 O O . ARG A 1 166 ? 3.73 2.721 -22.328 1 87.94 166 ARG A O 1
ATOM 1278 N N . ASP A 1 167 ? 3.029 4.156 -20.812 1 86.94 167 ASP A N 1
ATOM 1279 C CA . ASP A 1 167 ? 3.844 5.246 -21.344 1 86.94 167 ASP A CA 1
ATOM 1280 C C . ASP A 1 167 ? 5.262 5.191 -20.781 1 86.94 167 ASP A C 1
ATOM 1282 O O . ASP A 1 167 ? 6.152 5.895 -21.266 1 86.94 167 ASP A O 1
ATOM 1286 N N . LEU A 1 168 ? 5.352 4.477 -19.734 1 82 168 LEU A N 1
ATOM 1287 C CA . LEU A 1 168 ? 6.664 4.406 -19.109 1 82 168 LEU A CA 1
ATOM 1288 C C . LEU A 1 168 ? 7.617 3.547 -19.938 1 82 168 LEU A C 1
ATOM 1290 O O . LEU A 1 168 ? 7.332 2.377 -20.203 1 82 168 LEU A O 1
ATOM 1294 N N . ILE A 1 169 ? 8.594 4.336 -20.578 1 72.12 169 ILE A N 1
ATOM 1295 C CA . ILE A 1 169 ? 9.672 3.643 -21.281 1 72.12 169 ILE A CA 1
ATOM 1296 C C . ILE A 1 169 ? 10.766 3.254 -20.297 1 72.12 169 ILE A C 1
ATOM 1298 O O . ILE A 1 169 ? 11.352 4.117 -19.641 1 72.12 169 ILE A O 1
ATOM 1302 N N . SER A 1 170 ? 10.883 1.826 -20.125 1 69.44 170 SER A N 1
ATOM 1303 C CA . SER A 1 170 ? 11.781 1.105 -19.234 1 69.44 170 SER A CA 1
ATOM 1304 C C . SER A 1 170 ? 12.773 2.055 -18.562 1 69.44 170 SER A C 1
ATOM 1306 O O . SER A 1 170 ? 13.18 3.057 -19.141 1 69.44 170 SER A O 1
ATOM 1308 N N . PRO A 1 171 ? 13.227 1.826 -17.266 1 86.38 171 PRO A N 1
ATOM 1309 C CA . PRO A 1 171 ? 12.977 0.825 -16.234 1 86.38 171 PRO A CA 1
ATOM 1310 C C . PRO A 1 171 ? 11.75 1.145 -15.383 1 86.38 171 PRO A C 1
ATOM 1312 O O . PRO A 1 171 ? 11.211 2.254 -15.461 1 86.38 171 PRO A O 1
ATOM 1315 N N . PRO A 1 172 ? 11.195 0.204 -14.633 1 94.81 172 PRO A N 1
ATOM 1316 C CA . PRO A 1 172 ? 10.047 0.457 -13.766 1 94.81 172 PRO A CA 1
ATOM 1317 C C . PRO A 1 172 ? 10.336 1.522 -12.703 1 94.81 172 PRO A C 1
ATOM 1319 O O . PRO A 1 172 ? 11.492 1.738 -12.344 1 94.81 172 PRO A O 1
ATOM 1322 N N . THR A 1 173 ? 9.336 2.189 -12.336 1 93.94 173 THR A N 1
ATOM 1323 C CA . THR A 1 173 ? 9.453 3.152 -11.242 1 93.94 173 THR A CA 1
ATOM 1324 C C . THR A 1 173 ? 8.93 2.555 -9.938 1 93.94 173 THR A C 1
ATOM 1326 O O . THR A 1 173 ? 7.758 2.189 -9.844 1 93.94 173 THR A O 1
ATOM 1329 N N . ILE A 1 174 ? 9.844 2.445 -9.008 1 96.12 174 ILE A N 1
ATOM 1330 C CA . ILE A 1 174 ? 9.477 1.91 -7.699 1 96.12 174 ILE A CA 1
ATOM 1331 C C . ILE A 1 174 ? 9.359 3.049 -6.688 1 96.12 174 ILE A C 1
ATOM 1333 O O . ILE A 1 174 ? 10.297 3.818 -6.496 1 96.12 174 ILE A O 1
ATOM 1337 N N . SER A 1 175 ? 8.203 3.182 -6.117 1 95.19 175 SER A N 1
ATOM 1338 C CA . SER A 1 175 ? 7.953 4.258 -5.164 1 95.19 175 SER A CA 1
ATOM 1339 C C . SER A 1 175 ? 7.609 3.707 -3.785 1 95.19 175 SER A C 1
ATOM 1341 O O . SER A 1 175 ? 6.824 2.764 -3.666 1 95.19 175 SER A O 1
ATOM 1343 N N . PHE A 1 176 ? 8.242 4.332 -2.791 1 96.81 176 PHE A N 1
ATOM 1344 C CA . PHE A 1 176 ? 7.902 4.012 -1.412 1 96.81 176 PHE A CA 1
ATOM 1345 C C . PHE A 1 176 ? 6.547 4.609 -1.039 1 96.81 176 PHE A C 1
ATOM 1347 O O . PHE A 1 176 ? 6.281 5.777 -1.323 1 96.81 176 PHE A O 1
ATOM 1354 N N . ILE A 1 177 ? 5.695 3.816 -0.417 1 96.88 177 ILE A N 1
ATOM 1355 C CA . ILE A 1 177 ? 4.375 4.301 -0.028 1 96.88 177 ILE A CA 1
ATOM 1356 C C . ILE A 1 177 ? 4.336 4.543 1.479 1 96.88 177 ILE A C 1
ATOM 1358 O O . ILE A 1 177 ? 4.18 5.684 1.927 1 96.88 177 ILE A O 1
ATOM 1362 N N . SER A 1 178 ? 4.551 3.436 2.166 1 96.25 178 SER A N 1
ATOM 1363 C CA . SER A 1 178 ? 4.469 3.553 3.619 1 96.25 178 SER A CA 1
ATOM 1364 C C . SER A 1 178 ? 5.109 2.354 4.309 1 96.25 178 SER A C 1
ATOM 1366 O O . SER A 1 178 ? 5.57 1.422 3.643 1 96.25 178 SER A O 1
ATOM 1368 N N . GLN A 1 179 ? 5.297 2.479 5.559 1 95.38 179 GLN A N 1
ATOM 1369 C CA . GLN A 1 179 ? 5.754 1.396 6.422 1 95.38 179 GLN A CA 1
ATOM 1370 C C . GLN A 1 179 ? 5.113 1.488 7.805 1 95.38 179 GLN A C 1
ATOM 1372 O O . GLN A 1 179 ? 4.594 2.539 8.188 1 95.38 179 GLN A O 1
ATOM 1377 N N . ARG A 1 180 ? 5.102 0.375 8.477 1 95.56 180 ARG A N 1
ATOM 1378 C CA . ARG A 1 180 ? 4.586 0.368 9.844 1 95.56 180 ARG A CA 1
ATOM 1379 C C . ARG A 1 180 ? 5.527 -0.38 10.781 1 95.56 180 ARG A C 1
ATOM 1381 O O . ARG A 1 180 ? 5.902 -1.523 10.508 1 95.56 180 ARG A O 1
ATOM 1388 N N . TYR A 1 181 ? 5.969 0.27 11.852 1 96.06 181 TYR A N 1
ATOM 1389 C CA . TYR A 1 181 ? 6.781 -0.277 12.93 1 96.06 181 TYR A CA 1
ATOM 1390 C C . TYR A 1 181 ? 8.133 -0.754 12.414 1 96.06 181 TYR A C 1
ATOM 1392 O O . TYR A 1 181 ? 8.734 -1.663 12.984 1 96.06 181 TYR A O 1
ATOM 1400 N N . ASN A 1 182 ? 8.562 -0.199 11.234 1 95 182 ASN A N 1
ATOM 1401 C CA . ASN A 1 182 ? 9.773 -0.708 10.594 1 95 182 ASN A CA 1
ATOM 1402 C C . ASN A 1 182 ? 9.711 -2.221 10.398 1 95 182 ASN A C 1
ATOM 1404 O O . ASN A 1 182 ? 10.695 -2.92 10.617 1 95 182 ASN A O 1
ATOM 1408 N N . CYS A 1 183 ? 8.531 -2.689 10.055 1 96.56 183 CYS A N 1
ATOM 1409 C CA . CYS A 1 183 ? 8.266 -4.121 9.938 1 96.56 183 CYS A CA 1
ATOM 1410 C C . CYS A 1 183 ? 7.566 -4.445 8.625 1 96.56 183 CYS A C 1
ATOM 1412 O O . CYS A 1 183 ? 7.961 -5.375 7.922 1 96.56 183 CYS A O 1
ATOM 1414 N N . SER A 1 184 ? 6.504 -3.756 8.359 1 97.12 184 SER A N 1
ATOM 1415 C CA . SER A 1 184 ? 5.746 -3.941 7.121 1 97.12 184 SER A CA 1
ATOM 1416 C C . SER A 1 184 ? 5.973 -2.781 6.156 1 97.12 184 SER A C 1
ATOM 1418 O O . SER A 1 184 ? 5.797 -1.617 6.527 1 97.12 184 SER A O 1
ATOM 1420 N N . TYR A 1 185 ? 6.332 -3.115 4.93 1 97.5 185 TYR A N 1
ATOM 1421 C CA . TYR A 1 185 ? 6.648 -2.09 3.945 1 97.5 185 TYR A CA 1
ATOM 1422 C C . TYR A 1 185 ? 5.797 -2.252 2.691 1 97.5 185 TYR A C 1
ATOM 1424 O O . TYR A 1 185 ? 5.531 -3.375 2.254 1 97.5 185 TYR A O 1
ATOM 1432 N N . TRP A 1 186 ? 5.418 -1.14 2.117 1 98.12 186 TRP A N 1
ATOM 1433 C CA . TRP A 1 186 ? 4.598 -1.142 0.91 1 98.12 186 TRP A CA 1
ATOM 1434 C C . TRP A 1 186 ? 5.215 -0.255 -0.167 1 98.12 186 TRP A C 1
ATOM 1436 O O . TRP A 1 186 ? 5.609 0.88 0.106 1 98.12 186 TRP A O 1
ATOM 1446 N N . PHE A 1 187 ? 5.324 -0.794 -1.329 1 97.81 187 PHE A N 1
ATOM 1447 C CA . PHE A 1 187 ? 5.859 -0.081 -2.48 1 97.81 187 PHE A CA 1
ATOM 1448 C C . PHE A 1 187 ? 4.91 -0.18 -3.67 1 97.81 187 PHE A C 1
ATOM 1450 O O . PHE A 1 187 ? 4.195 -1.172 -3.818 1 97.81 187 PHE A O 1
ATOM 1457 N N . GLU A 1 188 ? 4.945 0.787 -4.43 1 97.38 188 GLU A N 1
ATOM 1458 C CA . GLU A 1 188 ? 4.242 0.774 -5.711 1 97.38 188 GLU A CA 1
ATOM 1459 C C . GLU A 1 188 ? 5.215 0.675 -6.879 1 97.38 188 GLU A C 1
ATOM 1461 O O . GLU A 1 188 ? 6.234 1.372 -6.906 1 97.38 188 GLU A O 1
ATOM 1466 N N . VAL A 1 189 ? 4.926 -0.217 -7.809 1 97.06 189 VAL A N 1
ATOM 1467 C CA . VAL A 1 189 ? 5.766 -0.398 -8.992 1 97.06 189 VAL A CA 1
ATOM 1468 C C . VAL A 1 189 ? 4.969 -0.051 -10.25 1 97.06 189 VAL A C 1
ATOM 1470 O O . VAL A 1 189 ? 3.99 -0.727 -10.578 1 97.06 189 VAL A O 1
ATOM 1473 N N . ARG A 1 190 ? 5.414 0.958 -10.898 1 95.31 190 ARG A N 1
ATOM 1474 C CA . ARG A 1 190 ? 4.82 1.319 -12.18 1 95.31 190 ARG A CA 1
ATOM 1475 C C . ARG A 1 190 ? 5.645 0.771 -13.344 1 95.31 190 ARG A C 1
ATOM 1477 O O . ARG A 1 190 ? 6.855 0.998 -13.414 1 95.31 190 ARG A O 1
ATOM 1484 N N . THR A 1 191 ? 5 0.068 -14.211 1 95.81 191 THR A N 1
ATOM 1485 C CA . THR A 1 191 ? 5.719 -0.546 -15.328 1 95.81 191 THR A CA 1
ATOM 1486 C C . THR A 1 191 ? 4.758 -0.9 -16.453 1 95.81 191 THR A C 1
ATOM 1488 O O . THR A 1 191 ? 3.568 -1.125 -16.219 1 95.81 191 THR A O 1
ATOM 1491 N N . ALA A 1 192 ? 5.297 -0.997 -17.609 1 93.94 192 ALA A N 1
ATOM 1492 C CA . ALA A 1 192 ? 4.508 -1.407 -18.766 1 93.94 192 ALA A CA 1
ATOM 1493 C C . ALA A 1 192 ? 4.203 -2.902 -18.719 1 93.94 192 ALA A C 1
ATOM 1495 O O . ALA A 1 192 ? 3.186 -3.352 -19.266 1 93.94 192 ALA A O 1
ATOM 1496 N N . SER A 1 193 ? 5.043 -3.65 -18.031 1 93.44 193 SER A N 1
ATOM 1497 C CA . SER A 1 193 ? 4.887 -5.098 -17.938 1 93.44 193 SER A CA 1
ATOM 1498 C C . SER A 1 193 ? 3.65 -5.477 -17.125 1 93.44 193 SER A C 1
ATOM 1500 O O . SER A 1 193 ? 3.195 -6.621 -17.188 1 93.44 193 SER A O 1
ATOM 1502 N N . ALA A 1 194 ? 3.115 -4.555 -16.344 1 94.94 194 ALA A N 1
ATOM 1503 C CA . ALA A 1 194 ? 1.961 -4.844 -15.5 1 94.94 194 ALA A CA 1
ATOM 1504 C C . ALA A 1 194 ? 0.655 -4.648 -16.266 1 94.94 194 ALA A C 1
ATOM 1506 O O . ALA A 1 194 ? -0.43 -4.812 -15.703 1 94.94 194 ALA A O 1
ATOM 1507 N N . CYS A 1 195 ? 0.776 -4.277 -17.5 1 92.94 195 CYS A N 1
ATOM 1508 C CA . CYS A 1 195 ? -0.431 -4.117 -18.312 1 92.94 195 CYS A CA 1
ATOM 1509 C C . CYS A 1 195 ? -0.969 -5.473 -18.75 1 92.94 195 CYS A C 1
ATOM 1511 O O . CYS A 1 195 ? -0.213 -6.312 -19.25 1 92.94 195 CYS A O 1
ATOM 1513 N N . ALA A 1 196 ? -2.221 -5.605 -18.516 1 88.94 196 ALA A N 1
ATOM 1514 C CA . ALA A 1 196 ? -2.865 -6.883 -18.797 1 88.94 196 ALA A CA 1
ATOM 1515 C C . ALA A 1 196 ? -2.877 -7.18 -20.297 1 88.94 196 ALA A C 1
ATOM 1517 O O . ALA A 1 196 ? -3.061 -6.273 -21.109 1 88.94 196 ALA A O 1
ATOM 1518 N N . THR A 1 197 ? -2.533 -8.406 -20.578 1 84.19 197 THR A N 1
ATOM 1519 C CA . THR A 1 197 ? -2.641 -8.906 -21.938 1 84.19 197 THR A CA 1
ATOM 1520 C C . THR A 1 197 ? -3.6 -10.094 -22 1 84.19 197 THR A C 1
ATOM 1522 O O . THR A 1 197 ? -4.105 -10.547 -20.969 1 84.19 197 THR A O 1
ATOM 1525 N N . VAL A 1 198 ? -4.277 -10.297 -23.203 1 70.12 198 VAL A N 1
ATOM 1526 C CA . VAL A 1 198 ? -5.129 -11.477 -23.375 1 70.12 198 VAL A CA 1
ATOM 1527 C C . VAL A 1 198 ? -4.273 -12.742 -23.344 1 70.12 198 VAL A C 1
ATOM 1529 O O . VAL A 1 198 ? -3.203 -12.789 -23.953 1 70.12 198 VAL A O 1
ATOM 1532 N N . LYS A 1 199 ? -4.605 -13.445 -22.234 1 61.62 199 LYS A N 1
ATOM 1533 C CA . LYS A 1 199 ? -3.848 -14.688 -22.125 1 61.62 199 LYS A CA 1
ATOM 1534 C C . LYS A 1 199 ? -3.832 -15.445 -23.453 1 61.62 199 LYS A C 1
ATOM 1536 O O . LYS A 1 199 ? -4.875 -15.625 -24.078 1 61.62 199 LYS A O 1
ATOM 1541 N N . ALA A 1 200 ? -2.818 -15.305 -24.172 1 54.03 200 ALA A N 1
ATOM 1542 C CA . ALA A 1 200 ? -2.742 -16.062 -25.422 1 54.03 200 ALA A CA 1
ATOM 1543 C C . ALA A 1 200 ? -3.246 -17.484 -25.234 1 54.03 200 ALA A C 1
ATOM 1545 O O . ALA A 1 200 ? -2.781 -18.203 -24.344 1 54.03 200 ALA A O 1
ATOM 1546 N N . GLN A 1 201 ? -4.551 -17.609 -25.172 1 50.69 201 GLN A N 1
ATOM 1547 C CA . GLN A 1 201 ? -4.973 -19 -25.297 1 50.69 201 GLN A CA 1
ATOM 1548 C C . GLN A 1 201 ? -4.129 -19.75 -26.344 1 50.69 201 GLN A C 1
ATOM 1550 O O . GLN A 1 201 ? -4.23 -19.469 -27.531 1 50.69 201 GLN A O 1
ATOM 1555 N N . SER A 1 202 ? -2.988 -19.781 -26.047 1 45.41 202 SER A N 1
ATOM 1556 C CA . SER A 1 202 ? -2.143 -20.453 -27.031 1 45.41 202 SER A CA 1
ATOM 1557 C C . SER A 1 202 ? -2.721 -21.812 -27.422 1 45.41 202 SER A C 1
ATOM 1559 O O . SER A 1 202 ? -2.449 -22.828 -26.75 1 45.41 202 SER A O 1
ATOM 1561 N N . LEU A 1 203 ? -3.99 -21.969 -27.609 1 50.94 203 LEU A N 1
ATOM 1562 C CA . LEU A 1 203 ? -4.004 -23.219 -28.375 1 50.94 203 LEU A CA 1
ATOM 1563 C C . LEU A 1 203 ? -3.021 -23.141 -29.547 1 50.94 203 LEU A C 1
ATOM 1565 O O . LEU A 1 203 ? -3.094 -22.234 -30.375 1 50.94 203 LEU A O 1
ATOM 1569 N N . GLY A 1 204 ? -1.926 -23.422 -29.266 1 48.88 204 GLY A N 1
ATOM 1570 C CA . GLY A 1 204 ? -0.928 -23.391 -30.328 1 48.88 204 GLY A CA 1
ATOM 1571 C C . GLY A 1 204 ? -1.464 -23.844 -31.672 1 48.88 204 GLY A C 1
ATOM 1572 O O . GLY A 1 204 ? -2.516 -24.484 -31.734 1 48.88 204 GLY A O 1
ATOM 1573 N N . PRO A 1 205 ? -0.961 -23.359 -32.719 1 61.72 205 PRO A N 1
ATOM 1574 C CA . PRO A 1 205 ? -1.363 -23.766 -34.062 1 61.72 205 PRO A CA 1
ATOM 1575 C C . PRO A 1 205 ? -1.514 -25.281 -34.188 1 61.72 205 PRO A C 1
ATOM 1577 O O . PRO A 1 205 ? -2.422 -25.766 -34.875 1 61.72 205 PRO A O 1
ATOM 1580 N N . VAL A 1 206 ? -0.773 -25.891 -33.375 1 63.72 206 VAL A N 1
ATOM 1581 C CA . VAL A 1 206 ? -0.772 -27.344 -33.5 1 63.72 206 VAL A CA 1
ATOM 1582 C C . VAL A 1 206 ? -2.023 -27.906 -32.812 1 63.72 206 VAL A C 1
ATOM 1584 O O . VAL A 1 206 ? -2.643 -28.844 -33.344 1 63.72 206 VAL A O 1
ATOM 1587 N N . ALA A 1 207 ? -2.348 -27.172 -31.766 1 66 207 ALA A N 1
ATOM 1588 C CA . ALA A 1 207 ? -3.533 -27.672 -31.062 1 66 207 ALA A CA 1
ATOM 1589 C C . ALA A 1 207 ? -4.797 -27.406 -31.875 1 66 207 ALA A C 1
ATOM 1591 O O . ALA A 1 207 ? -5.656 -28.281 -32 1 66 207 ALA A O 1
ATOM 1592 N N . ILE A 1 208 ? -4.871 -26.344 -32.344 1 69 208 ILE A N 1
ATOM 1593 C CA . ILE A 1 208 ? -6.008 -25.984 -33.188 1 69 208 ILE A CA 1
ATOM 1594 C C . ILE A 1 208 ? -6.047 -26.906 -34.406 1 69 208 ILE A C 1
ATOM 1596 O O . ILE A 1 208 ? -7.109 -27.422 -34.781 1 69 208 ILE A O 1
ATOM 1600 N N . PHE A 1 209 ? -4.941 -27.156 -35 1 74.06 209 PHE A N 1
ATOM 1601 C CA . PHE A 1 209 ? -4.848 -28.047 -36.156 1 74.06 209 PHE A CA 1
ATOM 1602 C C . PHE A 1 209 ? -5.266 -29.469 -35.812 1 74.06 209 PHE A C 1
ATOM 1604 O O . PHE A 1 209 ? -5.961 -30.125 -36.562 1 74.06 209 PHE A O 1
ATOM 1611 N N . SER A 1 210 ? -4.895 -29.891 -34.688 1 76.12 210 SER A N 1
ATOM 1612 C CA . SER A 1 210 ? -5.227 -31.234 -34.219 1 76.12 210 SER A CA 1
ATOM 1613 C C . SER A 1 210 ? -6.727 -31.391 -34 1 76.12 210 SER A C 1
ATOM 1615 O O . SER A 1 210 ? -7.316 -32.406 -34.375 1 76.12 210 SER A O 1
ATOM 1617 N N . ILE A 1 211 ? -7.234 -30.359 -33.5 1 77.56 211 ILE A N 1
ATOM 1618 C CA . ILE A 1 211 ? -8.672 -30.406 -33.25 1 77.56 211 ILE A CA 1
ATOM 1619 C C . ILE A 1 211 ? -9.43 -30.391 -34.594 1 77.56 211 ILE A C 1
ATOM 1621 O O . ILE A 1 211 ? -10.359 -31.172 -34.781 1 77.56 211 ILE A O 1
ATOM 1625 N N . ILE A 1 212 ? -9.023 -29.547 -35.438 1 79.75 212 ILE A N 1
ATOM 1626 C CA . ILE A 1 212 ? -9.641 -29.469 -36.75 1 79.75 212 ILE A CA 1
ATOM 1627 C C . ILE A 1 212 ? -9.508 -30.797 -37.469 1 79.75 212 ILE A C 1
ATOM 1629 O O . ILE A 1 212 ? -10.477 -31.297 -38.062 1 79.75 212 ILE A O 1
ATOM 1633 N N . SER A 1 213 ? -8.344 -31.453 -37.469 1 80.81 213 SER A N 1
ATOM 1634 C CA . SER A 1 213 ? -8.07 -32.719 -38.125 1 80.81 213 SER A CA 1
ATOM 1635 C C . SER A 1 213 ? -8.906 -33.844 -37.5 1 80.81 213 SER A 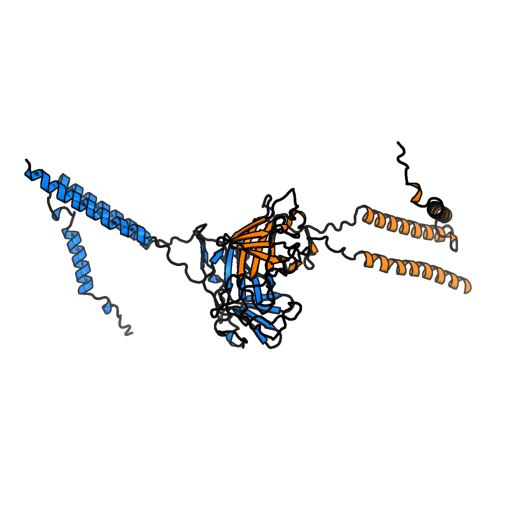C 1
ATOM 1637 O O . SER A 1 213 ? -9.422 -34.719 -38.25 1 80.81 213 SER A O 1
ATOM 1639 N N . LEU A 1 214 ? -9.086 -33.75 -36.281 1 79.38 214 LEU A N 1
ATOM 1640 C CA . LEU A 1 214 ? -9.883 -34.781 -35.594 1 79.38 214 LEU A CA 1
ATOM 1641 C C . LEU A 1 214 ? -11.359 -34.656 -35.969 1 79.38 214 LEU A C 1
ATOM 1643 O O . LEU A 1 214 ? -12.023 -35.656 -36.219 1 79.38 214 LEU A O 1
ATOM 1647 N N . VAL A 1 215 ? -11.797 -33.469 -35.969 1 81.88 215 VAL A N 1
ATOM 1648 C CA . VAL A 1 215 ? -13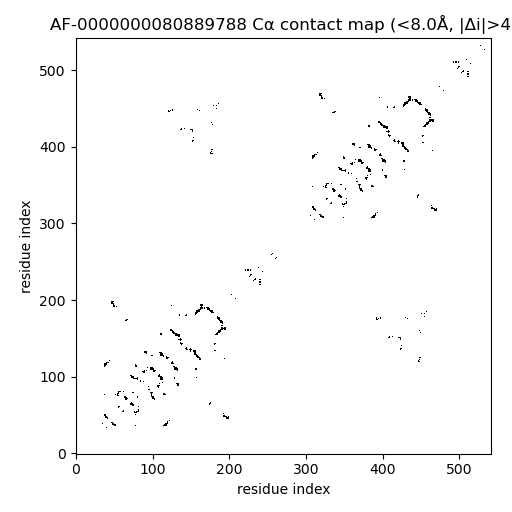.18 -33.25 -36.406 1 81.88 215 VAL A CA 1
ATOM 1649 C C . VAL A 1 215 ? -13.367 -33.688 -37.844 1 81.88 215 VAL A C 1
ATOM 1651 O O . VAL A 1 215 ? -14.359 -34.344 -38.156 1 81.88 215 VAL A O 1
ATOM 1654 N N . ALA A 1 216 ? -12.422 -33.312 -38.688 1 80.56 216 ALA A N 1
AT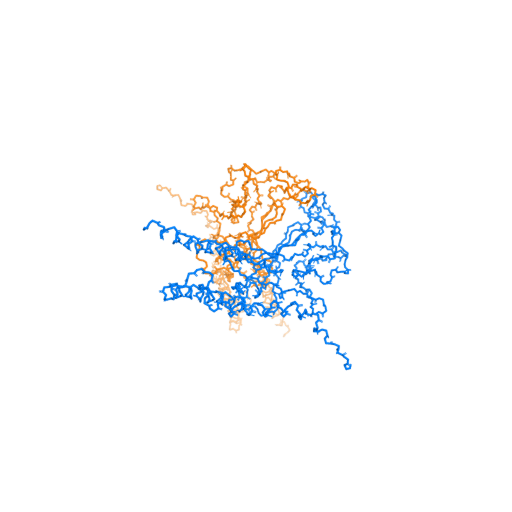OM 1655 C CA . ALA A 1 216 ? -12.477 -33.719 -40.094 1 80.56 216 ALA A CA 1
ATOM 1656 C C . ALA A 1 216 ? -12.469 -35.219 -40.219 1 80.56 216 ALA A C 1
ATOM 1658 O O . ALA A 1 216 ? -13.203 -35.781 -41.031 1 80.56 216 ALA A O 1
ATOM 1659 N N . LEU A 1 217 ? -11.711 -35.938 -39.5 1 77.19 217 LEU A N 1
ATOM 1660 C CA . LEU A 1 217 ? -11.625 -37.406 -39.469 1 77.19 217 LEU A CA 1
ATOM 1661 C C . LEU A 1 217 ? -12.938 -38 -39 1 77.19 217 LEU A C 1
ATOM 1663 O O . LEU A 1 217 ? -13.406 -39 -39.562 1 77.19 217 LEU A O 1
ATOM 1667 N N . MET A 1 218 ? -13.508 -37.344 -38.125 1 79.31 218 MET A N 1
ATOM 1668 C CA . MET A 1 218 ? -14.781 -37.844 -37.562 1 79.31 218 MET A CA 1
ATOM 1669 C C . MET A 1 218 ? -15.891 -37.719 -38.625 1 79.31 218 MET A C 1
ATOM 1671 O O . MET A 1 218 ? -16.688 -38.656 -38.781 1 79.31 218 MET A O 1
ATOM 1675 N N . VAL A 1 219 ? -15.922 -36.562 -39.188 1 79.5 219 VAL A N 1
ATOM 1676 C CA . VAL A 1 219 ? -16.922 -36.344 -40.25 1 79.5 219 VAL A CA 1
ATOM 1677 C C . VAL A 1 219 ? -16.703 -37.344 -41.375 1 79.5 219 VAL A C 1
ATOM 1679 O O . VAL A 1 219 ? -17.672 -37.875 -41.906 1 79.5 219 VAL A O 1
ATOM 1682 N N . TYR A 1 220 ? -15.453 -37.562 -41.688 1 76.38 220 TYR A N 1
ATOM 1683 C CA . TYR A 1 220 ? -15.109 -38.5 -42.75 1 76.38 220 TYR A CA 1
ATOM 1684 C C . TYR A 1 220 ? -15.562 -39.906 -42.375 1 76.38 220 TYR A C 1
ATOM 1686 O O . TYR A 1 220 ? -16.125 -40.625 -43.219 1 76.38 220 TYR A O 1
ATOM 1694 N N . PHE A 1 221 ? -15.477 -40.25 -41.188 1 72.88 221 PHE A N 1
ATOM 1695 C CA . PHE A 1 221 ? -15.844 -41.594 -40.75 1 72.88 221 PHE A CA 1
ATOM 1696 C C . PHE A 1 221 ? -17.359 -41.75 -40.688 1 72.88 221 PHE A C 1
ATOM 1698 O O . PHE A 1 221 ? -17.906 -42.781 -41.094 1 72.88 221 PHE A O 1
ATOM 1705 N N . VAL A 1 222 ? -17.906 -40.75 -40.156 1 76.44 222 VAL A N 1
ATOM 1706 C CA . VAL A 1 222 ? -19.359 -40.812 -40.031 1 76.44 222 VAL A CA 1
ATOM 1707 C C . VAL A 1 222 ? -20 -40.781 -41.406 1 76.44 222 VAL A C 1
ATOM 1709 O O . VAL A 1 222 ? -20.922 -41.562 -41.688 1 76.44 222 VAL A O 1
ATOM 1712 N N . GLY A 1 223 ? -19.5 -39.844 -42.156 1 74.06 223 GLY A N 1
ATOM 1713 C CA . GLY A 1 223 ? -20.016 -39.75 -43.5 1 74.06 223 GLY A CA 1
ATOM 1714 C C . GLY A 1 223 ? -19.766 -41.031 -44.312 1 74.06 223 GLY A C 1
ATOM 1715 O O . GLY A 1 223 ? -20.641 -41.469 -45.031 1 74.06 223 GLY A O 1
ATOM 1716 N N . GLY A 1 224 ? -18.625 -41.531 -44.156 1 65.94 224 GLY A N 1
ATOM 1717 C CA . GLY A 1 224 ? -18.281 -42.781 -44.844 1 65.94 224 GLY A CA 1
ATOM 1718 C C . GLY A 1 224 ? -19.125 -43.969 -44.375 1 65.94 224 GLY A C 1
ATOM 1719 O O . GLY A 1 224 ? -19.562 -44.781 -45.188 1 65.94 224 GLY A O 1
ATOM 1720 N N . CYS A 1 225 ? -19.375 -44.031 -43.219 1 67.56 225 CYS A N 1
ATOM 1721 C CA . CYS A 1 225 ? -20.219 -45.094 -42.688 1 67.56 225 CYS A CA 1
ATOM 1722 C C . CYS A 1 225 ? -21.656 -44.969 -43.188 1 67.56 225 CYS A C 1
ATOM 1724 O O . CYS A 1 225 ? -22.297 -45.969 -43.5 1 67.56 225 CYS A O 1
ATOM 1726 N N . PHE A 1 226 ? -22.094 -43.75 -43.156 1 72.12 226 PHE A N 1
ATOM 1727 C CA . PHE A 1 226 ? -23.453 -43.5 -43.625 1 72.12 226 PHE A CA 1
ATOM 1728 C C . PHE A 1 226 ? -23.547 -43.844 -45.125 1 72.12 226 PHE A C 1
ATOM 1730 O O . PHE A 1 226 ? -24.547 -44.438 -45.562 1 72.12 226 PHE A O 1
ATOM 1737 N N . TYR A 1 227 ? -22.547 -43.406 -45.875 1 68.75 227 TYR A N 1
ATOM 1738 C CA . TYR A 1 227 ? -22.531 -43.688 -47.281 1 68.75 227 TYR A CA 1
ATOM 1739 C C . TYR A 1 227 ? -22.453 -45.188 -47.531 1 68.75 227 TYR A C 1
ATOM 1741 O O . TYR A 1 227 ? -23.172 -45.719 -48.406 1 68.75 227 TYR A O 1
ATOM 1749 N N . GLN A 1 228 ? -21.734 -45.844 -46.812 1 65.81 228 GLN A N 1
ATOM 1750 C CA . GLN A 1 228 ? -21.578 -47.281 -46.969 1 65.81 228 GLN A CA 1
ATOM 1751 C C . GLN A 1 228 ? -22.828 -48.031 -46.531 1 65.81 228 GLN A C 1
ATOM 1753 O O . GLN A 1 228 ? -23.219 -49.031 -47.156 1 65.81 228 GLN A O 1
ATOM 1758 N N . ARG A 1 229 ? -23.438 -47.562 -45.562 1 67.81 229 ARG A N 1
ATOM 1759 C CA . ARG A 1 229 ? -24.641 -48.25 -45.062 1 67.81 229 ARG A CA 1
ATOM 1760 C C . ARG A 1 229 ? -25.828 -48 -46 1 67.81 229 ARG A C 1
ATOM 1762 O O . ARG A 1 229 ? -26.609 -48.906 -46.25 1 67.81 229 ARG A O 1
ATOM 1769 N N . THR A 1 230 ? -25.906 -46.812 -46.375 1 71.69 230 THR A N 1
ATOM 1770 C CA . THR A 1 230 ? -27.125 -46.469 -47.125 1 71.69 230 THR A CA 1
ATOM 1771 C C . THR A 1 230 ? -26.953 -46.844 -48.594 1 71.69 230 THR A C 1
ATOM 1773 O O . THR A 1 230 ? -27.906 -47.281 -49.25 1 71.69 230 THR A O 1
ATOM 1776 N N . VAL A 1 231 ? -25.719 -46.656 -49 1 67.5 231 VAL A N 1
ATOM 1777 C CA . VAL A 1 231 ? -25.578 -46.875 -50.438 1 67.5 231 VAL A CA 1
ATOM 1778 C C . VAL A 1 231 ? -25.062 -48.281 -50.719 1 67.5 231 VAL A C 1
ATOM 1780 O O . VAL A 1 231 ? -25.531 -48.938 -51.625 1 67.5 231 VAL A O 1
ATOM 1783 N N . LEU A 1 232 ? -24.125 -48.625 -49.875 1 63.09 232 LEU A N 1
ATOM 1784 C CA . LEU A 1 232 ? -23.516 -49.906 -50.219 1 63.09 232 LEU A CA 1
ATOM 1785 C C . LEU A 1 232 ? -24.062 -51.031 -49.344 1 63.09 232 LEU A C 1
ATOM 1787 O O . LEU A 1 232 ? -23.734 -52.219 -49.531 1 63.09 232 LEU A O 1
ATOM 1791 N N . GLN A 1 233 ? -25.156 -50.75 -48.656 1 60.25 233 GLN A N 1
ATOM 1792 C CA . GLN A 1 233 ? -25.859 -51.719 -47.812 1 60.25 233 GLN A CA 1
ATOM 1793 C C . GLN A 1 233 ? -24.875 -52.625 -47.062 1 60.25 233 GLN A C 1
ATOM 1795 O O . GLN A 1 233 ? -25.125 -53.812 -46.906 1 60.25 233 GLN A O 1
ATOM 1800 N N . ALA A 1 234 ? -23.609 -52.281 -47.062 1 55.81 234 ALA A N 1
ATOM 1801 C CA . ALA A 1 234 ? -22.578 -53.094 -46.438 1 55.81 234 ALA A CA 1
ATOM 1802 C C . ALA A 1 234 ? -22.75 -53.156 -44.938 1 55.81 234 ALA A C 1
ATOM 1804 O O . ALA A 1 234 ? -23.156 -52.188 -44.312 1 55.81 234 ALA A O 1
ATOM 1805 N N . ARG A 1 235 ? -23.078 -54.312 -44.375 1 56.59 235 ARG A N 1
ATOM 1806 C CA . ARG A 1 235 ? -23.344 -54.625 -42.969 1 56.59 235 ARG A CA 1
ATOM 1807 C C . ARG A 1 235 ? -22.062 -54.969 -42.219 1 56.59 235 ARG A C 1
ATOM 1809 O O . ARG A 1 235 ? -21.125 -55.531 -42.812 1 56.59 235 ARG A O 1
ATOM 1816 N N . GLY A 1 236 ? -21.781 -54.625 -40.875 1 52.66 236 GLY A N 1
ATOM 1817 C CA . GLY A 1 236 ? -20.703 -54.969 -39.969 1 52.66 236 GLY A CA 1
ATOM 1818 C C . GLY A 1 236 ? -19.531 -54 -40.031 1 52.66 236 GLY A C 1
ATOM 1819 O O . GLY A 1 236 ? -19.719 -52.812 -40.312 1 52.66 236 GLY A O 1
ATOM 1820 N N . TRP A 1 237 ? -18.219 -54.406 -39.625 1 54.34 237 TRP A N 1
ATOM 1821 C CA . TRP A 1 237 ? -16.984 -53.625 -39.531 1 54.34 237 TRP A CA 1
ATOM 1822 C C . TRP A 1 237 ? -16.578 -53.094 -40.906 1 54.34 237 TRP A C 1
ATOM 1824 O O . TRP A 1 237 ? -15.664 -52.25 -41 1 54.34 237 TRP A O 1
ATOM 1834 N N . ARG A 1 238 ? -17.078 -53.562 -41.938 1 55.12 238 ARG A N 1
ATOM 1835 C CA . ARG A 1 238 ? -16.75 -53.156 -43.312 1 55.12 238 ARG A CA 1
ATOM 1836 C C . ARG A 1 238 ? -17.375 -51.812 -43.656 1 55.12 238 ARG A C 1
ATOM 1838 O O . ARG A 1 238 ? -17.234 -51.344 -44.781 1 55.12 238 ARG A O 1
ATOM 1845 N N . GLN A 1 239 ? -18.094 -51.25 -42.688 1 56.06 239 GLN A N 1
ATOM 1846 C CA . GLN A 1 239 ? -18.766 -49.969 -42.906 1 56.06 239 GLN A CA 1
ATOM 1847 C C . GLN A 1 239 ? -17.766 -48.812 -42.844 1 56.06 239 GLN A C 1
ATOM 1849 O O . GLN A 1 239 ? -18.078 -47.688 -43.25 1 56.06 239 GLN A O 1
ATOM 1854 N N . VAL A 1 240 ? -16.625 -49.031 -42.281 1 58.69 240 VAL A N 1
ATOM 1855 C CA . VAL A 1 240 ? -15.602 -48 -42.188 1 58.69 240 VAL A CA 1
ATOM 1856 C C . VAL A 1 240 ? -14.984 -47.75 -43.562 1 58.69 240 VAL A C 1
ATOM 1858 O O . VAL A 1 240 ? -14.492 -48.688 -44.219 1 58.69 240 VAL A O 1
ATOM 1861 N N . PRO A 1 241 ? -15.25 -46.594 -44.188 1 59.19 241 PRO A N 1
ATOM 1862 C CA . PRO A 1 241 ? -14.703 -46.344 -45.5 1 59.19 241 PRO A CA 1
ATOM 1863 C C . PRO A 1 241 ? -13.188 -46.531 -45.562 1 59.19 241 PRO A C 1
ATOM 1865 O O . PRO A 1 241 ? -12.477 -46.062 -44.688 1 59.19 241 PRO A O 1
ATOM 1868 N N . HIS A 1 242 ? -12.711 -47.188 -46.469 1 62.41 242 HIS A N 1
ATOM 1869 C CA . HIS A 1 242 ? -11.305 -47.469 -46.719 1 62.41 242 HIS A CA 1
ATOM 1870 C C . HIS A 1 242 ? -10.641 -48.094 -45.5 1 62.41 242 HIS A C 1
ATOM 1872 O O . HIS A 1 242 ? -9.562 -47.656 -45.094 1 62.41 242 HIS A O 1
ATOM 1878 N N . TRP A 1 243 ? -11.422 -48.781 -44.75 1 61.31 243 TRP A N 1
ATOM 1879 C CA . TRP A 1 243 ? -10.938 -49.438 -43.531 1 61.31 243 TRP A CA 1
ATOM 1880 C C . TRP A 1 243 ? -9.609 -50.125 -43.781 1 61.31 243 TRP A C 1
ATOM 1882 O O . TRP A 1 243 ? -8.719 -50.094 -42.938 1 61.31 243 TRP A O 1
ATOM 1892 N N . GLN A 1 244 ? -9.453 -50.719 -44.906 1 58.41 244 GLN A N 1
ATOM 1893 C CA . GLN A 1 244 ? -8.219 -51.406 -45.25 1 58.41 244 GLN A CA 1
ATOM 1894 C C . GLN A 1 244 ? -7.043 -50.438 -45.312 1 58.41 244 GLN A C 1
ATOM 1896 O O . GLN A 1 244 ? -5.93 -50.781 -44.906 1 58.41 244 GLN A O 1
ATOM 1901 N N . THR A 1 245 ? -7.402 -49.25 -45.844 1 61.91 245 THR A N 1
ATOM 1902 C CA . THR A 1 245 ? -6.32 -48.25 -45.938 1 61.91 245 THR A CA 1
ATOM 1903 C C . THR A 1 245 ? -5.926 -47.719 -44.562 1 61.91 245 THR A C 1
ATOM 1905 O O . THR A 1 245 ? -4.738 -47.562 -44.281 1 61.91 245 THR A O 1
ATOM 1908 N N . TRP A 1 246 ? -6.934 -47.594 -43.844 1 62.47 246 TRP A N 1
ATOM 1909 C CA . TRP A 1 246 ? -6.621 -47.062 -42.5 1 62.47 246 TRP A CA 1
ATOM 1910 C C . TRP A 1 246 ? -5.914 -48.125 -41.656 1 62.47 246 TRP A C 1
ATOM 1912 O O . TRP A 1 246 ? -4.992 -47.812 -40.906 1 62.47 246 TRP A O 1
ATOM 1922 N N . LEU A 1 247 ? -6.215 -49.312 -41.781 1 58.69 247 LEU A N 1
ATOM 1923 C CA . LEU A 1 247 ? -5.527 -50.406 -41.125 1 58.69 247 LEU A CA 1
ATOM 1924 C C . LEU A 1 247 ? -4.105 -50.562 -41.656 1 58.69 247 LEU A C 1
ATOM 1926 O O . LEU A 1 247 ? -3.178 -50.844 -40.875 1 58.69 247 LEU A O 1
ATOM 1930 N N . ARG A 1 248 ? -3.959 -50.375 -42.875 1 59.66 248 ARG A N 1
ATOM 1931 C CA . ARG A 1 248 ? -2.633 -50.438 -43.5 1 59.66 248 ARG A CA 1
ATOM 1932 C C . ARG A 1 248 ? -1.771 -49.281 -43.031 1 59.66 248 ARG A C 1
ATOM 1934 O O . ARG A 1 248 ? -0.578 -49.438 -42.781 1 59.66 248 ARG A O 1
ATOM 1941 N N . ALA A 1 249 ? -2.385 -48.188 -42.875 1 63.62 249 ALA A N 1
ATOM 1942 C CA . ALA A 1 249 ? -1.646 -47 -42.406 1 63.62 249 ALA A CA 1
ATOM 1943 C C . ALA A 1 249 ? -1.274 -47.156 -40.938 1 63.62 249 ALA A C 1
ATOM 1945 O O . ALA A 1 249 ? -0.151 -46.812 -40.531 1 63.62 249 ALA A O 1
ATOM 1946 N N . LEU A 1 250 ? -2.16 -47.594 -40.219 1 63.44 250 LEU A N 1
ATOM 1947 C CA . LEU A 1 250 ? -1.884 -47.844 -38.812 1 63.44 250 LEU A CA 1
ATOM 1948 C C . LEU A 1 250 ? -0.857 -48.938 -38.625 1 63.44 250 LEU A C 1
ATOM 1950 O O . LEU A 1 250 ? 0.036 -48.844 -37.781 1 63.44 250 LEU A O 1
ATOM 1954 N N . ASN A 1 251 ? -1.015 -49.938 -39.375 1 57.81 251 ASN A N 1
ATOM 1955 C CA . ASN A 1 251 ? -0.037 -51.031 -39.375 1 57.81 251 ASN A CA 1
ATOM 1956 C C . ASN A 1 251 ? 1.328 -50.562 -39.844 1 57.81 251 ASN A C 1
ATOM 1958 O O . ASN A 1 251 ? 2.361 -50.969 -39.312 1 57.81 251 ASN A O 1
ATOM 1962 N N . PHE A 1 252 ? 1.285 -49.688 -40.75 1 59.97 252 PHE A N 1
ATOM 1963 C CA . PHE A 1 252 ? 2.535 -49.125 -41.25 1 59.97 252 PHE A CA 1
ATOM 1964 C C . PHE A 1 252 ? 3.193 -48.281 -40.156 1 59.97 252 PHE A C 1
ATOM 1966 O O . PHE A 1 252 ? 4.406 -48.344 -39.938 1 59.97 252 PHE A O 1
ATOM 1973 N N . VAL A 1 253 ? 2.451 -47.562 -39.5 1 60.84 253 VAL A N 1
ATOM 1974 C CA . VAL A 1 253 ? 2.986 -46.719 -38.438 1 60.84 253 VAL A CA 1
ATOM 1975 C C . VAL A 1 253 ? 3.359 -47.562 -37.219 1 60.84 253 VAL A C 1
ATOM 1977 O O . VAL A 1 253 ? 4.398 -47.344 -36.594 1 60.84 253 VAL A O 1
ATOM 1980 N N . TRP A 1 254 ? 2.588 -48.438 -36.906 1 54.59 254 TRP A N 1
ATOM 1981 C CA . TRP A 1 254 ? 2.873 -49.375 -35.781 1 54.59 254 TRP A CA 1
ATOM 1982 C C . TRP A 1 254 ? 4.086 -50.219 -36.094 1 54.59 254 TRP A C 1
ATOM 1984 O O . TRP A 1 254 ? 4.953 -50.438 -35.25 1 54.59 254 TRP A O 1
ATOM 1994 N N . VAL A 1 255 ? 4.168 -50.75 -37.281 1 54.31 255 VAL A N 1
ATOM 1995 C CA . VAL A 1 255 ? 5.324 -51.531 -37.656 1 54.31 255 VAL A CA 1
ATOM 1996 C C . VAL A 1 255 ? 6.566 -50.656 -37.75 1 54.31 255 VAL A C 1
ATOM 1998 O O . VAL A 1 255 ? 7.648 -51.062 -37.312 1 54.31 255 VAL A O 1
ATOM 2001 N N . ARG A 1 256 ? 6.336 -49.469 -38.25 1 54.38 256 ARG A N 1
ATOM 2002 C CA . ARG A 1 256 ? 7.504 -48.594 -38.312 1 54.38 256 ARG A CA 1
ATOM 2003 C C . ARG A 1 256 ? 7.941 -48.188 -36.906 1 54.38 256 ARG A C 1
ATOM 2005 O O . ARG A 1 256 ? 9.141 -48.062 -36.625 1 54.38 256 ARG A O 1
ATOM 2012 N N . LYS A 1 257 ? 7.133 -47.969 -36.031 1 55.09 257 LYS A N 1
ATOM 2013 C CA . LYS A 1 257 ? 7.531 -47.688 -34.656 1 55.09 257 LYS A CA 1
ATOM 2014 C C . LYS A 1 257 ? 8.141 -48.906 -33.969 1 55.09 257 LYS A C 1
ATOM 2016 O O . LYS A 1 257 ? 9.062 -48.781 -33.156 1 55.09 257 LYS A O 1
ATOM 2021 N N . ILE A 1 258 ? 7.66 -50.031 -34.188 1 53.31 258 ILE A N 1
ATOM 2022 C CA . ILE A 1 258 ? 8.242 -51.25 -33.656 1 53.31 258 ILE A CA 1
ATOM 2023 C C . ILE A 1 258 ? 9.555 -51.562 -34.344 1 53.31 258 ILE A C 1
ATOM 2025 O O . ILE A 1 258 ? 10.531 -51.969 -33.719 1 53.31 258 ILE A O 1
ATOM 2029 N N . LEU A 1 259 ? 9.648 -51.469 -35.688 1 53 259 LEU A N 1
ATOM 2030 C CA . LEU A 1 259 ? 10.867 -51.844 -36.406 1 53 259 LEU A CA 1
ATOM 2031 C C . LEU A 1 259 ? 11.891 -50.719 -36.344 1 53 259 LEU A C 1
ATOM 2033 O O . LEU A 1 259 ? 13.094 -50.969 -36.375 1 53 259 LEU A O 1
ATOM 2037 N N . PHE A 1 260 ? 11.477 -49.406 -36.469 1 49.09 260 PHE A N 1
ATOM 2038 C CA . PHE A 1 260 ? 12.492 -48.375 -36.375 1 49.09 260 PHE A CA 1
ATOM 2039 C C . PHE A 1 260 ? 12.383 -47.594 -35.062 1 49.09 260 PHE A C 1
ATOM 2041 O O . PHE A 1 260 ? 11.711 -46.562 -34.969 1 49.09 260 PHE A O 1
ATOM 2048 N N . PRO A 1 261 ? 12.648 -48.188 -33.875 1 48.09 261 PRO A N 1
ATOM 2049 C CA . PRO A 1 261 ? 12.719 -47.438 -32.625 1 48.09 261 PRO A CA 1
ATOM 2050 C C . PRO A 1 261 ? 13.609 -46.219 -32.75 1 48.09 261 PRO A C 1
ATOM 2052 O O . PRO A 1 261 ? 14.5 -46.156 -33.594 1 48.09 261 PRO A O 1
ATOM 2055 N N . ALA A 1 262 ? 13.25 -44.969 -32.25 1 47.19 262 ALA A N 1
ATOM 2056 C CA . ALA A 1 262 ? 13.906 -43.688 -32.219 1 47.19 262 ALA A CA 1
ATOM 2057 C C . ALA A 1 262 ? 15.398 -43.812 -31.953 1 47.19 262 ALA A C 1
ATOM 2059 O O . ALA A 1 262 ? 16.125 -42.844 -31.875 1 47.19 262 ALA A O 1
ATOM 2060 N N . ARG A 1 263 ? 15.883 -44.938 -31.531 1 42.22 263 ARG A N 1
ATOM 2061 C CA . ARG A 1 263 ? 17.297 -44.938 -31.188 1 42.22 263 ARG A CA 1
ATOM 2062 C C . ARG A 1 263 ? 18.156 -44.656 -32.406 1 42.22 263 ARG A C 1
ATOM 2064 O O . ARG A 1 263 ? 19.375 -44.5 -32.312 1 42.22 263 ARG A O 1
ATOM 2071 N N . TRP A 1 264 ? 17.703 -44.875 -33.656 1 43.06 264 TRP A N 1
ATOM 2072 C CA . TRP A 1 264 ? 18.719 -44.812 -34.719 1 43.06 264 TRP A CA 1
ATOM 2073 C C . TRP A 1 264 ? 19.125 -43.375 -35 1 43.06 264 TRP A C 1
ATOM 2075 O O . TRP A 1 264 ? 19.938 -43.125 -35.906 1 43.06 264 TRP A O 1
ATOM 2085 N N . PHE A 1 265 ? 18.438 -42.344 -34.469 1 40.47 265 PHE A N 1
ATOM 2086 C CA . PHE A 1 265 ? 18.953 -41.031 -34.844 1 40.47 265 PHE A CA 1
ATOM 2087 C C . PHE A 1 265 ? 20.266 -40.75 -34.094 1 40.47 265 PHE A C 1
ATOM 2089 O O . PHE A 1 265 ? 20.625 -39.594 -33.906 1 40.47 265 PHE A O 1
ATOM 2096 N N . SER A 1 266 ? 20.875 -41.625 -33.344 1 37.62 266 SER A N 1
ATOM 2097 C CA . SER A 1 266 ? 22.219 -41.281 -32.875 1 37.62 266 SER A CA 1
ATOM 2098 C C . SER A 1 266 ? 23.188 -41.125 -34.031 1 37.62 266 SER A C 1
ATOM 2100 O O . SER A 1 266 ? 23.531 -42.125 -34.719 1 37.62 266 SER A O 1
ATOM 2102 N N . VAL A 1 267 ? 23.062 -40.062 -34.875 1 38.03 267 VAL A N 1
ATOM 2103 C CA . VAL A 1 267 ? 24.078 -39.719 -35.844 1 38.03 267 VAL A CA 1
ATOM 2104 C C . VAL A 1 267 ? 25.438 -39.625 -35.156 1 38.03 267 VAL A C 1
ATOM 2106 O O . VAL A 1 267 ? 25.594 -38.875 -34.188 1 38.03 267 VAL A O 1
ATOM 2109 N N . ARG A 1 268 ? 26.297 -40.656 -35.188 1 38.56 268 ARG A N 1
ATOM 2110 C CA . ARG A 1 268 ? 27.75 -40.625 -35.031 1 38.56 268 ARG A CA 1
ATOM 2111 C C . ARG A 1 268 ? 28.375 -39.469 -35.781 1 38.56 268 ARG A C 1
ATOM 2113 O O . ARG A 1 268 ? 28.266 -39.406 -37.031 1 38.56 268 ARG A O 1
ATOM 2120 N N . GLY A 1 269 ? 28.281 -38.219 -35.25 1 33.75 269 GLY A N 1
ATOM 2121 C CA . GLY A 1 269 ? 29.156 -37.188 -35.75 1 33.75 269 GLY A CA 1
ATOM 2122 C C . GLY A 1 269 ? 30.609 -37.625 -35.812 1 33.75 269 GLY A C 1
ATOM 2123 O O . GLY A 1 269 ? 31.297 -37.688 -34.781 1 33.75 269 GLY A O 1
ATOM 2124 N N . GLY A 1 270 ? 30.953 -38.688 -36.469 1 29.97 270 GLY A N 1
ATOM 2125 C CA . GLY A 1 270 ? 32.344 -39.031 -36.781 1 29.97 270 GLY A CA 1
ATOM 2126 C C . GLY A 1 270 ? 33 -38 -37.656 1 29.97 270 GLY A C 1
ATOM 2127 O O . GLY A 1 270 ? 34.188 -38.156 -38 1 29.97 270 GLY A O 1
ATOM 2128 N N . GLY A 1 271 ? 32.562 -36.75 -38 1 27.11 271 GLY A N 1
ATOM 2129 C CA . GLY A 1 271 ? 33.719 -36.094 -38.625 1 27.11 271 GLY A CA 1
ATOM 2130 C C . GLY A 1 271 ? 34.75 -35.625 -37.625 1 27.11 271 GLY A C 1
ATOM 2131 O O . GLY A 1 271 ? 34.5 -35.594 -36.406 1 27.11 271 GLY A O 1
ATOM 2132 N N . MET B 1 1 ? 32.656 76.812 4.457 1 31.78 1 MET B N 1
ATOM 2133 C CA . MET B 1 1 ? 32.25 75.812 3.445 1 31.78 1 MET B CA 1
ATOM 2134 C C . MET B 1 1 ? 32.156 74.438 4.051 1 31.78 1 MET B C 1
ATOM 2136 O O . MET B 1 1 ? 31.609 73.5 3.424 1 31.78 1 MET B O 1
ATOM 2140 N N . LEU B 1 2 ? 32.781 74.25 5.211 1 42.81 2 LEU B N 1
ATOM 2141 C CA . LEU B 1 2 ? 32.844 72.938 5.809 1 42.81 2 LEU B CA 1
ATOM 2142 C C . LEU B 1 2 ? 31.547 72.562 6.531 1 42.81 2 LEU B C 1
ATOM 2144 O O . LEU B 1 2 ? 31.281 71.375 6.77 1 42.81 2 LEU B O 1
ATOM 2148 N N . TRP B 1 3 ? 30.812 73.562 7.016 1 41.97 3 TRP B N 1
ATOM 2149 C CA . TRP B 1 3 ? 29.656 73.25 7.863 1 41.97 3 TRP B CA 1
ATOM 2150 C C . TRP B 1 3 ? 28.5 72.75 7.039 1 41.97 3 TRP B C 1
ATOM 2152 O O . TRP B 1 3 ? 27.688 71.938 7.543 1 41.97 3 TRP B O 1
ATOM 2162 N N . LEU B 1 4 ? 28.438 73 5.711 1 42.12 4 LEU B N 1
ATOM 2163 C CA . LEU B 1 4 ? 27.328 72.562 4.895 1 42.12 4 LEU B CA 1
ATOM 2164 C C . LEU B 1 4 ? 27.406 71 4.652 1 42.12 4 LEU B C 1
ATOM 2166 O O . LEU B 1 4 ? 26.453 70.438 4.129 1 42.12 4 LEU B O 1
ATOM 2170 N N . ALA B 1 5 ? 28.594 70.438 4.828 1 42.88 5 ALA B N 1
ATOM 2171 C CA . ALA B 1 5 ? 28.703 69 4.484 1 42.88 5 ALA B CA 1
ATOM 2172 C C . ALA B 1 5 ? 28.062 68.125 5.562 1 42.88 5 ALA B C 1
ATOM 2174 O O . ALA B 1 5 ? 27.781 67 5.328 1 42.88 5 ALA B O 1
ATOM 2175 N N . ARG B 1 6 ? 27.953 68.688 6.777 1 41.97 6 ARG B N 1
ATOM 2176 C CA . ARG B 1 6 ? 27.516 67.75 7.816 1 41.97 6 ARG B CA 1
ATOM 2177 C C . ARG B 1 6 ? 26.031 67.438 7.672 1 41.97 6 ARG B C 1
ATOM 2179 O O . ARG B 1 6 ? 25.578 66.375 8.078 1 41.97 6 ARG B O 1
ATOM 2186 N N . ASP B 1 7 ? 25.266 68.438 7.156 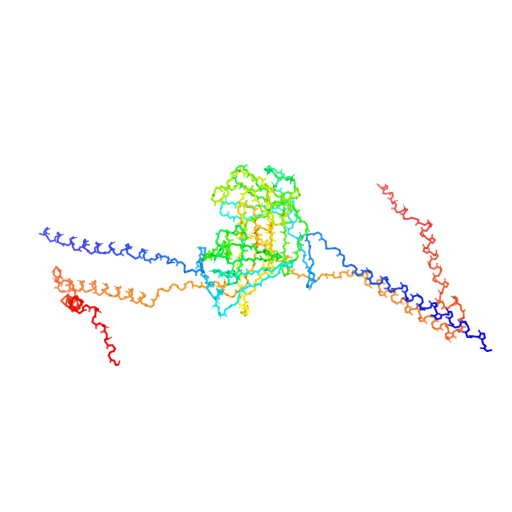1 41.25 7 ASP B N 1
ATOM 2187 C CA . ASP B 1 7 ? 23.828 68.25 7.258 1 41.25 7 ASP B CA 1
ATOM 2188 C C . ASP B 1 7 ? 23.344 67.25 6.199 1 41.25 7 ASP B C 1
ATOM 2190 O O . ASP B 1 7 ? 22.234 66.688 6.297 1 41.25 7 ASP B O 1
ATOM 2194 N N . ALA B 1 8 ? 24.109 67.125 5.094 1 44.38 8 ALA B N 1
ATOM 2195 C CA . ALA B 1 8 ? 23.656 66.188 4.043 1 44.38 8 ALA B CA 1
ATOM 2196 C C . ALA B 1 8 ? 23.812 64.75 4.484 1 44.38 8 ALA B C 1
ATOM 2198 O O . ALA B 1 8 ? 23.109 63.844 3.98 1 44.38 8 ALA B O 1
ATOM 2199 N N . ARG B 1 9 ? 24.766 64.438 5.359 1 47.69 9 ARG B N 1
ATOM 2200 C CA . ARG B 1 9 ? 25.016 63.062 5.746 1 47.69 9 ARG B CA 1
ATOM 2201 C C . ARG B 1 9 ? 23.891 62.562 6.633 1 47.69 9 ARG B C 1
ATOM 2203 O O . ARG B 1 9 ? 23.594 61.344 6.637 1 47.69 9 ARG B O 1
ATOM 2210 N N . SER B 1 10 ? 23.25 63.5 7.398 1 48.22 10 SER B N 1
ATOM 2211 C CA . SER B 1 10 ? 22.234 62.938 8.297 1 48.22 10 SER B CA 1
ATOM 2212 C C . SER B 1 10 ? 20.984 62.562 7.539 1 48.22 10 SER B C 1
ATOM 2214 O O . SER B 1 10 ? 20.234 61.688 7.98 1 48.22 10 SER B O 1
ATOM 2216 N N . SER B 1 11 ? 20.75 63.281 6.367 1 49.03 11 SER B N 1
ATOM 2217 C CA . SER B 1 11 ? 19.5 62.969 5.672 1 49.03 11 SER B CA 1
ATOM 2218 C C . SER B 1 11 ? 19.609 61.656 4.898 1 49.03 11 SER B C 1
ATOM 2220 O O . SER B 1 11 ? 18.641 60.906 4.773 1 49.03 11 SER B O 1
ATOM 2222 N N . LEU B 1 12 ? 20.828 61.406 4.383 1 50.66 12 LEU B N 1
ATOM 2223 C CA . LEU B 1 12 ? 21 60.156 3.65 1 50.66 12 LEU B CA 1
ATOM 2224 C C . LEU B 1 12 ? 20.969 58.969 4.598 1 50.66 12 LEU B C 1
ATOM 2226 O O . LEU B 1 12 ? 20.5 57.875 4.23 1 50.66 12 LEU B O 1
ATOM 2230 N N . LEU B 1 13 ? 21.422 59.25 5.836 1 50.28 13 LEU B N 1
ATOM 2231 C CA . LEU B 1 13 ? 21.422 58.156 6.793 1 50.28 13 LEU B CA 1
ATOM 2232 C C . LEU B 1 13 ? 20 57.781 7.223 1 50.28 13 LEU B C 1
ATOM 2234 O O . LEU B 1 13 ? 19.688 56.625 7.453 1 50.28 13 LEU B O 1
ATOM 2238 N N . SER B 1 14 ? 19.125 58.906 7.215 1 51.88 14 SER B N 1
ATOM 2239 C CA . SER B 1 14 ? 17.766 58.594 7.66 1 51.88 14 SER B CA 1
ATOM 2240 C C . SER B 1 14 ? 16.984 57.844 6.594 1 51.88 14 SER B C 1
ATOM 2242 O O . SER B 1 14 ? 16.172 56.969 6.91 1 51.88 14 SER B O 1
ATOM 2244 N N . SER B 1 15 ? 17.266 58.125 5.359 1 53.66 15 SER B N 1
ATOM 2245 C CA . SER B 1 15 ? 16.562 57.406 4.297 1 53.66 15 SER B CA 1
ATOM 2246 C C . SER B 1 15 ? 17.062 55.969 4.176 1 53.66 15 SER B C 1
ATOM 2248 O O . SER B 1 15 ? 16.297 55.062 3.893 1 53.66 15 SER B O 1
ATOM 2250 N N . ALA B 1 16 ? 18.344 55.781 4.395 1 52.81 16 ALA B N 1
ATOM 2251 C CA . ALA B 1 16 ? 18.906 54.438 4.332 1 52.81 16 ALA B CA 1
ATOM 2252 C C . ALA B 1 16 ? 18.438 53.594 5.508 1 52.81 16 ALA B C 1
ATOM 2254 O O . ALA B 1 16 ? 18.234 52.375 5.371 1 52.81 16 ALA B O 1
ATOM 2255 N N . ALA B 1 17 ? 18.188 54.219 6.645 1 52.5 17 ALA B N 1
ATOM 2256 C CA . ALA B 1 17 ? 17.719 53.469 7.812 1 52.5 17 ALA B CA 1
ATOM 2257 C C . ALA B 1 17 ? 16.281 53 7.617 1 52.5 17 ALA B C 1
ATOM 2259 O O . ALA B 1 17 ? 15.914 51.875 8.031 1 52.5 17 ALA B O 1
ATOM 2260 N N . LEU B 1 18 ? 15.438 53.75 6.898 1 51.22 18 LEU B N 1
ATOM 2261 C CA . LEU B 1 18 ? 14.055 53.344 6.668 1 51.22 18 LEU B CA 1
ATOM 2262 C C . LEU B 1 18 ? 13.984 52.188 5.676 1 51.22 18 LEU B C 1
ATOM 2264 O O . LEU B 1 18 ? 13.164 51.281 5.836 1 51.22 18 LEU B O 1
ATOM 2268 N N . ILE B 1 19 ? 14.836 52.156 4.762 1 52.19 19 ILE B N 1
ATOM 2269 C CA . ILE B 1 19 ? 14.828 51.062 3.803 1 52.19 19 ILE B CA 1
ATOM 2270 C C . ILE B 1 19 ? 15.32 49.781 4.477 1 52.19 19 ILE B C 1
ATOM 2272 O O . ILE B 1 19 ? 14.805 48.688 4.215 1 52.19 19 ILE B O 1
ATOM 2276 N N . ALA B 1 20 ? 16.203 49.906 5.371 1 51.44 20 ALA B N 1
ATOM 2277 C CA . ALA B 1 20 ? 16.75 48.719 6.039 1 51.44 20 ALA B CA 1
ATOM 2278 C C . ALA B 1 20 ? 15.719 48.125 6.98 1 51.44 20 ALA B C 1
ATOM 2280 O O . ALA B 1 20 ? 15.688 46.906 7.172 1 51.44 20 ALA B O 1
ATOM 2281 N N . PHE B 1 21 ? 14.781 48.906 7.562 1 52.41 21 PHE B N 1
ATOM 2282 C CA . PHE B 1 21 ? 13.781 48.375 8.477 1 52.41 21 PHE B CA 1
ATOM 2283 C C . PHE B 1 21 ? 12.672 47.656 7.711 1 52.41 21 PHE B C 1
ATOM 2285 O O . PHE B 1 21 ? 12.047 46.719 8.227 1 52.41 21 PHE B O 1
ATOM 2292 N N . LEU B 1 22 ? 12.414 48.031 6.48 1 49.84 22 LEU B N 1
ATOM 2293 C CA . LEU B 1 22 ? 11.297 47.438 5.754 1 49.84 22 LEU B CA 1
ATOM 2294 C C . LEU B 1 22 ? 11.711 46.094 5.133 1 49.84 22 LEU B C 1
ATOM 2296 O O . LEU B 1 22 ? 10.852 45.312 4.738 1 49.84 22 LEU B O 1
ATOM 2300 N N . TYR B 1 23 ? 12.984 45.75 5.082 1 50.56 23 TYR B N 1
ATOM 2301 C CA . TYR B 1 23 ? 13.406 44.5 4.41 1 50.56 23 TYR B CA 1
ATOM 2302 C C . TYR B 1 23 ? 12.992 43.281 5.211 1 50.56 23 TYR B C 1
ATOM 2304 O O . TYR B 1 23 ? 12.539 42.281 4.637 1 50.56 23 TYR B O 1
ATOM 2312 N N . PRO B 1 24 ? 13.219 43.344 6.508 1 53.41 24 PRO B N 1
ATOM 2313 C CA . PRO B 1 24 ? 12.891 42.094 7.199 1 53.41 24 PRO B CA 1
ATOM 2314 C C . PRO B 1 24 ? 11.383 41.844 7.266 1 53.41 24 PRO B C 1
ATOM 2316 O O . PRO B 1 24 ? 10.953 40.688 7.379 1 53.41 24 PRO B O 1
ATOM 2319 N N . LEU B 1 25 ? 10.617 42.844 7.168 1 48.84 25 LEU B N 1
ATOM 2320 C CA . LEU B 1 25 ? 9.18 42.625 7.309 1 48.84 25 LEU B CA 1
ATOM 2321 C C . LEU B 1 25 ? 8.633 41.875 6.094 1 48.84 25 LEU B C 1
ATOM 2323 O O . LEU B 1 25 ? 7.691 41.094 6.215 1 48.84 25 LEU B O 1
ATOM 2327 N N . ALA B 1 26 ? 9.172 42.062 4.941 1 46.41 26 ALA B N 1
ATOM 2328 C CA . ALA B 1 26 ? 8.648 41.438 3.734 1 46.41 26 ALA B CA 1
ATOM 2329 C C . ALA B 1 26 ? 8.969 39.938 3.715 1 46.41 26 ALA B C 1
ATOM 2331 O O . ALA B 1 26 ? 8.164 39.125 3.246 1 46.41 26 ALA B O 1
ATOM 2332 N N . THR B 1 27 ? 10.125 39.562 4.137 1 50.62 27 THR B N 1
ATOM 2333 C CA . THR B 1 27 ? 10.492 38.188 3.998 1 50.62 27 THR B CA 1
ATOM 2334 C C . THR B 1 27 ? 9.75 37.312 5.016 1 50.62 27 THR B C 1
ATOM 2336 O O . THR B 1 27 ? 9.492 36.125 4.77 1 50.62 27 THR B O 1
ATOM 2339 N N . ALA B 1 28 ? 9.492 37.844 6.195 1 46.81 28 ALA B N 1
ATOM 2340 C CA . ALA B 1 28 ? 8.859 37 7.219 1 46.81 28 ALA B CA 1
ATOM 2341 C C . ALA B 1 28 ? 7.453 36.594 6.805 1 46.81 28 ALA B C 1
ATOM 2343 O O . ALA B 1 28 ? 6.93 35.594 7.273 1 46.81 28 ALA B O 1
ATOM 2344 N N . ALA B 1 29 ? 6.801 37.438 6.082 1 45.03 29 ALA B N 1
ATOM 2345 C CA . ALA B 1 29 ? 5.379 37.219 5.836 1 45.03 29 ALA B CA 1
ATOM 2346 C C . ALA B 1 29 ? 5.176 36 4.93 1 45.03 29 ALA B C 1
ATOM 2348 O O . ALA B 1 29 ? 4.039 35.562 4.703 1 45.03 29 ALA B O 1
ATOM 2349 N N . MET B 1 30 ? 6.188 35.656 4.195 1 47.44 30 MET B N 1
ATOM 2350 C CA . MET B 1 30 ? 5.824 34.562 3.293 1 47.44 30 MET B CA 1
ATOM 2351 C C . MET B 1 30 ? 5.777 33.25 4.035 1 47.44 30 MET B C 1
ATOM 2353 O O . MET B 1 30 ? 6.062 32.188 3.457 1 47.44 30 MET B O 1
ATOM 2357 N N . ALA B 1 31 ? 5.812 33.312 5.277 1 50.81 31 ALA B N 1
ATOM 2358 C CA . ALA B 1 31 ? 5.703 32.031 5.988 1 50.81 31 ALA B CA 1
ATOM 2359 C C . ALA B 1 31 ? 4.52 31.219 5.469 1 50.81 31 ALA B C 1
ATOM 2361 O O . ALA B 1 31 ? 3.422 31.75 5.293 1 50.81 31 ALA B O 1
ATOM 2362 N N . GLU B 1 32 ? 4.77 30.234 4.633 1 59.97 32 GLU B N 1
ATOM 2363 C CA . GLU B 1 32 ? 3.771 29.328 4.059 1 59.97 32 GLU B CA 1
ATOM 2364 C C . GLU B 1 32 ? 2.744 28.906 5.105 1 59.97 32 GLU B C 1
ATOM 2366 O O . GLU B 1 32 ? 3.105 28.516 6.215 1 59.97 32 GLU B O 1
ATOM 2371 N N . LEU B 1 33 ? 1.628 29.547 5.242 1 65.88 33 LEU B N 1
ATOM 2372 C CA . LEU B 1 33 ? 0.517 29.172 6.109 1 65.88 33 LEU B CA 1
ATOM 2373 C C . LEU B 1 33 ? 0.375 27.656 6.184 1 65.88 33 LEU B C 1
ATOM 2375 O O . LEU B 1 33 ? 0.522 26.969 5.176 1 65.88 33 LEU B O 1
ATOM 2379 N N . PRO B 1 34 ? 0.334 27.156 7.438 1 81.25 34 PRO B N 1
ATOM 2380 C CA . PRO B 1 34 ? 0.126 25.719 7.605 1 81.25 34 PRO B CA 1
ATOM 2381 C C . PRO B 1 34 ? -1.064 25.203 6.805 1 81.25 34 PRO B C 1
ATOM 2383 O O . PRO B 1 34 ? -2.031 25.922 6.578 1 81.25 34 PRO B O 1
ATOM 2386 N N . ASP B 1 35 ? -1.005 24.047 6.242 1 87.25 35 ASP B N 1
ATOM 2387 C CA . ASP B 1 35 ? -2.074 23.422 5.461 1 87.25 35 ASP B CA 1
ATOM 2388 C C . ASP B 1 35 ? -3.322 23.219 6.312 1 87.25 35 ASP B C 1
ATOM 2390 O O . ASP B 1 35 ? -3.227 22.828 7.477 1 87.25 35 ASP B O 1
ATOM 2394 N N . PRO B 1 36 ? -4.438 23.609 5.824 1 90.31 36 PRO B N 1
ATOM 2395 C CA . PRO B 1 36 ? -5.668 23.25 6.527 1 90.31 36 PRO B CA 1
ATOM 2396 C C . PRO B 1 36 ? -5.77 21.75 6.812 1 90.31 36 PRO B C 1
ATOM 2398 O O . PRO B 1 36 ? -5.074 20.953 6.184 1 90.31 36 PRO B O 1
ATOM 2401 N N . PRO B 1 37 ? -6.617 21.406 7.773 1 94.5 37 PRO B N 1
ATOM 2402 C CA . PRO B 1 37 ? -6.777 19.984 8.07 1 94.5 37 PRO B CA 1
ATOM 2403 C C . PRO B 1 37 ? -7.227 19.172 6.863 1 94.5 37 PRO B C 1
ATOM 2405 O O . PRO B 1 37 ? -8.008 19.656 6.043 1 94.5 37 PRO B O 1
ATOM 2408 N N . CYS B 1 38 ? -6.684 17.984 6.809 1 97.19 38 CYS B N 1
ATOM 2409 C CA . CYS B 1 38 ? -7.012 17.016 5.766 1 97.19 38 CYS B CA 1
ATOM 2410 C C . CYS B 1 38 ? -6.562 17.516 4.398 1 97.19 38 CYS B C 1
ATOM 2412 O O . CYS B 1 38 ? -7.285 17.375 3.412 1 97.19 38 CYS B O 1
ATOM 2414 N N . SER B 1 39 ? -5.523 18.234 4.391 1 95.75 39 SER B N 1
ATOM 2415 C CA . SER B 1 39 ? -4.859 18.703 3.176 1 95.75 39 SER B CA 1
ATOM 2416 C C . SER B 1 39 ? -3.344 18.625 3.309 1 95.75 39 SER B C 1
ATOM 2418 O O . SER B 1 39 ? -2.82 18.438 4.41 1 95.75 39 SER B O 1
ATOM 2420 N N . ALA B 1 40 ? -2.688 18.672 2.17 1 95.25 40 ALA B N 1
ATOM 2421 C CA . ALA B 1 40 ? -1.23 18.578 2.201 1 95.25 40 ALA B CA 1
ATOM 2422 C C . ALA B 1 40 ? -0.608 19.297 1.011 1 95.25 40 ALA B C 1
ATOM 2424 O O . ALA B 1 40 ? -1.19 19.328 -0.076 1 95.25 40 ALA B O 1
ATOM 2425 N N . THR B 1 41 ? 0.532 19.844 1.277 1 92.31 41 THR B N 1
ATOM 2426 C CA . THR B 1 41 ? 1.331 20.484 0.232 1 92.31 41 THR B CA 1
ATOM 2427 C C . THR B 1 41 ? 2.652 19.734 0.04 1 92.31 41 THR B C 1
ATOM 2429 O O . THR B 1 41 ? 3.33 19.406 1.015 1 92.31 41 THR B O 1
ATOM 2432 N N . SER B 1 42 ? 2.912 19.438 -1.171 1 90 42 SER B N 1
ATOM 2433 C CA . SER B 1 42 ? 4.164 18.75 -1.464 1 90 42 SER B CA 1
ATOM 2434 C C . SER B 1 42 ? 5.355 19.703 -1.342 1 90 42 SER B C 1
ATOM 2436 O O . SER B 1 42 ? 5.332 20.812 -1.878 1 90 42 SER B O 1
ATOM 2438 N N . ASN B 1 43 ? 6.328 19.281 -0.64 1 83.44 43 ASN B N 1
ATOM 2439 C CA . ASN B 1 43 ? 7.531 20.094 -0.501 1 83.44 43 ASN B CA 1
ATOM 2440 C C . ASN B 1 43 ? 8.367 20.078 -1.778 1 83.44 43 ASN B C 1
ATOM 2442 O O . ASN B 1 43 ? 9.125 21.016 -2.039 1 83.44 43 ASN B O 1
ATOM 2446 N N . ARG B 1 44 ? 8.156 19.031 -2.525 1 82.44 44 ARG B N 1
ATOM 2447 C CA . ARG B 1 44 ? 8.969 18.875 -3.73 1 82.44 44 ARG B CA 1
ATOM 2448 C C . ARG B 1 44 ? 8.367 19.641 -4.898 1 82.44 44 ARG B C 1
ATOM 2450 O O . ARG B 1 44 ? 9.07 20.375 -5.594 1 82.44 44 ARG B O 1
ATOM 2457 N N . THR B 1 45 ? 7.098 19.531 -5.082 1 82.69 45 THR B N 1
ATOM 2458 C CA . THR B 1 45 ? 6.457 20.125 -6.246 1 82.69 45 THR B CA 1
ATOM 2459 C C . THR B 1 45 ? 5.641 21.359 -5.848 1 82.69 45 THR B C 1
ATOM 2461 O O . THR B 1 45 ? 5.172 22.109 -6.711 1 82.69 45 THR B O 1
ATOM 2464 N N . HIS B 1 46 ? 5.402 21.562 -4.551 1 84.19 46 HIS B N 1
ATOM 2465 C CA . HIS B 1 46 ? 4.629 22.672 -4.004 1 84.19 46 HIS B CA 1
ATOM 2466 C C . HIS B 1 46 ? 3.174 22.609 -4.457 1 84.19 46 HIS B C 1
ATOM 2468 O O . HIS B 1 46 ? 2.484 23.625 -4.504 1 84.19 46 HIS B O 1
ATOM 2474 N N . THR B 1 47 ? 2.879 21.438 -4.863 1 88.06 47 THR B N 1
ATOM 2475 C CA . THR B 1 47 ? 1.478 21.234 -5.207 1 88.06 47 THR B CA 1
ATOM 2476 C C . THR B 1 47 ? 0.645 20.984 -3.951 1 88.06 47 THR B C 1
ATOM 2478 O O . THR B 1 47 ? 1.155 20.484 -2.949 1 88.06 47 THR B O 1
ATOM 2481 N N . PHE B 1 48 ? -0.632 21.469 -4.105 1 92.56 48 PHE B N 1
ATOM 2482 C CA . PHE B 1 48 ? -1.542 21.406 -2.969 1 92.56 48 PHE B CA 1
ATOM 2483 C C . PHE B 1 48 ? -2.695 20.438 -3.252 1 92.56 48 PHE B C 1
ATOM 2485 O O . PHE B 1 48 ? -3.252 20.438 -4.352 1 92.56 48 PHE B O 1
ATOM 2492 N N . VAL B 1 49 ? -2.98 19.594 -2.262 1 95.12 49 VAL B N 1
ATOM 2493 C CA . VAL B 1 49 ? -4.105 18.672 -2.357 1 95.12 49 VAL B CA 1
ATOM 2494 C C . VAL B 1 49 ? -5.031 18.859 -1.157 1 95.12 49 VAL B C 1
ATOM 2496 O O . VAL B 1 49 ? -4.574 18.891 -0.012 1 95.12 49 VAL B O 1
ATOM 2499 N N . ASN B 1 50 ? -6.301 19 -1.445 1 94.81 50 ASN B N 1
ATOM 2500 C CA . ASN B 1 50 ? -7.328 19.125 -0.419 1 94.81 50 ASN B CA 1
ATOM 2501 C C . ASN B 1 50 ? -8.281 17.938 -0.421 1 94.81 50 ASN B C 1
ATOM 2503 O O . ASN B 1 50 ? -9.008 17.719 -1.392 1 94.81 50 ASN B O 1
ATOM 2507 N N . LEU B 1 51 ? -8.336 17.219 0.732 1 96.5 51 LEU B N 1
ATOM 2508 C CA . LEU B 1 51 ? -9.133 16 0.789 1 96.5 51 LEU B CA 1
ATOM 2509 C C . LEU B 1 51 ? -10.383 16.219 1.64 1 96.5 51 LEU B C 1
ATOM 2511 O O . LEU B 1 51 ? -11.07 15.25 1.986 1 96.5 51 LEU B O 1
ATOM 2515 N N . GLN B 1 52 ? -10.742 17.391 1.96 1 95.75 52 GLN B N 1
ATOM 2516 C CA . GLN B 1 52 ? -11.836 17.688 2.877 1 95.75 52 GLN B CA 1
ATOM 2517 C C . GLN B 1 52 ? -13.172 17.219 2.311 1 95.75 52 GLN B C 1
ATOM 2519 O O . GLN B 1 52 ? -14.078 16.859 3.062 1 95.75 52 GLN B O 1
ATOM 2524 N N . SER B 1 53 ? -13.273 17.219 1.047 1 93.62 53 SER B N 1
ATOM 2525 C CA . SER B 1 53 ? -14.516 16.812 0.406 1 93.62 53 SER B CA 1
ATOM 2526 C C . SER B 1 53 ? -14.797 15.328 0.619 1 93.62 53 SER B C 1
ATOM 2528 O O . SER B 1 53 ? -15.922 14.867 0.412 1 93.62 53 SER B O 1
ATOM 2530 N N . LEU B 1 54 ? -13.82 14.609 1.096 1 96.31 54 LEU B N 1
ATOM 2531 C CA . LEU B 1 54 ? -13.969 13.172 1.268 1 96.31 54 LEU B CA 1
ATOM 2532 C C . LEU B 1 54 ? -14.484 12.844 2.666 1 96.31 54 LEU B C 1
ATOM 2534 O O . LEU B 1 54 ? -14.836 11.695 2.949 1 96.31 54 LEU B O 1
ATOM 2538 N N . ILE B 1 55 ? -14.5 13.805 3.539 1 97.25 55 ILE B N 1
ATOM 2539 C CA . ILE B 1 55 ? -14.93 13.586 4.914 1 97.25 55 ILE B CA 1
ATOM 2540 C C . ILE B 1 55 ? -16.422 13.266 4.934 1 97.25 55 ILE B C 1
ATOM 2542 O O . ILE B 1 55 ? -17.234 13.984 4.348 1 97.25 55 ILE B O 1
ATOM 2546 N N . ARG B 1 56 ? -16.703 12.141 5.566 1 96.94 56 ARG B N 1
ATOM 2547 C CA . ARG B 1 56 ? -18.109 11.766 5.734 1 96.94 56 ARG B CA 1
ATOM 2548 C C . ARG B 1 56 ? -18.672 12.359 7.02 1 96.94 56 ARG B C 1
ATOM 2550 O O . ARG B 1 56 ? -18.094 12.211 8.094 1 96.94 56 ARG B O 1
ATOM 2557 N N . ARG B 1 57 ? -19.859 12.906 6.934 1 95.06 57 ARG B N 1
ATOM 2558 C CA . ARG B 1 57 ? -20.469 13.594 8.062 1 95.06 57 ARG B CA 1
ATOM 2559 C C . ARG B 1 57 ? -21.734 12.883 8.516 1 95.06 57 ARG B C 1
ATOM 2561 O O . ARG B 1 57 ? -22.531 12.438 7.68 1 95.06 57 ARG B O 1
ATOM 2568 N N . LYS B 1 58 ? -21.906 12.867 9.766 1 92 58 LYS B N 1
ATOM 2569 C CA . LYS B 1 58 ? -23.062 12.219 10.367 1 92 58 LYS B CA 1
ATOM 2570 C C . LYS B 1 58 ? -24.359 12.875 9.898 1 92 58 LYS B C 1
ATOM 2572 O O . LYS B 1 58 ? -24.469 14.102 9.867 1 92 58 LYS B O 1
ATOM 2577 N N . GLY B 1 59 ? -25.391 12.07 9.57 1 91 59 GLY B N 1
ATOM 2578 C CA . GLY B 1 59 ? -26.688 12.578 9.141 1 91 59 GLY B CA 1
ATOM 2579 C C . GLY B 1 59 ? -26.766 12.828 7.645 1 91 59 GLY B C 1
ATOM 2580 O O . GLY B 1 59 ? -27.844 12.844 7.066 1 91 59 GLY B O 1
ATOM 2581 N N . PHE B 1 60 ? -25.656 13.008 6.988 1 92.69 60 PHE B N 1
ATOM 2582 C CA . PHE B 1 60 ? -25.656 13.359 5.574 1 92.69 60 PHE B CA 1
ATOM 2583 C C . PHE B 1 60 ? -25.031 12.25 4.738 1 92.69 60 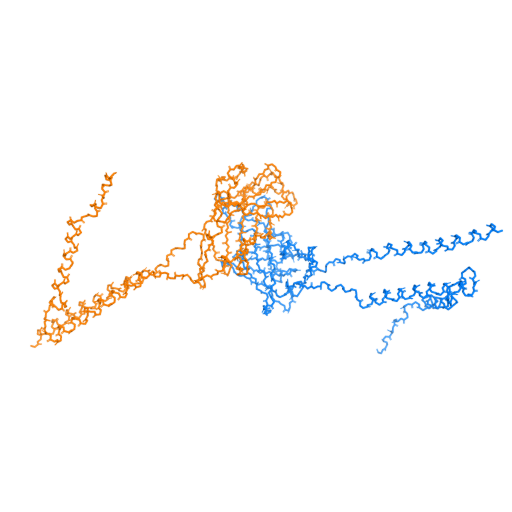PHE B C 1
ATOM 2585 O O . PHE B 1 60 ? -25.406 12.055 3.58 1 92.69 60 PHE B O 1
ATOM 2592 N N . ASP B 1 61 ? -24.094 11.617 5.434 1 94.44 61 ASP B N 1
ATOM 2593 C CA . ASP B 1 61 ? -23.312 10.641 4.676 1 94.44 61 ASP B CA 1
ATOM 2594 C C . ASP B 1 61 ? -23.281 9.297 5.391 1 94.44 61 ASP B C 1
ATOM 2596 O O . ASP B 1 61 ? -23.75 9.172 6.523 1 94.44 61 ASP B O 1
ATOM 2600 N N . GLN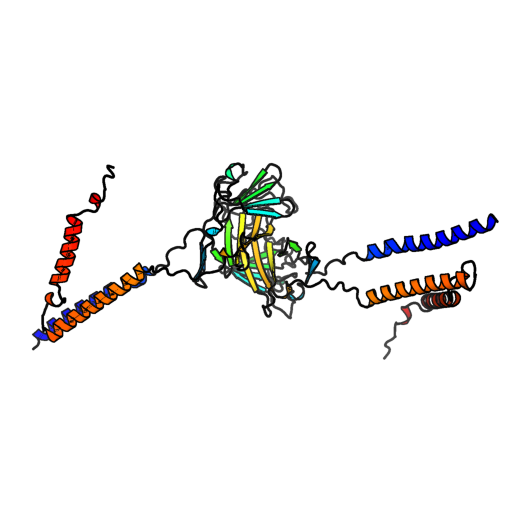 B 1 62 ? -22.859 8.305 4.621 1 95.25 62 GLN B N 1
ATOM 2601 C CA . GLN B 1 62 ? -22.516 6.988 5.156 1 95.25 62 GLN B CA 1
ATOM 2602 C C . GLN B 1 62 ? -21.016 6.727 5.059 1 95.25 62 GLN B C 1
ATOM 2604 O O . GLN B 1 62 ? -20.344 7.273 4.18 1 95.25 62 GLN B O 1
ATOM 2609 N N . ASP B 1 63 ? -20.531 5.922 5.941 1 96.81 63 ASP B N 1
ATOM 2610 C CA . ASP B 1 63 ? -19.125 5.566 5.898 1 96.81 63 ASP B CA 1
ATOM 2611 C C . ASP B 1 63 ? -18.766 4.895 4.574 1 96.81 63 ASP B C 1
ATOM 2613 O O . ASP B 1 63 ? -19.641 4.344 3.898 1 96.81 63 ASP B O 1
ATOM 2617 N N . TYR B 1 64 ? -17.531 5.066 4.215 1 97.25 64 TYR B N 1
ATOM 2618 C CA . TYR B 1 64 ? -17.031 4.246 3.113 1 97.25 64 TYR B CA 1
ATOM 2619 C C . TYR B 1 64 ? -16.938 2.781 3.523 1 97.25 64 TYR B C 1
ATOM 2621 O O . TYR B 1 64 ? -16.75 2.471 4.703 1 97.25 64 TYR B O 1
ATOM 2629 N N . SER B 1 65 ? -17.109 1.914 2.582 1 95 65 SER B N 1
ATOM 2630 C CA . SER B 1 65 ? -17 0.484 2.852 1 95 65 SER B CA 1
ATOM 2631 C C . SER B 1 65 ? -16.297 -0.244 1.706 1 95 65 SER B C 1
ATOM 2633 O O . SER B 1 65 ? -16.469 0.126 0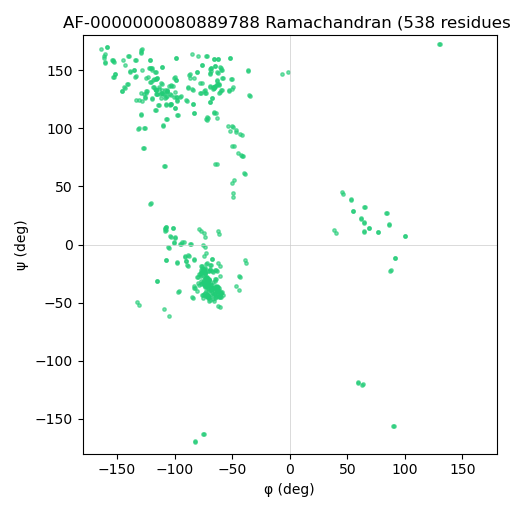.541 1 95 65 SER B O 1
ATOM 2635 N N . THR B 1 66 ? -15.461 -1.116 2.037 1 94.12 66 THR B N 1
ATOM 2636 C CA . THR B 1 66 ? -14.82 -1.994 1.062 1 94.12 66 THR B CA 1
ATOM 2637 C C . THR B 1 66 ? -14.719 -3.418 1.603 1 94.12 66 THR B C 1
ATOM 2639 O O . THR B 1 66 ? -14.68 -3.625 2.818 1 94.12 66 THR B O 1
ATOM 2642 N N . ARG B 1 67 ? -14.773 -4.371 0.724 1 92.5 67 ARG B N 1
ATOM 2643 C CA . ARG B 1 67 ? -14.781 -5.77 1.145 1 92.5 67 ARG B CA 1
ATOM 2644 C C . ARG B 1 67 ? -13.609 -6.531 0.544 1 92.5 67 ARG B C 1
ATOM 2646 O O . ARG B 1 67 ? -13.234 -6.305 -0.61 1 92.5 67 ARG B O 1
ATOM 2653 N N . HIS B 1 68 ? -13 -7.414 1.356 1 91.5 68 HIS B N 1
ATOM 2654 C CA . HIS B 1 68 ? -11.977 -8.352 0.923 1 91.5 68 HIS B CA 1
ATOM 2655 C C . HIS B 1 68 ? -12.07 -9.664 1.696 1 91.5 68 HIS B C 1
ATOM 2657 O O . HIS B 1 68 ? -12.102 -9.664 2.93 1 91.5 68 HIS B O 1
ATOM 2663 N N . ASP B 1 69 ? -12.039 -10.906 0.991 1 86.88 69 ASP B N 1
ATOM 2664 C CA . ASP B 1 69 ? -12.07 -12.234 1.587 1 86.88 69 ASP B CA 1
ATOM 2665 C C . ASP B 1 69 ? -13.156 -12.328 2.664 1 86.88 69 ASP B C 1
ATOM 2667 O O . ASP B 1 69 ? -12.883 -12.773 3.781 1 86.88 69 ASP B O 1
ATOM 2671 N N . ASN B 1 70 ? -14.328 -11.828 2.463 1 88.5 70 ASN B N 1
ATOM 2672 C CA . ASN B 1 70 ? -15.516 -11.93 3.303 1 88.5 70 ASN B CA 1
ATOM 2673 C C . ASN B 1 70 ? -15.43 -11.008 4.516 1 88.5 70 ASN B C 1
ATOM 2675 O O . ASN B 1 70 ? -16.141 -11.203 5.504 1 88.5 70 ASN B O 1
ATOM 2679 N N . ILE B 1 71 ? -14.484 -10.141 4.527 1 93.06 71 ILE B N 1
ATOM 2680 C CA . ILE B 1 71 ? -14.367 -9.133 5.574 1 93.06 71 ILE B CA 1
ATOM 2681 C C . ILE B 1 71 ? -14.758 -7.766 5.02 1 93.06 71 ILE B C 1
ATOM 2683 O O . ILE B 1 71 ? -14.305 -7.375 3.941 1 93.06 71 ILE B O 1
ATOM 2687 N N . SER B 1 72 ? -15.57 -7.129 5.762 1 94.94 72 SER B N 1
ATOM 2688 C CA . SER B 1 72 ? -15.984 -5.785 5.371 1 94.94 72 SER B CA 1
ATOM 2689 C C . SER B 1 72 ? -15.258 -4.727 6.188 1 94.94 72 SER B C 1
ATOM 2691 O O . SER B 1 72 ? -15.258 -4.77 7.422 1 94.94 72 SER B O 1
ATOM 2693 N N . PHE B 1 73 ? -14.711 -3.822 5.492 1 97.19 73 PHE B N 1
ATOM 2694 C CA . PHE B 1 73 ? -13.992 -2.723 6.133 1 97.19 73 PHE B CA 1
ATOM 2695 C C . PHE B 1 73 ? -14.797 -1.432 6.047 1 97.19 73 PHE B C 1
ATOM 2697 O O . PHE B 1 73 ? -15.344 -1.103 4.988 1 97.19 73 PHE B O 1
ATOM 2704 N N . THR B 1 74 ? -14.891 -0.774 7.137 1 97 74 THR B N 1
ATOM 2705 C CA . THR B 1 74 ? -15.586 0.508 7.211 1 97 74 THR B CA 1
ATOM 2706 C C . THR B 1 74 ? -14.617 1.622 7.605 1 97 74 THR B C 1
ATOM 2708 O O . THR B 1 74 ? -13.82 1.463 8.531 1 97 74 THR B O 1
ATOM 2711 N N . LEU B 1 75 ? -14.727 2.717 6.852 1 97.69 75 LEU B N 1
ATOM 2712 C CA . LEU B 1 75 ? -13.766 3.764 7.203 1 97.69 75 LEU B CA 1
ATOM 2713 C C . LEU B 1 75 ? -14.297 5.137 6.801 1 97.69 75 LEU B C 1
ATOM 2715 O O . LEU B 1 75 ? -15.273 5.238 6.062 1 97.69 75 LEU B O 1
ATOM 2719 N N . ASN B 1 76 ? -13.773 6.09 7.402 1 97.81 76 ASN B N 1
ATOM 2720 C CA . ASN B 1 76 ? -13.891 7.5 7.043 1 97.81 76 ASN B CA 1
ATOM 2721 C C . ASN B 1 76 ? -12.523 8.125 6.781 1 97.81 76 ASN B C 1
ATOM 2723 O O . ASN B 1 76 ? -11.492 7.531 7.094 1 97.81 76 ASN B O 1
ATOM 2727 N N . ILE B 1 77 ? -12.57 9.211 6.047 1 98.06 77 ILE B N 1
ATOM 2728 C CA . ILE B 1 77 ? -11.305 9.852 5.707 1 98.06 77 ILE B CA 1
ATOM 2729 C C . ILE B 1 77 ? -11.148 11.148 6.504 1 98.06 77 ILE B C 1
ATOM 2731 O O . ILE B 1 77 ? -12 12.031 6.434 1 98.06 77 ILE B O 1
ATOM 2735 N N . CYS B 1 78 ? -10.141 11.258 7.277 1 97.5 78 CYS B N 1
ATOM 2736 C CA . CYS B 1 78 ? -9.766 12.414 8.078 1 97.5 78 CYS B CA 1
ATOM 2737 C C . CYS B 1 78 ? -10.758 12.641 9.211 1 97.5 78 CYS B C 1
ATOM 2739 O O . CYS B 1 78 ? -10.812 13.727 9.797 1 97.5 78 CYS B O 1
ATOM 2741 N N . ALA B 1 79 ? -11.602 11.664 9.508 1 96.56 79 ALA B N 1
ATOM 2742 C CA . ALA B 1 79 ? -12.617 11.75 10.555 1 96.56 79 ALA B CA 1
ATOM 2743 C C . ALA B 1 79 ? -12.961 10.367 11.102 1 96.56 79 ALA B C 1
ATOM 2745 O O . ALA B 1 79 ? -12.688 9.352 10.461 1 96.56 79 ALA B O 1
ATOM 2746 N N . PRO B 1 80 ? -13.477 10.375 12.297 1 95.56 80 PRO B N 1
ATOM 2747 C CA . PRO B 1 80 ? -13.914 9.078 12.828 1 95.56 80 PRO B CA 1
ATOM 2748 C C . PRO B 1 80 ? -15.047 8.461 12.016 1 95.56 80 PRO B C 1
ATOM 2750 O O . PRO B 1 80 ? -15.852 9.188 11.414 1 95.56 80 PRO B O 1
ATOM 2753 N N . ALA B 1 81 ? -15.031 7.168 12 1 96.12 81 ALA B N 1
ATOM 2754 C CA . ALA B 1 81 ? -16.125 6.457 11.328 1 96.12 81 ALA B CA 1
ATOM 2755 C C . ALA B 1 81 ? -17.453 6.738 12.016 1 96.12 81 ALA B C 1
ATOM 2757 O O . ALA B 1 81 ? -17.547 6.719 13.242 1 96.12 81 ALA B O 1
ATOM 2758 N N . LEU B 1 82 ? -18.438 6.941 11.266 1 94.44 82 LEU B N 1
ATOM 2759 C CA . LEU B 1 82 ? -19.75 7.348 11.773 1 94.44 82 LEU B CA 1
ATOM 2760 C C . LEU B 1 82 ? -20.391 6.215 12.555 1 94.44 82 LEU B C 1
ATOM 2762 O O . LEU B 1 82 ? -21.094 6.457 13.539 1 94.44 82 LEU B O 1
ATOM 2766 N N . SER B 1 83 ? -20.188 5.02 12.188 1 91.25 83 SER B N 1
ATOM 2767 C CA . SER B 1 83 ? -20.859 3.861 12.773 1 91.25 83 SER B CA 1
ATOM 2768 C C . SER B 1 83 ? -20.016 3.264 13.906 1 91.25 83 SER B C 1
ATOM 2770 O O . SER B 1 83 ? -20.391 2.236 14.477 1 91.25 83 SER B O 1
ATOM 2772 N N . ALA B 1 84 ? -18.922 3.859 14.203 1 88.94 84 ALA B N 1
ATOM 2773 C CA . ALA B 1 84 ? -18 3.289 15.188 1 88.94 84 ALA B CA 1
ATOM 2774 C C . ALA B 1 84 ? -18.5 3.521 16.609 1 88.94 84 ALA B C 1
ATOM 2776 O O . ALA B 1 84 ? -18.156 2.773 17.531 1 88.94 84 ALA B O 1
ATOM 2777 N N . ASP B 1 85 ? -19.312 4.449 16.844 1 82.31 85 ASP B N 1
ATOM 2778 C CA . ASP B 1 85 ? -19.75 4.848 18.172 1 82.31 85 ASP B CA 1
ATOM 2779 C C . ASP B 1 85 ? -20.547 3.727 18.844 1 82.31 85 ASP B C 1
ATOM 2781 O O . ASP B 1 85 ? -20.531 3.604 20.078 1 82.31 85 ASP B O 1
ATOM 2785 N N . ASP B 1 86 ? -21.094 2.842 18.141 1 79.88 86 ASP B N 1
ATOM 2786 C CA . ASP B 1 86 ? -21.969 1.814 18.688 1 79.88 86 ASP B CA 1
ATOM 2787 C C . ASP B 1 86 ? -21.234 0.494 18.875 1 79.88 86 ASP B C 1
ATOM 2789 O O . ASP B 1 86 ? -21.828 -0.509 19.281 1 79.88 86 ASP B O 1
ATOM 2793 N N . LEU B 1 87 ? -19.953 0.618 18.625 1 86.5 87 LEU B N 1
ATOM 2794 C CA . LEU B 1 87 ? -19.219 -0.641 18.656 1 86.5 87 LEU B CA 1
ATOM 2795 C C . LEU B 1 87 ? -18.172 -0.641 19.766 1 86.5 87 LEU B C 1
ATOM 2797 O O . LEU B 1 87 ? -17.703 0.421 20.172 1 86.5 87 LEU B O 1
ATOM 2801 N N . HIS B 1 88 ? -17.984 -1.866 20.25 1 86.12 88 HIS B N 1
ATOM 2802 C CA . HIS B 1 88 ? -16.906 -2.064 21.203 1 86.12 88 HIS B CA 1
ATOM 2803 C C . HIS B 1 88 ? -15.648 -2.611 20.531 1 86.12 88 HIS B C 1
ATOM 2805 O O . HIS B 1 88 ? -15.719 -3.609 19.812 1 86.12 88 HIS B O 1
ATOM 2811 N N . PHE B 1 89 ? -14.531 -1.87 20.703 1 88 89 PHE B N 1
ATOM 2812 C CA . PHE B 1 89 ? -13.258 -2.277 20.125 1 88 89 PHE B CA 1
ATOM 2813 C C . PHE B 1 89 ? -12.312 -2.805 21.188 1 88 89 PHE B C 1
ATOM 2815 O O . PHE B 1 89 ? -11.742 -2.027 21.953 1 88 89 PHE B O 1
ATOM 2822 N N . PRO B 1 90 ? -12.156 -4.027 21.125 1 81.25 90 PRO B N 1
ATOM 2823 C CA . PRO B 1 90 ? -11.227 -4.578 22.109 1 81.25 90 PRO B CA 1
ATOM 2824 C C . PRO B 1 90 ? -9.836 -3.971 22 1 81.25 90 PRO B C 1
ATOM 2826 O O . PRO B 1 90 ? -9.336 -3.729 20.906 1 81.25 90 PRO B O 1
ATOM 2829 N N . SER B 1 91 ? -9.266 -3.57 23.156 1 77.31 91 SER B N 1
ATOM 2830 C CA . SER B 1 91 ? -7.875 -3.16 23.312 1 77.31 91 SER B CA 1
ATOM 2831 C C . SER B 1 91 ? -7.582 -1.891 22.516 1 77.31 91 SER B C 1
ATOM 2833 O O . SER B 1 91 ? -6.438 -1.643 22.125 1 77.31 91 SER B O 1
ATOM 2835 N N . ALA B 1 92 ? -8.68 -1.255 22.031 1 79.62 92 ALA B N 1
ATOM 2836 C CA . ALA B 1 92 ? -8.422 0.015 21.359 1 79.62 92 ALA B CA 1
ATOM 2837 C C . ALA B 1 92 ? -8.328 1.161 22.359 1 79.62 92 ALA B C 1
ATOM 2839 O O . ALA B 1 92 ? -9.07 1.195 23.344 1 79.62 92 ALA B O 1
ATOM 2840 N N . GLU B 1 93 ? -7.383 1.989 22.281 1 68.81 93 GLU B N 1
ATOM 2841 C CA . GLU B 1 93 ? -7.137 3.076 23.219 1 68.81 93 GLU B CA 1
ATOM 2842 C C . GLU B 1 93 ? -8.312 4.043 23.266 1 68.81 93 GLU B C 1
ATOM 2844 O O . GLU B 1 93 ? -8.742 4.469 24.344 1 68.81 93 GLU B O 1
ATOM 2849 N N . ASP B 1 94 ? -8.742 4.562 22.156 1 71.19 94 ASP B N 1
ATOM 2850 C CA . ASP B 1 94 ? -9.82 5.539 22.062 1 71.19 94 ASP B CA 1
ATOM 2851 C C . ASP B 1 94 ? -10.891 5.074 21.078 1 71.19 94 ASP B C 1
ATOM 2853 O O . ASP B 1 94 ? -10.758 5.289 19.859 1 71.19 94 ASP B O 1
ATOM 2857 N N . ALA B 1 95 ? -11.945 4.543 21.625 1 72 95 ALA B N 1
ATOM 2858 C CA . ALA B 1 95 ? -12.984 3.959 20.781 1 72 95 ALA B CA 1
ATOM 2859 C C . ALA B 1 95 ? -13.773 5.047 20.062 1 72 95 ALA B C 1
ATOM 2861 O O . ALA B 1 95 ? -14.422 4.781 19.047 1 72 95 ALA B O 1
ATOM 2862 N N . ARG B 1 96 ? -13.648 6.277 20.531 1 77.06 96 ARG B N 1
ATOM 2863 C CA . ARG B 1 96 ? -14.484 7.32 19.938 1 77.06 96 ARG B CA 1
ATOM 2864 C C . ARG B 1 96 ? -13.797 7.953 18.734 1 77.06 96 ARG B C 1
ATOM 2866 O O . ARG B 1 96 ? -14.43 8.672 17.953 1 77.06 96 ARG B O 1
ATOM 2873 N N . ASN B 1 97 ? -12.594 7.648 18.516 1 90.62 97 ASN B N 1
ATOM 2874 C CA . ASN B 1 97 ? -11.852 8.266 17.422 1 90.62 97 ASN B CA 1
ATOM 2875 C C . ASN B 1 97 ? -11.336 7.227 16.438 1 90.62 97 ASN B C 1
ATOM 2877 O O . ASN B 1 97 ? -10.234 7.371 15.898 1 90.62 97 ASN B O 1
ATOM 2881 N N . VAL B 1 98 ? -12.219 6.203 16.312 1 94.44 98 VAL B N 1
ATOM 2882 C CA . VAL B 1 98 ? -11.852 5.148 15.375 1 94.44 98 VAL B CA 1
ATOM 2883 C C . VAL B 1 98 ? -12.266 5.551 13.961 1 94.44 98 VAL B C 1
ATOM 2885 O O . VAL B 1 98 ? -13.445 5.805 13.703 1 94.44 98 VAL B O 1
ATOM 2888 N N . SER B 1 99 ? -11.32 5.633 13.055 1 96.12 99 SER B N 1
ATOM 2889 C CA . SER B 1 99 ? -11.602 6.105 11.703 1 96.12 99 SER B CA 1
ATOM 2890 C C . SER B 1 99 ? -11.797 4.941 10.742 1 96.12 99 SER B C 1
ATOM 2892 O O . SER B 1 99 ? -12.305 5.121 9.633 1 96.12 99 SER B O 1
ATOM 2894 N N . ALA B 1 100 ? -11.383 3.76 11.18 1 97.44 100 ALA B N 1
ATOM 2895 C CA . ALA B 1 100 ? -11.539 2.568 10.344 1 97.44 100 ALA B CA 1
ATOM 2896 C C . ALA B 1 100 ? -11.633 1.31 11.203 1 97.44 100 ALA B C 1
ATOM 2898 O O . ALA B 1 100 ? -10.977 1.213 12.242 1 97.44 100 ALA B O 1
ATOM 2899 N N . TYR B 1 101 ? -12.43 0.378 10.781 1 96.62 101 TYR B N 1
ATOM 2900 C CA . TYR B 1 101 ? -12.57 -0.867 11.531 1 96.62 101 TYR B CA 1
ATOM 2901 C C . TYR B 1 101 ? -13.156 -1.968 10.656 1 96.62 101 TYR B C 1
ATOM 2903 O O . TYR B 1 101 ? -13.625 -1.703 9.547 1 96.62 101 TYR B O 1
ATOM 2911 N N . TYR B 1 102 ? -13.008 -3.133 11.062 1 95.88 102 TYR B N 1
ATOM 2912 C CA . TYR B 1 102 ? -13.695 -4.27 10.461 1 95.88 102 TYR B CA 1
ATOM 2913 C C . TYR B 1 102 ? -14.305 -5.168 11.531 1 95.88 102 TYR B C 1
ATOM 2915 O O . TYR B 1 102 ? -13.93 -5.082 12.703 1 95.88 102 TYR B O 1
ATOM 2923 N N . ARG B 1 103 ? -15.25 -5.906 11.062 1 91.94 103 ARG B N 1
ATOM 2924 C CA . ARG B 1 103 ? -15.93 -6.816 11.977 1 91.94 103 ARG B CA 1
ATOM 2925 C C . ARG B 1 103 ? -15.703 -8.266 11.578 1 91.94 103 ARG B C 1
ATOM 2927 O O . ARG B 1 103 ? -15.727 -8.609 10.398 1 91.94 103 ARG B O 1
ATOM 2934 N N . LYS B 1 104 ? -15.383 -9 12.523 1 88.62 104 LYS B N 1
ATOM 2935 C CA . LYS B 1 104 ? -15.273 -10.453 12.367 1 88.62 104 LYS B CA 1
ATOM 2936 C C . LYS B 1 104 ? -16.062 -11.18 13.445 1 88.62 104 LYS B C 1
ATOM 2938 O O . LYS B 1 104 ? -15.672 -11.18 14.617 1 88.62 104 LYS B O 1
ATOM 2943 N N . GLY B 1 105 ? -17.141 -11.844 12.953 1 83.94 105 GLY B N 1
ATOM 2944 C CA . GLY B 1 105 ? -18.047 -12.406 13.945 1 83.94 105 GLY B CA 1
ATOM 2945 C C . GLY B 1 105 ? -18.703 -11.352 14.82 1 83.94 105 GLY B C 1
ATOM 2946 O O . GLY B 1 105 ? -19.312 -10.406 14.312 1 83.94 105 GLY B O 1
ATOM 2947 N N . ASP B 1 106 ? -18.453 -11.492 16.125 1 84.62 106 ASP B N 1
ATOM 2948 C CA . ASP B 1 106 ? -19.094 -10.578 17.062 1 84.62 106 ASP B CA 1
ATOM 2949 C C . ASP B 1 106 ? -18.109 -9.516 17.562 1 84.62 106 ASP B C 1
ATOM 2951 O O . ASP B 1 106 ? -18.469 -8.656 18.375 1 84.62 106 ASP B O 1
ATOM 2955 N N . LYS B 1 107 ? -17.031 -9.555 16.984 1 89.06 107 LYS B N 1
ATOM 2956 C CA . LYS B 1 107 ? -16.016 -8.625 17.469 1 89.06 107 LYS B CA 1
ATOM 2957 C C . LYS B 1 107 ? -15.664 -7.598 16.391 1 89.06 107 LYS B C 1
ATOM 2959 O O . LYS B 1 107 ? -15.711 -7.906 15.195 1 89.06 107 LYS B O 1
ATOM 2964 N N . ALA B 1 108 ? -15.43 -6.434 16.844 1 93 108 ALA B N 1
ATOM 2965 C CA . ALA B 1 108 ? -14.953 -5.367 15.977 1 93 108 ALA B CA 1
ATOM 2966 C C . ALA B 1 108 ? -13.508 -4.992 16.297 1 93 108 ALA B C 1
ATOM 2968 O O . ALA B 1 108 ? -13.125 -4.922 17.453 1 93 108 ALA B O 1
ATOM 2969 N N . TYR B 1 109 ? -12.75 -4.777 15.273 1 95.12 109 TYR B N 1
ATOM 2970 C CA . TYR B 1 109 ? -11.352 -4.41 15.438 1 95.12 109 TYR B CA 1
ATOM 2971 C C . TYR B 1 109 ? -11.062 -3.047 14.82 1 95.12 109 TYR B C 1
ATOM 2973 O O . TYR B 1 109 ? -11.352 -2.816 13.648 1 95.12 109 TYR B O 1
ATOM 2981 N N . SER B 1 110 ? -10.523 -2.188 15.633 1 96.12 110 SER B N 1
ATOM 2982 C CA . SER B 1 110 ? -10.148 -0.854 15.172 1 96.12 110 SER B CA 1
ATOM 2983 C C . SER B 1 110 ? -8.859 -0.887 14.359 1 96.12 110 SER B C 1
ATOM 2985 O O . SER B 1 110 ? -7.914 -1.592 14.719 1 96.12 110 SER B O 1
ATOM 2987 N N . LEU B 1 111 ? -8.883 -0.11 13.305 1 96.69 111 LEU B N 1
ATOM 2988 C CA . LEU B 1 111 ? -7.688 -0.026 12.469 1 96.69 111 LEU B CA 1
ATOM 2989 C C . LEU B 1 111 ? -6.988 1.315 12.656 1 96.69 111 LEU B C 1
ATOM 2991 O O . LEU B 1 111 ? -6.172 1.717 11.82 1 96.69 111 LEU B O 1
ATOM 2995 N N . GLY B 1 112 ? -7.344 1.988 13.672 1 95.75 112 GLY B N 1
ATOM 2996 C CA . GLY B 1 112 ? -6.609 3.205 13.977 1 95.75 112 GLY B CA 1
ATOM 2997 C C . GLY B 1 112 ? -7.512 4.406 14.203 1 95.75 112 GLY B C 1
ATOM 2998 O O . GLY B 1 112 ? -8.703 4.355 13.906 1 95.75 112 GLY B O 1
ATOM 2999 N N . ARG B 1 113 ? -6.855 5.438 14.617 1 95 113 ARG B N 1
ATOM 3000 C CA . ARG B 1 113 ? -7.555 6.68 14.93 1 95 113 ARG B CA 1
ATOM 3001 C C . ARG B 1 113 ? -7.465 7.664 13.773 1 95 113 ARG B C 1
ATOM 3003 O O . ARG B 1 113 ? -6.547 7.59 12.953 1 95 113 ARG B O 1
ATOM 3010 N N . ALA B 1 114 ? -8.375 8.578 13.844 1 94.31 114 ALA B N 1
ATOM 3011 C CA . ALA B 1 114 ? -8.453 9.57 12.766 1 94.31 114 ALA B CA 1
ATOM 3012 C C . ALA B 1 114 ? -7.219 10.461 12.75 1 94.31 114 ALA B C 1
ATOM 3014 O O . ALA B 1 114 ? -6.711 10.852 13.805 1 94.31 114 ALA B O 1
ATOM 3015 N N . SER B 1 115 ? -6.73 10.625 11.594 1 95.69 115 SER B N 1
ATOM 3016 C CA . SER B 1 115 ? -5.66 11.586 11.344 1 95.69 115 SER B CA 1
ATOM 3017 C C . SER B 1 115 ? -6.105 12.664 10.367 1 95.69 115 SER B C 1
ATOM 3019 O O . SER B 1 115 ? -6.805 12.383 9.391 1 95.69 115 SER B O 1
ATOM 3021 N N . LEU B 1 116 ? -5.648 13.836 10.641 1 95.69 116 LEU B N 1
ATOM 3022 C CA . LEU B 1 116 ? -6.039 14.953 9.789 1 95.69 116 LEU B CA 1
ATOM 3023 C C . LEU B 1 116 ? -4.871 15.414 8.93 1 95.69 116 LEU B C 1
ATOM 3025 O O . LEU B 1 116 ? -4.957 16.453 8.266 1 95.69 116 LEU B O 1
ATOM 3029 N N . LYS B 1 117 ? -3.855 14.633 8.922 1 95.56 117 LYS B N 1
ATOM 3030 C CA . LYS B 1 117 ? -2.646 15.125 8.273 1 95.56 117 LYS B CA 1
ATOM 3031 C C . LYS B 1 117 ? -2.143 14.133 7.227 1 95.56 117 LYS B C 1
ATOM 3033 O O . LYS B 1 117 ? -1.201 13.383 7.48 1 95.56 117 LYS B O 1
ATOM 3038 N N . PRO B 1 118 ? -2.742 14.227 6.051 1 97.12 118 PRO B N 1
ATOM 3039 C CA . PRO B 1 118 ? -2.102 13.469 4.969 1 97.12 118 PRO B CA 1
ATOM 3040 C C . PRO B 1 118 ? -0.706 13.992 4.633 1 97.12 118 PRO B C 1
ATOM 3042 O O . PRO B 1 118 ? -0.405 15.164 4.879 1 97.12 118 PRO B O 1
ATOM 3045 N N . LYS B 1 119 ? 0.147 13.219 4.137 1 95.12 119 LYS B N 1
ATOM 3046 C CA . LYS B 1 119 ? 1.516 13.617 3.826 1 95.12 119 LYS B CA 1
ATOM 3047 C C . LYS B 1 119 ? 1.939 13.109 2.451 1 95.12 119 LYS B C 1
ATOM 3049 O O . LYS B 1 119 ? 1.528 12.023 2.031 1 95.12 119 LYS B O 1
ATOM 3054 N N . PHE B 1 120 ? 2.791 13.867 1.883 1 93.44 120 PHE B N 1
ATOM 3055 C CA . PHE B 1 120 ? 3.387 13.438 0.625 1 93.44 120 PHE B CA 1
ATOM 3056 C C . PHE B 1 120 ? 4.648 12.617 0.875 1 93.44 120 PHE B C 1
ATOM 3058 O O . PHE B 1 120 ? 5.531 13.047 1.621 1 93.44 120 PHE B O 1
ATOM 3065 N N . VAL B 1 121 ? 4.668 11.484 0.377 1 92.38 121 VAL B N 1
ATOM 3066 C CA . VAL B 1 121 ? 5.852 10.633 0.332 1 92.38 121 VAL B CA 1
ATOM 3067 C C . VAL B 1 121 ? 6.344 10.508 -1.108 1 92.38 121 VAL B C 1
ATOM 3069 O O . VAL B 1 121 ? 5.863 9.664 -1.867 1 92.38 121 VAL B O 1
ATOM 3072 N N . GLY B 1 122 ? 7.398 11.258 -1.387 1 86.75 122 GLY B N 1
ATOM 3073 C CA . GLY B 1 122 ? 7.695 11.422 -2.801 1 86.75 122 GLY B CA 1
ATOM 3074 C C . GLY B 1 122 ? 6.562 12.055 -3.582 1 86.75 122 GLY B C 1
ATOM 3075 O O . GLY B 1 122 ? 6.098 13.148 -3.238 1 86.75 122 GLY B O 1
ATOM 3076 N N . LYS B 1 123 ? 6.07 11.289 -4.535 1 86.25 123 LYS B N 1
ATOM 3077 C CA . LYS B 1 123 ? 4.973 11.797 -5.355 1 86.25 123 LYS B CA 1
ATOM 3078 C C . LYS B 1 123 ? 3.635 11.227 -4.902 1 86.25 123 LYS B C 1
ATOM 3080 O O . LYS B 1 123 ? 2.588 11.555 -5.461 1 86.25 123 LYS B O 1
ATOM 3085 N N . LYS B 1 124 ? 3.715 10.469 -3.902 1 93.31 124 LYS B N 1
ATOM 3086 C CA . LYS B 1 124 ? 2.506 9.773 -3.471 1 93.31 124 LYS B CA 1
ATOM 3087 C C . LYS B 1 124 ? 1.905 10.438 -2.232 1 93.31 124 LYS B C 1
ATOM 3089 O O . LYS B 1 124 ? 2.635 10.859 -1.334 1 93.31 124 LYS B O 1
ATOM 3094 N N . LEU B 1 125 ? 0.594 10.594 -2.238 1 96.56 125 LEU B N 1
ATOM 3095 C CA . LEU B 1 125 ? -0.127 11.117 -1.082 1 96.56 125 LEU B CA 1
ATOM 3096 C C . LEU B 1 125 ? -0.652 9.977 -0.21 1 96.56 125 LEU B C 1
ATOM 3098 O O . LEU B 1 125 ? -1.324 9.07 -0.705 1 96.56 125 LEU B O 1
ATOM 3102 N N . VAL B 1 126 ? -0.305 10.078 1.094 1 98 126 VAL B N 1
ATOM 3103 C CA . VAL B 1 126 ? -0.643 8.969 1.981 1 98 126 VAL B CA 1
ATOM 3104 C C . VAL B 1 126 ? -1.254 9.508 3.273 1 98 126 VAL B C 1
ATOM 3106 O O . VAL B 1 126 ? -0.915 10.609 3.715 1 98 126 VAL B O 1
ATOM 3109 N N . LEU B 1 127 ? -2.207 8.789 3.797 1 98.38 127 LEU B N 1
ATOM 3110 C CA . LEU B 1 127 ? -2.816 9.047 5.098 1 98.38 127 LEU B CA 1
ATOM 3111 C C . LEU B 1 127 ? -2.754 7.809 5.98 1 98.38 127 LEU B C 1
ATOM 3113 O O . LEU B 1 127 ? -3.223 6.738 5.59 1 98.38 127 LEU B O 1
ATOM 3117 N N . ASP B 1 128 ? -2.188 7.957 7.195 1 97.31 128 ASP B N 1
ATOM 3118 C CA . ASP B 1 128 ? -1.956 6.816 8.078 1 97.31 128 ASP B CA 1
ATOM 3119 C C . ASP B 1 128 ? -2.867 6.875 9.305 1 97.31 128 ASP B C 1
ATOM 3121 O O . ASP B 1 128 ? -2.961 7.914 9.961 1 97.31 128 ASP B O 1
ATOM 3125 N N . TYR B 1 129 ? -3.49 5.809 9.547 1 97.06 129 TYR B N 1
ATOM 3126 C CA . TYR B 1 129 ? -4.215 5.605 10.797 1 97.06 129 TYR B CA 1
ATOM 3127 C C . TYR B 1 129 ? -3.48 4.621 11.695 1 97.06 129 TYR B C 1
ATOM 3129 O O . TYR B 1 129 ? -3.123 3.521 11.266 1 97.06 129 TYR B O 1
ATOM 3137 N N . ALA B 1 130 ? -3.244 5.055 12.906 1 94.5 130 ALA B N 1
ATOM 3138 C CA . ALA B 1 130 ? -2.523 4.223 13.867 1 94.5 130 ALA B CA 1
ATOM 3139 C C . ALA B 1 130 ? -3.283 4.125 15.188 1 94.5 130 ALA B C 1
ATOM 3141 O O . ALA B 1 130 ? -4.305 4.789 15.375 1 94.5 130 ALA B O 1
ATOM 3142 N N . GLY B 1 131 ? -2.82 3.197 15.977 1 93.56 131 GLY B N 1
ATOM 3143 C CA . GLY B 1 131 ? -3.379 3.072 17.312 1 93.56 131 GLY B CA 1
ATOM 3144 C C . GLY B 1 131 ? -4.648 2.244 17.359 1 93.56 131 GLY B C 1
ATOM 3145 O O . GLY B 1 131 ? -5.535 2.496 18.172 1 93.56 131 GLY B O 1
ATOM 3146 N N . GLY B 1 132 ? -4.859 1.356 16.516 1 95.44 132 GLY B N 1
ATOM 3147 C CA . GLY B 1 132 ? -6.02 0.479 16.516 1 95.44 132 GLY B CA 1
ATOM 3148 C C . GLY B 1 132 ? -5.949 -0.605 17.578 1 95.44 132 GLY B C 1
ATOM 3149 O O . GLY B 1 132 ? -5.242 -0.46 18.578 1 95.44 132 GLY B O 1
ATOM 3150 N N . SER B 1 133 ? -6.742 -1.583 17.406 1 95.25 133 SER B N 1
ATOM 3151 C CA . SER B 1 133 ? -6.738 -2.723 18.312 1 95.25 133 SER B CA 1
ATOM 3152 C C . SER B 1 133 ? -5.395 -3.445 18.297 1 95.25 133 SER B C 1
ATOM 3154 O O . SER B 1 133 ? -4.613 -3.281 17.359 1 95.25 133 SER B O 1
ATOM 3156 N N . LEU B 1 134 ? -5.156 -4.188 19.328 1 95.25 134 LEU B N 1
ATOM 3157 C CA . LEU B 1 134 ? -3.916 -4.957 19.375 1 95.25 134 LEU B CA 1
ATOM 3158 C C . LEU B 1 134 ? -3.883 -5.992 18.25 1 95.25 134 LEU B C 1
ATOM 3160 O O . LEU B 1 134 ? -4.898 -6.617 17.938 1 95.25 134 LEU B O 1
ATOM 3164 N N . CYS B 1 135 ? -2.697 -6.18 17.641 1 96.44 135 CYS B N 1
ATOM 3165 C CA . CYS B 1 135 ? -2.516 -7.215 16.641 1 96.44 135 CYS B CA 1
ATOM 3166 C C . CYS B 1 135 ? -2.67 -8.602 17.25 1 96.44 135 CYS B C 1
ATOM 3168 O O . CYS B 1 135 ? -2.562 -8.766 18.469 1 96.44 135 CYS B O 1
ATOM 3170 N N . PRO B 1 136 ? -2.932 -9.555 16.406 1 96.38 136 PRO B N 1
ATOM 3171 C CA . PRO B 1 136 ? -3.109 -10.914 16.938 1 96.38 136 PRO B CA 1
ATOM 3172 C C . PRO B 1 136 ? -1.787 -11.578 17.312 1 96.38 136 PRO B C 1
ATOM 3174 O O . PRO B 1 136 ? -0.739 -11.227 16.766 1 96.38 136 PRO B O 1
ATOM 3177 N N . LYS B 1 137 ? -1.93 -12.5 18.234 1 96.94 137 LYS B N 1
ATOM 3178 C CA . LYS B 1 137 ? -0.811 -13.383 18.531 1 96.94 137 LYS B CA 1
ATOM 3179 C C . LYS B 1 137 ? -0.542 -14.344 17.375 1 96.94 137 LYS B C 1
ATOM 3181 O O . LYS B 1 137 ? -1.465 -14.727 16.656 1 96.94 137 LYS B O 1
ATOM 3186 N N . LEU B 1 138 ? 0.748 -14.688 17.203 1 96.62 138 LEU B N 1
ATOM 3187 C CA . LEU B 1 138 ? 1.115 -15.609 16.141 1 96.62 138 LEU B CA 1
ATOM 3188 C C . LEU B 1 138 ? 1.333 -17.016 16.688 1 96.62 138 LEU B C 1
ATOM 3190 O O . LEU B 1 138 ? 1.842 -17.172 17.797 1 96.62 138 LEU B O 1
ATOM 3194 N N . ASP B 1 139 ? 0.966 -18 15.961 1 95.12 139 ASP B N 1
ATOM 3195 C CA . ASP B 1 139 ? 1.228 -19.375 16.375 1 95.12 139 ASP B CA 1
ATOM 3196 C C . ASP B 1 139 ? 2.652 -19.797 16.016 1 95.12 139 ASP B C 1
ATOM 3198 O O . ASP B 1 139 ? 3.467 -18.969 15.609 1 95.12 139 ASP B O 1
ATOM 3202 N N . ALA B 1 140 ? 2.91 -21.062 16.141 1 91.31 140 ALA B N 1
ATOM 3203 C CA . ALA B 1 140 ? 4.266 -21.562 15.953 1 91.31 140 ALA B CA 1
ATOM 3204 C C . ALA B 1 140 ? 4.715 -21.422 14.5 1 91.31 140 ALA B C 1
ATOM 3206 O O . ALA B 1 140 ? 5.91 -21.312 14.219 1 91.31 140 ALA B O 1
ATOM 3207 N N . GLU B 1 141 ? 3.744 -21.344 13.578 1 90.75 141 GLU B N 1
ATOM 3208 C CA . GLU B 1 141 ? 4.051 -21.234 12.156 1 90.75 141 GLU B CA 1
ATOM 3209 C C . GLU B 1 141 ? 4.066 -19.781 11.695 1 90.75 141 GLU B C 1
ATOM 3211 O O . GLU B 1 141 ? 4.277 -19.5 10.508 1 90.75 141 GLU B O 1
ATOM 3216 N N . GLY B 1 142 ? 3.826 -18.875 12.562 1 91.38 142 GLY B N 1
ATOM 3217 C CA . GLY B 1 142 ? 3.838 -17.469 12.234 1 91.38 142 GLY B CA 1
ATOM 3218 C C . GLY B 1 142 ? 2.508 -16.969 11.695 1 91.38 142 GLY B C 1
ATOM 3219 O O . GLY B 1 142 ? 2.451 -15.938 11.023 1 91.38 142 GLY B O 1
ATOM 3220 N N . LEU B 1 143 ? 1.498 -17.719 11.922 1 93.94 143 LEU B N 1
ATOM 3221 C CA . LEU B 1 143 ? 0.164 -17.344 11.469 1 93.94 143 LEU B CA 1
ATOM 3222 C C . LEU B 1 143 ? -0.64 -16.719 12.602 1 93.94 143 LEU B C 1
ATOM 3224 O O . LEU B 1 143 ? -0.556 -17.172 13.75 1 93.94 143 LEU B O 1
ATOM 3228 N N . PRO B 1 144 ? -1.39 -15.734 12.266 1 95.31 144 PRO B N 1
ATOM 3229 C CA . PRO B 1 144 ? -2.164 -15.055 13.312 1 95.31 144 PRO B CA 1
ATOM 3230 C C . PRO B 1 144 ? -3.236 -15.945 13.922 1 95.31 144 PRO B C 1
ATOM 3232 O O . PRO B 1 144 ? -3.906 -16.703 13.211 1 95.31 144 PRO B O 1
ATOM 3235 N N . ILE B 1 145 ? -3.328 -15.914 15.227 1 93.12 145 ILE B N 1
ATOM 3236 C CA . ILE B 1 145 ? -4.402 -16.562 15.969 1 93.12 145 ILE B CA 1
ATOM 3237 C C . ILE B 1 145 ? -5.492 -15.547 16.297 1 93.12 145 ILE B C 1
ATOM 3239 O O . ILE B 1 145 ? -5.277 -14.641 17.109 1 93.12 145 ILE B O 1
ATOM 3243 N N . GLU B 1 146 ? -6.621 -15.742 15.672 1 82.19 146 GLU B N 1
ATOM 3244 C CA . GLU B 1 146 ? -7.699 -14.781 15.844 1 82.19 146 GLU B CA 1
ATOM 3245 C C . GLU B 1 146 ? -8.203 -14.758 17.281 1 82.19 146 GLU B C 1
ATOM 3247 O O . GLU B 1 146 ? -8.367 -15.812 17.906 1 82.19 146 GLU B O 1
ATOM 3252 N N . GLY B 1 147 ? -8.422 -13.594 17.781 1 85.06 147 GLY B N 1
ATOM 3253 C CA . GLY B 1 147 ? -9.008 -13.438 19.109 1 85.06 147 GLY B CA 1
ATOM 3254 C C . GLY B 1 147 ? -7.969 -13.336 20.203 1 85.06 147 GLY B C 1
ATOM 3255 O O . GLY B 1 147 ? -8.305 -13.094 21.359 1 85.06 147 GLY B O 1
ATOM 3256 N N . GLU B 1 148 ? -6.762 -13.609 19.906 1 92.12 148 GLU B N 1
ATOM 3257 C CA . GLU B 1 148 ? -5.688 -13.508 20.891 1 92.12 148 GLU B CA 1
ATOM 3258 C C . GLU B 1 148 ? -4.762 -12.336 20.562 1 92.12 148 GLU B C 1
ATOM 3260 O O . GLU B 1 148 ? -4.25 -12.227 19.453 1 92.12 148 GLU B O 1
ATOM 3265 N N . ASP B 1 149 ? -4.539 -11.547 21.547 1 93.69 149 ASP B N 1
ATOM 3266 C CA . ASP B 1 149 ? -3.727 -10.352 21.359 1 93.69 149 ASP B CA 1
ATOM 3267 C C . ASP B 1 149 ? -2.242 -10.664 21.531 1 93.69 149 ASP B C 1
ATOM 3269 O O . ASP B 1 149 ? -1.871 -11.516 22.344 1 93.69 149 ASP B O 1
ATOM 3273 N N . ASN B 1 150 ? -1.424 -9.938 20.75 1 94.75 150 ASN B N 1
ATOM 3274 C CA . ASN B 1 150 ? 0.015 -10.086 20.938 1 94.75 150 ASN B CA 1
ATOM 3275 C C . ASN B 1 150 ? 0.481 -9.43 22.234 1 94.75 150 ASN B C 1
ATOM 3277 O O . ASN B 1 150 ? -0.201 -8.555 22.766 1 94.75 150 ASN B O 1
ATOM 3281 N N . GLU B 1 151 ? 1.625 -9.797 22.672 1 92.12 151 GLU B N 1
ATOM 3282 C CA . GLU B 1 151 ? 2.154 -9.273 23.922 1 92.12 151 GLU B CA 1
ATOM 3283 C C . GLU B 1 151 ? 3.248 -8.242 23.672 1 92.12 151 GLU B C 1
ATOM 3285 O O . GLU B 1 151 ? 3.756 -7.625 24.625 1 92.12 151 GLU B O 1
ATOM 3290 N N . ALA B 1 152 ? 3.594 -8.008 22.469 1 93.81 152 ALA B N 1
ATOM 3291 C CA . ALA B 1 152 ? 4.707 -7.125 22.125 1 93.81 152 ALA B CA 1
ATOM 3292 C C . ALA B 1 152 ? 4.234 -5.684 21.953 1 93.81 152 ALA B C 1
ATOM 3294 O O . ALA B 1 152 ? 5.051 -4.766 21.844 1 93.81 152 ALA B O 1
ATOM 3295 N N . GLY B 1 153 ? 2.953 -5.414 21.844 1 93.75 153 GLY B N 1
ATOM 3296 C CA . GLY B 1 153 ? 2.426 -4.059 21.828 1 93.75 153 GLY B CA 1
ATOM 3297 C C . GLY B 1 153 ? 2.107 -3.559 20.438 1 93.75 153 GLY B C 1
ATOM 3298 O O . GLY B 1 153 ? 1.782 -2.385 20.25 1 93.75 153 GLY B O 1
ATOM 3299 N N . TYR B 1 154 ? 2.205 -4.477 19.469 1 96 154 TYR B N 1
ATOM 3300 C CA . TYR B 1 154 ? 1.853 -4.074 18.109 1 96 154 TYR B CA 1
ATOM 3301 C C . TYR B 1 154 ? 0.354 -3.828 18 1 96 154 TYR B C 1
ATOM 3303 O O . TYR B 1 154 ? -0.455 -4.629 18.469 1 96 154 TYR B O 1
ATOM 3311 N N . ARG B 1 155 ? 0.014 -2.752 17.328 1 95.75 155 ARG B N 1
ATOM 3312 C CA . ARG B 1 155 ? -1.389 -2.383 17.172 1 95.75 155 ARG B CA 1
ATOM 3313 C C . ARG B 1 155 ? -1.757 -2.287 15.688 1 95.75 155 ARG B C 1
ATOM 3315 O O . ARG B 1 155 ? -0.92 -1.932 14.859 1 95.75 155 ARG B O 1
ATOM 3322 N N . ARG B 1 156 ? -2.982 -2.535 15.484 1 96.25 156 ARG B N 1
ATOM 3323 C CA . ARG B 1 156 ? -3.465 -2.502 14.109 1 96.25 156 ARG B CA 1
ATOM 3324 C C . ARG B 1 156 ? -3.453 -1.08 13.562 1 96.25 156 ARG B C 1
ATOM 3326 O O . ARG B 1 156 ? -3.564 -0.115 14.32 1 96.25 156 ARG B O 1
ATOM 3333 N N . GLY B 1 157 ? -3.295 -1.035 12.266 1 96.75 157 GLY B N 1
ATOM 3334 C CA . GLY B 1 157 ? -3.291 0.246 11.578 1 96.75 157 GLY B CA 1
ATOM 3335 C C . GLY B 1 157 ? -3.611 0.129 10.102 1 96.75 157 GLY B C 1
ATOM 3336 O O . GLY B 1 157 ? -3.643 -0.975 9.555 1 96.75 157 GLY B O 1
ATOM 3337 N N . LEU B 1 158 ? -3.816 1.269 9.531 1 97.62 158 LEU B N 1
ATOM 3338 C CA . LEU B 1 158 ? -4.246 1.32 8.141 1 97.62 158 LEU B CA 1
ATOM 3339 C C . LEU B 1 158 ? -3.609 2.504 7.418 1 97.62 158 LEU B C 1
ATOM 3341 O O . LEU B 1 158 ? -3.51 3.598 7.98 1 97.62 158 LEU B O 1
ATOM 3345 N N . THR B 1 159 ? -3.107 2.221 6.215 1 98.25 159 THR B N 1
ATOM 3346 C CA . THR B 1 159 ? -2.572 3.275 5.359 1 98.25 159 THR B CA 1
ATOM 3347 C C . THR B 1 159 ? -3.439 3.453 4.117 1 98.25 159 THR B C 1
ATOM 3349 O O . THR B 1 159 ? -3.807 2.475 3.465 1 98.25 159 THR B O 1
ATOM 3352 N N . LEU B 1 160 ? -3.816 4.664 3.861 1 98.38 160 LEU B N 1
ATOM 3353 C CA . LEU B 1 160 ? -4.523 5.02 2.635 1 98.38 160 LEU B CA 1
ATOM 3354 C C . LEU B 1 160 ? -3.59 5.723 1.653 1 98.38 160 LEU B C 1
ATOM 3356 O O . LEU B 1 160 ? -2.969 6.73 1.996 1 98.38 160 LEU B O 1
ATOM 3360 N N . SER B 1 161 ? -3.404 5.18 0.516 1 98 161 SER B N 1
ATOM 3361 C CA . SER B 1 161 ? -2.705 5.875 -0.56 1 98 161 SER B CA 1
ATOM 3362 C C . SER B 1 161 ? -3.688 6.469 -1.565 1 98 161 SER B C 1
ATOM 3364 O O . SER B 1 161 ? -4.562 5.766 -2.072 1 98 161 SER B O 1
ATOM 3366 N N . PHE B 1 162 ? -3.479 7.73 -1.896 1 97.12 162 PHE B N 1
ATOM 3367 C CA . PHE B 1 162 ? -4.418 8.43 -2.766 1 97.12 162 PHE B CA 1
ATOM 3368 C C . PHE B 1 162 ? -3.85 8.578 -4.172 1 97.12 162 PHE B C 1
ATOM 3370 O O . PHE B 1 162 ? -2.666 8.875 -4.34 1 97.12 162 PHE B O 1
ATOM 3377 N N . VAL B 1 163 ? -4.727 8.32 -5.09 1 94 163 VAL B N 1
ATOM 3378 C CA . VAL B 1 163 ? -4.352 8.453 -6.496 1 94 163 VAL B CA 1
ATOM 3379 C C . VAL B 1 163 ? -5.316 9.406 -7.199 1 94 163 VAL B C 1
ATOM 3381 O O . VAL B 1 163 ? -6.535 9.289 -7.043 1 94 163 VAL B O 1
ATOM 3384 N N . CYS B 1 164 ? -4.742 10.289 -7.898 1 93.88 164 CYS B N 1
ATOM 3385 C CA . CYS B 1 164 ? -5.547 11.234 -8.664 1 93.88 164 CYS B CA 1
ATOM 3386 C C . CYS B 1 164 ? -6.262 10.547 -9.812 1 93.88 164 CYS B C 1
ATOM 3388 O O . CYS B 1 164 ? -5.629 9.891 -10.641 1 93.88 164 CYS B O 1
ATOM 3390 N N . ASP B 1 165 ? -7.543 10.68 -9.805 1 92.25 165 ASP B N 1
ATOM 3391 C CA . ASP B 1 165 ? -8.391 10.227 -10.906 1 92.25 165 ASP B CA 1
ATOM 3392 C C . ASP B 1 165 ? -9.383 11.312 -11.32 1 92.25 165 ASP B C 1
ATOM 3394 O O . ASP B 1 165 ? -10.477 11.406 -10.758 1 92.25 165 ASP B O 1
ATOM 3398 N N . ARG B 1 166 ? -9.031 11.984 -12.352 1 87.81 166 ARG B N 1
ATOM 3399 C CA . ARG B 1 166 ? -9.82 13.133 -12.781 1 87.81 166 ARG B CA 1
ATOM 3400 C C . ARG B 1 166 ? -11.117 12.68 -13.453 1 87.81 166 ARG B C 1
ATOM 3402 O O . ARG B 1 166 ? -12.109 13.414 -13.469 1 87.81 166 ARG B O 1
ATOM 3409 N N . ASP B 1 167 ? -11.156 11.484 -13.93 1 87.06 167 ASP B N 1
ATOM 3410 C CA . ASP B 1 167 ? -12.297 10.992 -14.688 1 87.06 167 ASP B CA 1
ATOM 3411 C C . ASP B 1 167 ? -13.344 10.375 -13.773 1 87.06 167 ASP B C 1
ATOM 3413 O O . ASP B 1 167 ? -14.469 10.094 -14.203 1 87.06 167 ASP B O 1
ATOM 3417 N N . LEU B 1 168 ? -12.891 10.07 -12.641 1 82 168 LEU B N 1
ATOM 3418 C CA . LEU B 1 168 ? -13.82 9.438 -11.711 1 82 168 LEU B CA 1
ATOM 3419 C C . LEU B 1 168 ? -14.844 10.445 -11.195 1 82 168 LEU B C 1
ATOM 3421 O O . LEU B 1 168 ? -14.477 11.477 -10.625 1 82 168 LEU B O 1
ATOM 3425 N N . ILE B 1 169 ? -16.094 10.211 -11.758 1 72.19 169 ILE B N 1
ATOM 3426 C CA . ILE B 1 169 ? -17.219 10.992 -11.242 1 72.19 169 ILE B CA 1
ATOM 3427 C C . ILE B 1 169 ? -17.766 10.336 -9.984 1 72.19 169 ILE B C 1
ATOM 3429 O O . ILE B 1 169 ? -18.234 9.195 -10.023 1 72.19 169 ILE B O 1
ATOM 3433 N N . SER B 1 170 ? -17.562 11.109 -8.797 1 69.5 170 SER B N 1
ATOM 3434 C CA . SER B 1 170 ? -17.922 10.805 -7.41 1 69.5 170 SER B CA 1
ATOM 3435 C C . SER B 1 170 ? -18.641 9.469 -7.309 1 69.5 170 SER B C 1
ATOM 3437 O O . SER B 1 170 ? -19.375 9.086 -8.219 1 69.5 170 SER B O 1
ATOM 3439 N N . PRO B 1 171 ? -18.516 8.695 -6.203 1 86.19 171 PRO B N 1
ATOM 3440 C CA . PRO B 1 171 ? -17.719 8.641 -4.984 1 86.19 171 PRO B CA 1
ATOM 3441 C C . PRO B 1 171 ? -16.328 8.039 -5.211 1 86.19 171 PRO B C 1
ATOM 3443 O O . PRO B 1 171 ? -16.078 7.453 -6.27 1 86.19 171 PRO B O 1
ATOM 3446 N N . PRO B 1 172 ? -15.367 8.227 -4.34 1 94.88 172 PRO B N 1
ATOM 3447 C CA . PRO B 1 172 ? -14.039 7.633 -4.473 1 94.88 172 PRO B CA 1
ATOM 3448 C C . PRO B 1 172 ? -14.078 6.105 -4.523 1 94.88 172 PRO B C 1
ATOM 3450 O O . PRO B 1 172 ? -15.023 5.492 -4.012 1 94.88 172 PRO B O 1
ATOM 3453 N N . THR B 1 173 ? -13.172 5.562 -5.172 1 93.81 173 THR B N 1
ATOM 3454 C CA . THR B 1 173 ? -13.023 4.109 -5.195 1 93.81 173 THR B CA 1
ATOM 3455 C C . THR B 1 173 ? -11.938 3.664 -4.223 1 93.81 173 THR B C 1
ATOM 3457 O O . THR B 1 173 ? -10.773 4.055 -4.359 1 93.81 173 THR B O 1
ATOM 3460 N N . ILE B 1 174 ? -12.375 2.898 -3.262 1 96 174 ILE B N 1
ATOM 3461 C CA . ILE B 1 174 ? -11.438 2.381 -2.27 1 96 174 ILE B CA 1
ATOM 3462 C C . ILE B 1 174 ? -11.148 0.91 -2.553 1 96 174 ILE B C 1
ATOM 3464 O O . ILE B 1 174 ? -12.062 0.091 -2.621 1 96 174 ILE B O 1
ATOM 3468 N N . SER B 1 175 ? -9.906 0.603 -2.77 1 95.06 175 SER B N 1
ATOM 3469 C CA . SER B 1 175 ? -9.508 -0.763 -3.094 1 95.06 175 SER B CA 1
ATOM 3470 C C . SER B 1 175 ? -8.555 -1.324 -2.045 1 95.06 175 SER B C 1
ATOM 3472 O O . SER B 1 175 ? -7.621 -0.64 -1.617 1 95.06 175 SER B O 1
ATOM 3474 N N . PHE B 1 176 ? -8.836 -2.566 -1.666 1 96.56 176 PHE B N 1
ATOM 3475 C CA . PHE B 1 176 ? -7.918 -3.285 -0.788 1 96.56 176 PHE B CA 1
ATOM 3476 C C . PHE B 1 176 ? -6.672 -3.727 -1.548 1 96.56 176 PHE B C 1
ATOM 3478 O O . PHE B 1 176 ? -6.773 -4.277 -2.646 1 96.56 176 PHE B O 1
ATOM 3485 N N . ILE B 1 177 ? -5.496 -3.475 -0.966 1 96.88 177 ILE B N 1
ATOM 3486 C CA . ILE B 1 177 ? -4.258 -3.844 -1.642 1 96.88 177 ILE B CA 1
ATOM 3487 C C . ILE B 1 177 ? -3.607 -5.02 -0.918 1 96.88 177 ILE B C 1
ATOM 3489 O O . ILE B 1 177 ? -3.377 -6.074 -1.515 1 96.88 177 ILE B O 1
ATOM 3493 N N . SER B 1 178 ? -3.391 -4.754 0.39 1 96.06 178 SER B N 1
ATOM 3494 C CA . SER B 1 178 ? -2.654 -5.797 1.101 1 96.06 178 SER B CA 1
ATOM 3495 C C . SER B 1 178 ? -2.846 -5.676 2.609 1 96.06 178 SER B C 1
ATOM 3497 O O . SER B 1 178 ? -3.307 -4.645 3.102 1 96.06 178 SER B O 1
ATOM 3499 N N . GLN B 1 179 ? -2.572 -6.77 3.264 1 95.12 179 GLN B N 1
ATOM 3500 C CA . GLN B 1 179 ? -2.482 -6.797 4.719 1 95.12 179 GLN B CA 1
ATOM 3501 C C . GLN B 1 179 ? -1.38 -7.742 5.188 1 95.12 179 GLN B C 1
ATOM 3503 O O . GLN B 1 179 ? -0.965 -8.633 4.445 1 95.12 179 GLN B O 1
ATOM 3508 N N . ARG B 1 180 ? -0.875 -7.48 6.352 1 95.44 180 ARG B N 1
ATOM 3509 C CA . ARG B 1 180 ? 0.131 -8.359 6.938 1 95.44 180 ARG B CA 1
ATOM 3510 C C . ARG B 1 180 ? -0.22 -8.711 8.383 1 95.44 180 ARG B C 1
ATOM 3512 O O . ARG B 1 180 ? -0.452 -7.824 9.203 1 95.44 180 ARG B O 1
ATOM 3519 N N . TYR B 1 181 ? -0.309 -10 8.695 1 96.06 181 TYR B N 1
ATOM 3520 C CA . TYR B 1 181 ? -0.525 -10.562 10.023 1 96.06 181 TYR B CA 1
ATOM 3521 C C . TYR B 1 181 ? -1.865 -10.117 10.594 1 96.06 181 TYR B C 1
ATOM 3523 O O . TYR B 1 181 ? -2.031 -10.031 11.812 1 96.06 181 TYR B O 1
ATOM 3531 N N . ASN B 1 182 ? -2.82 -9.719 9.695 1 95 182 ASN B N 1
ATOM 3532 C CA . ASN B 1 182 ? -4.074 -9.141 10.164 1 95 182 ASN B CA 1
ATOM 3533 C C . ASN B 1 182 ? -3.826 -7.973 11.117 1 95 182 ASN B C 1
ATOM 3535 O O . ASN B 1 182 ? -4.512 -7.84 12.133 1 95 182 ASN B O 1
ATOM 3539 N N . CYS B 1 183 ? -2.818 -7.184 10.797 1 96.62 183 CYS B N 1
ATOM 3540 C CA . CYS B 1 183 ? -2.373 -6.105 11.672 1 96.62 183 CYS B CA 1
ATOM 3541 C C . CYS B 1 183 ? -2.186 -4.809 10.898 1 96.62 183 CYS B C 1
ATOM 3543 O O . CYS B 1 183 ? -2.619 -3.746 11.336 1 96.62 183 CYS B O 1
ATOM 3545 N N . SER B 1 184 ? -1.494 -4.891 9.812 1 97.25 184 SER B N 1
ATOM 3546 C CA . SER B 1 184 ? -1.21 -3.729 8.977 1 97.25 184 SER B CA 1
ATOM 3547 C C . SER B 1 184 ? -1.934 -3.82 7.641 1 97.25 184 SER B C 1
ATOM 3549 O O . SER B 1 184 ? -1.776 -4.801 6.91 1 97.25 184 SER B O 1
ATOM 3551 N N . TYR B 1 185 ? -2.684 -2.789 7.324 1 97.56 185 TYR B N 1
ATOM 3552 C CA . TYR B 1 185 ? -3.518 -2.816 6.129 1 97.56 185 TYR B CA 1
ATOM 3553 C C . TYR B 1 185 ? -3.18 -1.654 5.203 1 97.56 185 TYR B C 1
ATOM 3555 O O . TYR B 1 185 ? -2.852 -0.559 5.664 1 97.56 185 TYR B O 1
ATOM 3563 N N . TRP B 1 186 ? -3.252 -1.92 3.932 1 98.25 186 TRP B N 1
ATOM 3564 C CA . TRP B 1 186 ? -2.996 -0.908 2.912 1 98.25 186 TRP B CA 1
ATOM 3565 C C . TRP B 1 186 ? -4.133 -0.858 1.896 1 98.25 186 TRP B C 1
ATOM 3567 O O . TRP B 1 186 ? -4.484 -1.879 1.298 1 98.25 186 TRP B O 1
ATOM 3577 N N . PHE B 1 187 ? -4.73 0.321 1.745 1 97.81 187 PHE B N 1
ATOM 3578 C CA . PHE B 1 187 ? -5.785 0.57 0.767 1 97.81 187 PHE B CA 1
ATOM 3579 C C . PHE B 1 187 ? -5.371 1.668 -0.206 1 97.81 187 PHE B C 1
ATOM 3581 O O . PHE B 1 187 ? -4.598 2.561 0.15 1 97.81 187 PHE B O 1
ATOM 3588 N N . GLU B 1 188 ? -5.895 1.591 -1.333 1 97.38 188 GLU B N 1
ATOM 3589 C CA . GLU B 1 188 ? -5.742 2.65 -2.326 1 97.38 188 GLU B CA 1
ATOM 3590 C C . GLU B 1 188 ? -7.062 3.383 -2.559 1 97.38 188 GLU B C 1
ATOM 3592 O O . GLU B 1 188 ? -8.109 2.754 -2.703 1 97.38 188 GLU B O 1
ATOM 3597 N N . VAL B 1 189 ? -7.004 4.699 -2.562 1 97.06 189 VAL B N 1
ATOM 3598 C CA . VAL B 1 189 ? -8.18 5.527 -2.791 1 97.06 189 VAL B CA 1
ATOM 3599 C C . VAL B 1 189 ? -8.008 6.332 -4.078 1 97.06 189 VAL B C 1
ATOM 3601 O O . VAL B 1 189 ? -7.121 7.184 -4.168 1 97.06 189 VAL B O 1
ATOM 3604 N N . ARG B 1 190 ? -8.852 6.051 -5.008 1 95.31 190 ARG B N 1
ATOM 3605 C CA . ARG B 1 190 ? -8.875 6.836 -6.238 1 95.31 190 ARG B CA 1
ATOM 3606 C C . ARG B 1 190 ? -9.977 7.895 -6.188 1 95.31 190 ARG B C 1
ATOM 3608 O O . ARG B 1 190 ? -11.133 7.582 -5.918 1 95.31 190 ARG B O 1
ATOM 3615 N N . THR B 1 191 ? -9.594 9.094 -6.434 1 95.81 191 THR B N 1
ATOM 3616 C CA . THR B 1 191 ? -10.562 10.18 -6.348 1 95.81 191 THR B CA 1
ATOM 3617 C C . THR B 1 191 ? -10.07 11.406 -7.121 1 95.81 191 THR B C 1
ATOM 3619 O O . THR B 1 191 ? -8.867 11.586 -7.301 1 95.81 191 THR B O 1
ATOM 3622 N N . ALA B 1 192 ? -10.992 12.211 -7.508 1 93.88 192 ALA B N 1
ATOM 3623 C CA . ALA B 1 192 ? -10.656 13.461 -8.188 1 93.88 192 ALA B CA 1
ATOM 3624 C C . ALA B 1 192 ? -10.086 14.484 -7.203 1 93.88 192 ALA B C 1
ATOM 3626 O O . ALA B 1 192 ? -9.297 15.352 -7.582 1 93.88 192 ALA B O 1
ATOM 3627 N N . SER B 1 193 ? -10.43 14.328 -5.938 1 93.38 193 SER B N 1
ATOM 3628 C CA . SER B 1 193 ? -9.984 15.266 -4.91 1 93.38 193 SER B CA 1
ATOM 3629 C C . SER B 1 193 ? -8.484 15.148 -4.66 1 93.38 193 SER B C 1
ATOM 3631 O O . SER B 1 193 ? -7.883 16.031 -4.047 1 93.38 193 SER B O 1
ATOM 3633 N N . ALA B 1 194 ? -7.871 14.055 -5.082 1 94.81 194 ALA B N 1
ATOM 3634 C CA . ALA B 1 194 ? -6.445 13.844 -4.844 1 94.81 194 ALA B CA 1
ATOM 3635 C C . ALA B 1 194 ? -5.602 14.492 -5.938 1 94.81 194 ALA B C 1
ATOM 3637 O O . ALA B 1 194 ? -4.375 14.383 -5.926 1 94.81 194 ALA B O 1
ATOM 3638 N N . CYS B 1 195 ? -6.262 15.117 -6.863 1 92.94 195 CYS B N 1
ATOM 3639 C CA . CYS B 1 195 ? -5.516 15.797 -7.914 1 92.94 195 CYS B CA 1
ATOM 3640 C C . CYS B 1 195 ? -4.961 17.125 -7.414 1 92.94 195 CYS B C 1
ATOM 3642 O O . CYS B 1 195 ? -5.68 17.906 -6.789 1 92.94 195 CYS B O 1
ATOM 3644 N N . ALA B 1 196 ? -3.725 17.281 -7.672 1 88.75 196 ALA B N 1
ATOM 3645 C CA . ALA B 1 196 ? -3.016 18.453 -7.164 1 88.75 196 ALA B CA 1
ATOM 3646 C C . ALA B 1 196 ? -3.539 19.734 -7.812 1 88.75 196 ALA B C 1
ATOM 3648 O O . ALA B 1 196 ? -3.863 19.75 -9 1 88.75 196 ALA B O 1
ATOM 3649 N N . THR B 1 197 ? -3.723 20.688 -6.953 1 84.12 197 THR B N 1
ATOM 3650 C CA . THR B 1 197 ? -4.066 22.031 -7.414 1 84.12 197 THR B CA 1
ATOM 3651 C C . THR B 1 197 ? -3.008 23.031 -6.98 1 84.12 197 THR B C 1
ATOM 3653 O O . THR B 1 197 ? -2.074 22.688 -6.254 1 84.12 197 THR B O 1
ATOM 3656 N N . VAL B 1 198 ? -2.811 24.141 -7.797 1 70.19 198 VAL B N 1
ATOM 3657 C CA . VAL B 1 198 ? -1.896 25.203 -7.391 1 70.19 198 VAL B CA 1
ATOM 3658 C C . VAL B 1 198 ? -2.422 25.875 -6.129 1 70.19 198 VAL B C 1
ATOM 3660 O O . VAL B 1 198 ? -3.615 26.172 -6.023 1 70.19 198 VAL B O 1
ATOM 3663 N N . LYS B 1 199 ? -1.568 25.594 -5.105 1 61.5 199 LYS B N 1
ATOM 3664 C CA . LYS B 1 199 ? -1.983 26.219 -3.852 1 61.5 199 LYS B CA 1
ATOM 3665 C C . LYS B 1 199 ? -2.369 27.688 -4.062 1 61.5 199 LYS B C 1
ATOM 3667 O O . LYS B 1 199 ? -1.624 28.438 -4.684 1 61.5 199 LYS B O 1
ATOM 3672 N N . ALA B 1 200 ? -3.586 27.953 -4.207 1 53.91 200 ALA B N 1
ATOM 3673 C CA . ALA B 1 200 ? -3.996 29.344 -4.355 1 53.91 200 ALA B CA 1
ATOM 3674 C C . ALA B 1 200 ? -3.219 30.25 -3.402 1 53.91 200 ALA B C 1
ATOM 3676 O O . ALA B 1 200 ? -3.182 30 -2.195 1 53.91 200 ALA B O 1
ATOM 3677 N N . GLN B 1 201 ? -1.981 30.516 -3.768 1 50.66 201 GLN B N 1
ATOM 3678 C CA . GLN B 1 201 ? -1.422 31.609 -2.986 1 50.66 201 GLN B CA 1
ATOM 3679 C C . GLN B 1 201 ? -2.463 32.688 -2.742 1 50.66 201 GLN B C 1
ATOM 3681 O O . GLN B 1 201 ? -2.85 33.406 -3.666 1 50.66 201 GLN B O 1
ATOM 3686 N N . SER B 1 202 ? -3.4 32.312 -2.154 1 45.38 202 SER B N 1
ATOM 3687 C CA . SER B 1 202 ? -4.426 33.312 -1.928 1 45.38 202 SER B CA 1
ATOM 3688 C C . SER B 1 202 ? -3.82 34.594 -1.354 1 45.38 202 SER B C 1
ATOM 3690 O O . SER B 1 202 ? -3.645 34.719 -0.139 1 45.38 202 SER B O 1
ATOM 3692 N N . LEU B 1 203 ? -2.734 35.094 -1.844 1 50.78 203 LEU B N 1
ATOM 3693 C CA . LEU B 1 203 ? -2.793 36.469 -1.374 1 50.78 203 LEU B CA 1
ATOM 3694 C C . LEU B 1 203 ? -4.164 37.094 -1.649 1 50.78 203 LEU B C 1
ATOM 3696 O O . LEU B 1 203 ? -4.629 37.094 -2.791 1 50.78 203 LEU B O 1
ATOM 3700 N N . GLY B 1 204 ? -4.957 36.875 -0.838 1 49.03 204 GLY B N 1
ATOM 3701 C CA . GLY B 1 204 ? -6.285 37.438 -1.023 1 49.03 204 GLY B CA 1
ATOM 3702 C C . GLY B 1 204 ? -6.27 38.812 -1.663 1 49.03 204 GLY B C 1
ATOM 3703 O O . GLY B 1 204 ? -5.23 39.469 -1.687 1 49.03 204 GLY B O 1
ATOM 3704 N N . PRO B 1 205 ? -7.254 39.125 -2.389 1 61.66 205 PRO B N 1
ATOM 3705 C CA . PRO B 1 205 ? -7.359 40.438 -3.02 1 61.66 205 PRO B CA 1
ATOM 3706 C C . PRO B 1 205 ? -6.98 41.594 -2.076 1 61.66 205 PRO B C 1
ATOM 3708 O O . PRO B 1 205 ? -6.355 42.562 -2.502 1 61.66 205 PRO B O 1
ATOM 3711 N N . VAL B 1 206 ? -7.188 41.281 -0.888 1 64.25 206 VAL B N 1
ATOM 3712 C CA . VAL B 1 206 ? -6.941 42.344 0.089 1 64.25 206 VAL B CA 1
ATOM 3713 C C . VAL B 1 206 ? -5.441 42.469 0.346 1 64.25 206 VAL B C 1
ATOM 3715 O O . VAL B 1 206 ? -4.914 43.562 0.465 1 64.25 206 VAL B O 1
ATOM 3718 N N . ALA B 1 207 ? -4.859 41.25 0.287 1 66.25 207 ALA B N 1
ATOM 3719 C CA . ALA B 1 207 ? -3.42 41.312 0.533 1 66.25 207 ALA B CA 1
ATOM 3720 C C . ALA B 1 207 ? -2.682 41.938 -0.645 1 66.25 207 ALA B C 1
ATOM 3722 O O . ALA B 1 207 ? -1.795 42.781 -0.453 1 66.25 207 ALA B O 1
ATOM 3723 N N . ILE B 1 208 ? -3.035 41.562 -1.688 1 68.88 208 ILE B N 1
ATOM 3724 C CA . ILE B 1 208 ? -2.445 42.156 -2.893 1 68.88 208 ILE B CA 1
ATOM 3725 C C . ILE B 1 208 ? -2.727 43.656 -2.943 1 68.88 208 ILE B C 1
ATOM 3727 O O . ILE B 1 208 ? -1.828 44.438 -3.221 1 68.88 208 ILE B O 1
ATOM 3731 N N . PHE B 1 209 ? -3.898 44.031 -2.623 1 74 209 PHE B N 1
ATOM 3732 C CA . PHE B 1 209 ? -4.281 45.438 -2.605 1 74 209 PHE B CA 1
ATOM 3733 C C . PHE B 1 209 ? -3.475 46.219 -1.567 1 74 209 PHE B C 1
ATOM 3735 O O . PHE B 1 209 ? -3.039 47.344 -1.819 1 74 209 PHE B O 1
ATOM 3742 N N . SER B 1 210 ? -3.268 45.625 -0.483 1 75.94 210 SER B N 1
ATOM 3743 C CA . SER B 1 210 ? -2.516 46.281 0.59 1 75.94 210 SER B CA 1
ATOM 3744 C C . SER B 1 210 ? -1.059 46.469 0.195 1 75.94 210 SER B C 1
ATOM 3746 O O . SER B 1 210 ? -0.481 47.531 0.473 1 75.94 210 SER B O 1
ATOM 3748 N N . ILE B 1 211 ? -0.614 45.5 -0.476 1 77.12 211 ILE B N 1
ATOM 3749 C CA . ILE B 1 211 ? 0.777 45.625 -0.901 1 77.12 211 ILE B CA 1
ATOM 3750 C C . ILE B 1 211 ? 0.907 46.688 -1.972 1 77.12 211 ILE B C 1
ATOM 3752 O O . ILE B 1 211 ? 1.813 47.531 -1.914 1 77.12 211 ILE B O 1
ATOM 3756 N N . ILE B 1 212 ? 0.029 46.688 -2.883 1 79.62 212 ILE B N 1
ATOM 3757 C CA . ILE B 1 212 ? 0.017 47.688 -3.943 1 79.62 212 ILE B CA 1
ATOM 3758 C C . ILE B 1 212 ? -0.132 49.062 -3.334 1 79.62 212 ILE B C 1
ATOM 3760 O O . ILE B 1 212 ? 0.577 50 -3.721 1 79.62 212 ILE B O 1
ATOM 3764 N N . SER B 1 213 ? -1.034 49.281 -2.379 1 80.94 213 SER B N 1
ATOM 3765 C CA . SER B 1 213 ? -1.291 50.562 -1.718 1 80.94 213 SER B CA 1
ATOM 3766 C C . SER B 1 213 ? -0.07 51.031 -0.935 1 80.94 213 SER B C 1
ATOM 3768 O O . SER B 1 213 ? 0.261 52.219 -0.947 1 80.94 213 SER B O 1
ATOM 3770 N N . LEU B 1 214 ? 0.57 50.125 -0.385 1 79.19 214 LEU B N 1
ATOM 3771 C CA . LEU B 1 214 ? 1.766 50.438 0.385 1 79.19 214 LEU B CA 1
ATOM 3772 C C . LEU B 1 214 ? 2.893 50.906 -0.532 1 79.19 214 LEU B C 1
ATOM 3774 O O . LEU B 1 214 ? 3.6 51.875 -0.218 1 79.19 214 LEU B O 1
ATOM 3778 N N . VAL B 1 215 ? 3.037 50.188 -1.563 1 81.69 215 VAL B N 1
ATOM 3779 C CA . VAL B 1 215 ? 4.051 50.594 -2.537 1 81.69 215 VAL B CA 1
ATOM 3780 C C . VAL B 1 215 ? 3.715 51.969 -3.107 1 81.69 215 VAL B C 1
ATOM 3782 O O . VAL B 1 215 ? 4.594 52.812 -3.24 1 81.69 215 VAL B O 1
ATOM 3785 N N . ALA B 1 216 ? 2.451 52.156 -3.447 1 80.31 216 ALA B N 1
ATOM 3786 C CA . ALA B 1 216 ? 1.997 53.438 -3.967 1 80.31 216 ALA B CA 1
ATOM 3787 C C . ALA B 1 216 ? 2.242 54.562 -2.955 1 80.31 216 ALA B C 1
ATOM 3789 O O . ALA B 1 216 ? 2.682 55.656 -3.32 1 80.31 216 ALA B O 1
ATOM 3790 N N . LEU B 1 217 ? 2.016 54.375 -1.727 1 77.38 217 LEU B N 1
ATOM 3791 C CA . LEU B 1 217 ? 2.24 55.312 -0.648 1 77.38 217 LEU B CA 1
ATOM 3792 C C . LEU B 1 217 ? 3.725 55.625 -0.492 1 77.38 217 LEU B C 1
ATOM 3794 O O . LEU B 1 217 ? 4.109 56.781 -0.297 1 77.38 217 LEU B O 1
ATOM 3798 N N . MET B 1 218 ? 4.469 54.656 -0.7 1 79.38 218 MET B N 1
ATOM 3799 C CA . MET B 1 218 ? 5.914 54.812 -0.588 1 79.38 218 MET B CA 1
ATOM 3800 C C . MET B 1 218 ? 6.445 55.688 -1.729 1 79.38 218 MET B C 1
ATOM 3802 O O . MET B 1 218 ? 7.262 56.562 -1.507 1 79.38 218 MET B O 1
ATOM 3806 N N . VAL B 1 219 ? 5.996 55.344 -2.895 1 79.56 219 VAL B N 1
ATOM 3807 C CA . VAL B 1 219 ? 6.402 56.125 -4.059 1 79.56 219 VAL B CA 1
ATOM 3808 C C . VAL B 1 219 ? 5.945 57.562 -3.9 1 79.56 219 VAL B C 1
ATOM 3810 O O . VAL B 1 219 ? 6.691 58.5 -4.215 1 79.56 219 VAL B O 1
ATOM 3813 N N . TYR B 1 220 ? 4.742 57.688 -3.383 1 76.38 220 TYR B N 1
ATOM 3814 C CA . TYR B 1 220 ? 4.195 59.031 -3.15 1 76.38 220 TYR B CA 1
ATOM 3815 C C . TYR B 1 220 ? 5.035 59.812 -2.135 1 76.38 220 TYR B C 1
ATOM 3817 O O . TYR B 1 220 ? 5.34 60.969 -2.336 1 76.38 220 TYR B O 1
ATOM 3825 N N . PHE B 1 221 ? 5.52 59.156 -1.193 1 73.19 221 PHE B N 1
ATOM 3826 C CA . PHE B 1 221 ? 6.309 59.781 -0.14 1 73.19 221 PHE B CA 1
ATOM 3827 C C . PHE B 1 221 ? 7.711 60.125 -0.638 1 73.19 221 PHE B C 1
ATOM 3829 O O . PHE B 1 221 ? 8.234 61.219 -0.368 1 73.19 221 PHE B O 1
ATOM 3836 N N . VAL B 1 222 ? 8.211 59.188 -1.266 1 76.5 222 VAL B N 1
ATOM 3837 C CA . VAL B 1 222 ? 9.562 59.406 -1.772 1 76.5 222 VAL B CA 1
ATOM 3838 C C . VAL B 1 222 ? 9.555 60.5 -2.84 1 76.5 222 VAL B C 1
ATOM 3840 O O . VAL B 1 222 ? 10.406 61.375 -2.836 1 76.5 222 VAL B O 1
ATOM 3843 N N . GLY B 1 223 ? 8.617 60.281 -3.721 1 74.44 223 GLY B N 1
ATOM 3844 C CA . GLY B 1 223 ? 8.484 61.312 -4.746 1 74.44 223 GLY B CA 1
ATOM 3845 C C . GLY B 1 223 ? 8.203 62.688 -4.176 1 74.44 223 GLY B C 1
ATOM 3846 O O . GLY B 1 223 ? 8.781 63.688 -4.633 1 74.44 223 GLY B O 1
ATOM 3847 N N . GLY B 1 224 ? 7.348 62.75 -3.242 1 66 224 GLY B N 1
ATOM 3848 C CA . GLY B 1 224 ? 7.035 64 -2.584 1 66 224 GLY B CA 1
ATOM 3849 C C . GLY B 1 224 ? 8.219 64.625 -1.846 1 66 224 GLY B C 1
ATOM 3850 O O . GLY B 1 224 ? 8.445 65.812 -1.906 1 66 224 GLY B O 1
ATOM 3851 N N . CYS B 1 225 ? 8.93 63.844 -1.252 1 67.94 225 CYS B N 1
ATOM 3852 C CA . CYS B 1 225 ? 10.125 64.312 -0.546 1 67.94 225 CYS B CA 1
ATOM 3853 C C . CYS B 1 225 ? 11.164 64.875 -1.523 1 67.94 225 CYS B C 1
ATOM 3855 O O . CYS B 1 225 ? 11.797 65.875 -1.26 1 67.94 225 CYS B O 1
ATOM 3857 N N . PHE B 1 226 ? 11.312 64.062 -2.57 1 72.12 226 PHE B N 1
ATOM 3858 C CA . PHE B 1 226 ? 12.266 64.562 -3.582 1 72.12 226 PHE B CA 1
ATOM 3859 C C . PHE B 1 226 ? 11.82 65.875 -4.215 1 72.12 226 PHE B C 1
ATOM 3861 O O . PHE B 1 226 ? 12.633 66.75 -4.465 1 72.12 226 PHE B O 1
ATOM 3868 N N . TYR B 1 227 ? 10.516 65.938 -4.5 1 69.44 227 TYR B N 1
ATOM 3869 C CA . TYR B 1 227 ? 9.977 67.125 -5.082 1 69.44 227 TYR B CA 1
ATOM 3870 C C . TYR B 1 227 ? 10.125 68.312 -4.113 1 69.44 227 TYR B C 1
ATOM 3872 O O . TYR B 1 227 ? 10.516 69.438 -4.512 1 69.44 227 TYR B O 1
ATOM 3880 N N . GLN B 1 228 ? 9.906 68.062 -2.941 1 65.81 228 GLN B N 1
ATOM 3881 C CA . GLN B 1 228 ? 9.992 69.125 -1.935 1 65.81 228 GLN B CA 1
ATOM 3882 C C . GLN B 1 228 ? 11.438 69.562 -1.683 1 65.81 228 GLN B C 1
ATOM 3884 O O . GLN B 1 228 ? 11.727 70.75 -1.492 1 65.81 228 GLN B O 1
ATOM 3889 N N . ARG B 1 229 ? 12.297 68.625 -1.733 1 68.31 229 ARG B N 1
ATOM 3890 C CA . ARG B 1 229 ? 13.703 68.938 -1.499 1 68.31 229 ARG B CA 1
ATOM 3891 C C . ARG B 1 229 ? 14.312 69.688 -2.691 1 68.31 229 ARG B C 1
ATOM 3893 O O . ARG B 1 229 ? 15.102 70.562 -2.518 1 68.31 229 ARG B O 1
ATOM 3900 N N . THR B 1 230 ? 13.992 69.188 -3.787 1 72 230 THR B N 1
ATOM 3901 C CA . THR B 1 230 ? 14.672 69.688 -4.953 1 72 230 THR B CA 1
ATOM 3902 C C . THR B 1 230 ? 13.992 71 -5.43 1 72 230 THR B C 1
ATOM 3904 O O . THR B 1 230 ? 14.664 71.938 -5.863 1 72 230 THR B O 1
ATOM 3907 N N . VAL B 1 231 ? 12.672 70.938 -5.281 1 67.75 231 VAL B N 1
ATOM 3908 C CA . VAL B 1 231 ? 12.016 72.125 -5.859 1 67.75 231 VAL B CA 1
ATOM 3909 C C . VAL B 1 231 ? 11.734 73.188 -4.766 1 67.75 231 VAL B C 1
ATOM 3911 O O . VAL B 1 231 ? 11.914 74.375 -4.98 1 67.75 231 VAL B O 1
ATOM 3914 N N . LEU B 1 232 ? 11.32 72.625 -3.635 1 63.38 232 LEU B N 1
ATOM 3915 C CA . LEU B 1 232 ? 10.922 73.625 -2.641 1 63.38 232 LEU B CA 1
ATOM 3916 C C . LEU B 1 232 ? 12.016 73.812 -1.597 1 63.38 232 LEU B C 1
ATOM 3918 O O . LEU B 1 232 ? 11.898 74.688 -0.735 1 63.38 232 LEU B O 1
ATOM 3922 N N . GLN B 1 233 ? 13.203 73.312 -1.893 1 60.28 233 GLN B N 1
ATOM 3923 C CA . GLN B 1 233 ? 14.383 73.5 -1.047 1 60.28 233 GLN B CA 1
ATOM 3924 C C . GLN B 1 233 ? 14.016 73.375 0.43 1 60.28 233 GLN B C 1
ATOM 3926 O O . GLN B 1 233 ? 14.562 74.062 1.27 1 60.28 233 GLN B O 1
ATOM 3931 N N . ALA B 1 234 ? 12.812 72.938 0.73 1 55.75 234 ALA B N 1
ATOM 3932 C CA . ALA B 1 234 ? 12.328 72.812 2.105 1 55.75 234 ALA B CA 1
ATOM 3933 C C . ALA B 1 234 ? 13.117 71.812 2.91 1 55.75 234 ALA B C 1
ATOM 3935 O O . ALA B 1 234 ? 13.5 70.75 2.383 1 55.75 234 ALA B O 1
ATOM 3936 N N . ARG B 1 235 ? 13.93 72.25 3.877 1 56.47 235 ARG B N 1
ATOM 3937 C CA . ARG B 1 235 ? 14.812 71.5 4.754 1 56.47 235 ARG B CA 1
ATOM 3938 C C . ARG B 1 235 ? 14.055 70.938 5.965 1 56.47 235 ARG B C 1
ATOM 3940 O O . ARG B 1 235 ? 13.109 71.562 6.445 1 56.47 235 ARG B O 1
ATOM 3947 N N . GLY B 1 236 ? 14.281 69.688 6.582 1 52.41 236 GLY B N 1
ATOM 3948 C CA . GLY B 1 236 ? 13.781 69.062 7.797 1 52.41 236 GLY B CA 1
ATOM 3949 C C . GLY B 1 236 ? 12.516 68.25 7.582 1 52.41 236 GLY B C 1
ATOM 3950 O O . GLY B 1 236 ? 12.312 67.688 6.508 1 52.41 236 GLY B O 1
ATOM 3951 N N . TRP B 1 237 ? 11.617 68 8.672 1 54.16 237 TRP B N 1
ATOM 3952 C CA . TRP B 1 237 ? 10.398 67.188 8.719 1 54.16 237 TRP B CA 1
ATOM 3953 C C . TRP B 1 237 ? 9.359 67.688 7.742 1 54.16 237 TRP B C 1
ATOM 3955 O O . TRP B 1 237 ? 8.336 67.062 7.496 1 54.16 237 TRP B O 1
ATOM 3965 N N . ARG B 1 238 ? 9.461 68.875 7.285 1 54.84 238 ARG B N 1
ATOM 3966 C CA . ARG B 1 238 ? 8.516 69.562 6.391 1 54.84 238 ARG B CA 1
ATOM 3967 C C . ARG B 1 238 ? 8.633 69 4.973 1 54.84 238 ARG B C 1
ATOM 3969 O O . ARG B 1 238 ? 7.945 69.438 4.062 1 54.84 238 ARG B O 1
ATOM 3976 N N . GLN B 1 239 ? 9.555 68.062 4.805 1 56 239 GLN B N 1
ATOM 3977 C CA . GLN B 1 239 ? 9.789 67.5 3.486 1 56 239 GLN B CA 1
ATOM 3978 C C . GLN B 1 239 ? 8.695 66.5 3.125 1 56 239 GLN B C 1
ATOM 3980 O O . GLN B 1 239 ? 8.57 66.062 1.965 1 56 239 GLN B O 1
ATOM 3985 N N . VAL B 1 240 ? 7.957 66 4.086 1 58.69 240 VAL B N 1
ATOM 3986 C CA . VAL B 1 240 ? 6.879 65.062 3.836 1 58.69 240 VAL B CA 1
ATOM 3987 C C . VAL B 1 240 ? 5.707 65.75 3.17 1 58.69 240 VAL B C 1
ATOM 3989 O O . VAL B 1 240 ? 5.207 66.75 3.689 1 58.69 240 VAL B O 1
ATOM 3992 N N . PRO B 1 241 ? 5.438 65.5 1.876 1 59.41 241 PRO B N 1
ATOM 3993 C CA . PRO B 1 241 ? 4.34 66.188 1.215 1 59.41 241 PRO B CA 1
ATOM 3994 C C . PRO B 1 241 ? 3.02 66.062 1.972 1 59.41 241 PRO B C 1
ATOM 3996 O O . PRO B 1 241 ? 2.662 65 2.428 1 59.41 241 PRO B O 1
ATOM 3999 N N . HIS B 1 242 ? 2.371 67.062 2.133 1 62.69 242 HIS B N 1
ATOM 4000 C CA . HIS B 1 242 ? 1.082 67.188 2.807 1 62.69 242 HIS B CA 1
ATOM 4001 C C . HIS B 1 242 ? 1.143 66.625 4.215 1 62.69 242 HIS B C 1
ATOM 4003 O O . HIS B 1 242 ? 0.279 65.812 4.598 1 62.69 242 HIS B O 1
ATOM 4009 N N . TRP B 1 243 ? 2.297 66.688 4.793 1 61.34 243 TRP B N 1
ATOM 4010 C CA . TRP B 1 243 ? 2.523 66.125 6.133 1 61.34 243 TRP B CA 1
ATOM 4011 C C . TRP B 1 243 ? 1.391 66.562 7.074 1 61.34 243 TRP B C 1
ATOM 4013 O O . TRP B 1 243 ? 0.955 65.75 7.906 1 61.34 243 TRP B O 1
ATOM 4023 N N . GLN B 1 244 ? 0.898 67.688 6.945 1 58.31 244 GLN B N 1
ATOM 4024 C CA . GLN B 1 244 ? -0.193 68.188 7.789 1 58.31 244 GLN B CA 1
ATOM 4025 C C . GLN B 1 244 ? -1.458 67.375 7.566 1 58.31 244 GLN B C 1
ATOM 4027 O O . GLN B 1 244 ? -2.199 67.062 8.508 1 58.31 244 GLN B O 1
ATOM 4032 N N . THR B 1 245 ? -1.629 67 6.266 1 61.97 245 THR B N 1
ATOM 4033 C CA . THR B 1 245 ? -2.838 66.25 5.98 1 61.97 245 THR B CA 1
ATOM 4034 C C . THR B 1 245 ? -2.719 64.812 6.527 1 61.97 245 THR B C 1
ATOM 4036 O O . THR B 1 245 ? -3.682 64.25 7.074 1 61.97 245 THR B O 1
ATOM 4039 N N . TRP B 1 246 ? -1.54 64.375 6.398 1 62.91 246 TRP B N 1
ATOM 4040 C CA . TRP B 1 246 ? -1.36 63 6.895 1 62.91 246 TRP B CA 1
ATOM 4041 C C . TRP B 1 246 ? -1.402 62.969 8.414 1 62.91 246 TRP B C 1
ATOM 4043 O O . TRP B 1 246 ? -1.959 62.031 9.008 1 62.91 246 TRP B O 1
ATOM 4053 N N . LEU B 1 247 ? -0.929 63.875 9.086 1 58.53 247 LEU B N 1
ATOM 4054 C CA . LEU B 1 247 ? -1.014 64 10.539 1 58.53 247 LEU B CA 1
ATOM 4055 C C . LEU B 1 247 ? -2.455 64.25 10.984 1 58.53 247 LEU B C 1
ATOM 4057 O O . LEU B 1 247 ? -2.893 63.688 11.992 1 58.53 247 LEU B O 1
ATOM 4061 N N . ARG B 1 248 ? -3.15 65 10.234 1 59.47 248 ARG B N 1
ATOM 4062 C CA . ARG B 1 248 ? -4.562 65.188 10.531 1 59.47 248 ARG B CA 1
ATOM 4063 C C . ARG B 1 248 ? -5.379 63.938 10.32 1 59.47 248 ARG B C 1
ATOM 4065 O O . ARG B 1 248 ? -6.281 63.656 11.109 1 59.47 248 ARG B O 1
ATOM 4072 N N . ALA B 1 249 ? -4.996 63.219 9.359 1 63.91 249 ALA B N 1
ATOM 4073 C CA . ALA B 1 249 ? -5.703 61.969 9.102 1 63.91 249 ALA B CA 1
ATOM 4074 C C . ALA B 1 249 ? -5.379 60.938 10.164 1 63.91 249 ALA B C 1
ATOM 4076 O O . ALA B 1 249 ? -6.27 60.219 10.641 1 63.91 249 ALA B O 1
ATOM 4077 N N . LEU B 1 250 ? -4.188 60.844 10.5 1 63.38 250 LEU B N 1
ATOM 4078 C CA . LEU B 1 250 ? -3.781 59.938 11.555 1 63.38 250 LEU B CA 1
ATOM 4079 C C . LEU B 1 250 ? -4.363 60.344 12.898 1 63.38 250 LEU B C 1
ATOM 4081 O O . LEU B 1 250 ? -4.816 59.5 13.672 1 63.38 250 LEU B O 1
ATOM 4085 N N . ASN B 1 251 ? -4.324 61.562 13.141 1 57.78 251 ASN B N 1
ATOM 4086 C CA . ASN B 1 251 ? -4.949 62.125 14.344 1 57.78 251 ASN B CA 1
ATOM 4087 C C . ASN B 1 251 ? -6.461 61.875 14.336 1 57.78 251 ASN B C 1
ATOM 4089 O O . ASN B 1 251 ? -7.051 61.594 15.375 1 57.78 251 ASN B O 1
ATOM 4093 N N . PHE B 1 252 ? -6.996 61.969 13.211 1 60.16 252 PHE B N 1
ATOM 4094 C CA . PHE B 1 252 ? -8.422 61.719 13.086 1 60.16 252 PHE B CA 1
ATOM 4095 C C . PHE B 1 252 ? -8.727 60.219 13.352 1 60.16 252 PHE B C 1
ATOM 4097 O O . PHE B 1 252 ? -9.68 59.906 14.055 1 60.16 252 PHE B O 1
ATOM 4104 N N . VAL B 1 253 ? -7.941 59.406 12.883 1 61.09 253 VAL B N 1
ATOM 4105 C CA . VAL B 1 253 ? -8.141 57.969 13.086 1 61.09 253 VAL B CA 1
ATOM 4106 C C . VAL B 1 253 ? -7.766 57.594 14.523 1 61.09 253 VAL B C 1
ATOM 4108 O O . VAL B 1 253 ? -8.461 56.812 15.164 1 61.09 253 VAL B O 1
ATOM 4111 N N . TRP B 1 254 ? -6.746 58.094 15.008 1 54.53 254 TRP B N 1
ATOM 4112 C CA . TRP B 1 254 ? -6.332 57.844 16.391 1 54.53 254 TRP B CA 1
ATOM 4113 C C . TRP B 1 254 ? -7.34 58.438 17.375 1 54.53 254 TRP B C 1
ATOM 4115 O O . TRP B 1 254 ? -7.691 57.781 18.359 1 54.53 254 TRP B O 1
ATOM 4125 N N . VAL B 1 255 ? -7.801 59.594 17.141 1 53.78 255 VAL B N 1
ATOM 4126 C CA . VAL B 1 255 ? -8.805 60.188 18 1 53.78 255 VAL B CA 1
ATOM 4127 C C . VAL B 1 255 ? -10.125 59.438 17.875 1 53.78 255 VAL B C 1
ATOM 4129 O O . VAL B 1 255 ? -10.805 59.188 18.875 1 53.78 255 VAL B O 1
ATOM 4132 N N . ARG B 1 256 ? -10.398 59.062 16.656 1 54.28 256 ARG B N 1
ATOM 4133 C CA . ARG B 1 256 ? -11.641 58.312 16.5 1 54.28 256 ARG B CA 1
ATOM 4134 C C . ARG B 1 256 ? -11.523 56.938 17.156 1 54.28 256 ARG B C 1
ATOM 4136 O O . ARG B 1 256 ? -12.492 56.438 17.734 1 54.28 256 ARG B O 1
ATOM 4143 N N . LYS B 1 257 ? -10.477 56.281 17.125 1 55.12 257 LYS B N 1
ATOM 4144 C CA . LYS B 1 257 ? -10.312 55 17.812 1 55.12 257 LYS B CA 1
ATOM 4145 C C . LYS B 1 257 ? -10.289 55.219 19.328 1 55.12 257 LYS B C 1
ATOM 4147 O O . LYS B 1 257 ? -10.781 54.375 20.078 1 55.12 257 LYS B O 1
ATOM 4152 N N . ILE B 1 258 ? -9.703 56.188 19.812 1 53.19 258 ILE B N 1
ATOM 4153 C CA . ILE B 1 258 ? -9.703 56.469 21.234 1 53.19 258 ILE B CA 1
ATOM 4154 C C . ILE B 1 258 ? -11.086 56.938 21.672 1 53.19 258 ILE B C 1
ATOM 4156 O O . ILE B 1 258 ? -11.586 56.531 22.734 1 53.19 258 ILE B O 1
ATOM 4160 N N . LEU B 1 259 ? -11.773 57.812 20.938 1 52.91 259 LEU B N 1
ATOM 4161 C CA . LEU B 1 259 ? -13.062 58.344 21.375 1 52.91 259 LEU B CA 1
ATOM 4162 C C . LEU B 1 259 ? -14.188 57.375 21.031 1 52.91 259 LEU B C 1
ATOM 4164 O O . LEU B 1 259 ? -15.195 57.312 21.734 1 52.91 259 LEU B O 1
ATOM 4168 N N . PHE B 1 260 ? -14.172 56.656 19.859 1 48.94 260 PHE B N 1
ATOM 4169 C CA . PHE B 1 260 ? -15.258 55.719 19.594 1 48.94 260 PHE B CA 1
ATOM 4170 C C . PHE B 1 260 ? -14.766 54.281 19.703 1 48.94 260 PHE B C 1
ATOM 4172 O O . PHE B 1 260 ? -14.367 53.688 18.688 1 48.94 260 PHE B O 1
ATOM 4179 N N . PRO B 1 261 ? -14.391 53.75 20.859 1 48.66 261 PRO B N 1
ATOM 4180 C CA . PRO B 1 261 ? -14.086 52.344 21.016 1 48.66 261 PRO B CA 1
ATOM 4181 C C . PRO B 1 261 ? -15.18 51.438 20.453 1 48.66 261 PRO B C 1
ATOM 4183 O O . PRO B 1 261 ? -16.328 51.844 20.328 1 48.66 261 PRO B O 1
ATOM 4186 N N . ALA B 1 262 ? -14.93 50.344 19.656 1 47.72 262 ALA B N 1
ATOM 4187 C CA . ALA B 1 262 ? -15.766 49.344 19.016 1 47.72 262 ALA B CA 1
ATOM 4188 C C . ALA B 1 262 ? -16.938 48.969 19.922 1 47.72 262 ALA B C 1
ATOM 4190 O O . ALA B 1 262 ? -17.766 48.125 19.531 1 47.72 262 ALA B O 1
ATOM 4191 N N . ARG B 1 263 ? -16.953 49.25 21.172 1 42.28 263 ARG B N 1
ATOM 4192 C CA . ARG B 1 263 ? -18.062 48.75 21.984 1 42.28 263 ARG B CA 1
ATOM 4193 C C . ARG B 1 263 ? -19.391 49.281 21.5 1 42.28 263 ARG B C 1
ATOM 4195 O O . ARG B 1 263 ? -20.453 48.906 21.984 1 42.28 263 ARG B O 1
ATOM 4202 N N . TRP B 1 264 ? -19.484 50.469 20.844 1 43 264 TRP B N 1
ATOM 4203 C CA . TRP B 1 264 ? -20.828 51.031 20.703 1 43 264 TRP B CA 1
ATOM 4204 C C . TRP B 1 264 ? -21.641 50.25 19.672 1 43 264 TRP B C 1
ATOM 4206 O O . TRP B 1 264 ? -22.781 50.594 19.375 1 43 264 TRP B O 1
ATOM 4216 N N . PHE B 1 265 ? -21.078 49.281 18.906 1 40.47 265 PHE B N 1
ATOM 4217 C CA . PHE B 1 265 ? -22 48.625 17.984 1 40.47 265 PHE B CA 1
ATOM 4218 C C . PHE B 1 265 ? -22.922 47.656 18.734 1 40.47 265 PHE B C 1
ATOM 4220 O O . PHE B 1 265 ? -23.109 46.531 18.328 1 40.47 265 PHE B O 1
ATOM 4227 N N . SER B 1 266 ? -23 47.594 20.047 1 38.19 266 SER B N 1
ATOM 4228 C CA . SER B 1 266 ? -24.078 46.812 20.625 1 38.19 266 SER B CA 1
ATOM 4229 C C . SER B 1 266 ? -25.438 47.406 20.312 1 38.19 266 SER B C 1
ATOM 4231 O O . SER B 1 266 ? -25.797 48.469 20.828 1 38.19 266 SER B O 1
ATOM 4233 N N . VAL B 1 267 ? -25.906 47.375 19.031 1 38.09 267 VAL B N 1
ATOM 4234 C CA . VAL B 1 267 ? -27.297 47.719 18.703 1 38.09 267 VAL B CA 1
ATOM 4235 C C . VAL B 1 267 ? -28.234 46.875 19.562 1 38.09 267 VAL B C 1
ATOM 4237 O O . VAL B 1 267 ? -28.141 45.656 19.609 1 38.09 267 VAL B O 1
ATOM 4240 N N . ARG B 1 268 ? -28.844 47.406 20.656 1 38.53 268 ARG B N 1
ATOM 4241 C CA . ARG B 1 268 ? -30.047 47 21.359 1 38.53 268 ARG B CA 1
ATOM 4242 C C . ARG B 1 268 ? -31.172 46.688 20.391 1 38.53 268 ARG B C 1
ATOM 4244 O O . ARG B 1 268 ? -31.594 47.531 19.609 1 38.53 268 ARG B O 1
ATOM 4251 N N . GLY B 1 269 ? -31.141 45.469 19.75 1 33.47 269 GLY B N 1
ATOM 4252 C CA . GLY B 1 269 ? -32.344 45 19.125 1 33.47 269 GLY B CA 1
ATOM 4253 C C . GLY B 1 269 ? -33.562 45.062 20.031 1 33.47 269 GLY B C 1
ATOM 4254 O O . GLY B 1 269 ? -33.75 44.188 20.891 1 33.47 269 GLY B O 1
ATOM 4255 N N . GLY B 1 270 ? -33.875 46.156 20.625 1 30.22 270 GLY B N 1
ATOM 4256 C CA . GLY B 1 270 ? -35.156 46.344 21.297 1 30.22 270 GLY B CA 1
ATOM 4257 C C . GLY B 1 270 ? -36.344 46.219 20.359 1 30.22 270 GLY B C 1
ATOM 4258 O O . GLY B 1 270 ? -37.5 46.312 20.797 1 30.22 270 GLY B O 1
ATOM 4259 N N . GLY B 1 271 ? -36.406 45.812 19.094 1 27.38 271 GLY B N 1
ATOM 4260 C CA . GLY B 1 271 ? -37.812 45.625 18.734 1 27.38 271 GLY B CA 1
ATOM 4261 C C . GLY B 1 271 ? -38.406 44.344 19.297 1 27.38 271 GLY B C 1
ATOM 4262 O O . GLY B 1 271 ? -37.656 43.438 19.719 1 27.38 271 GLY B O 1
#

Sequence (542 aa):
MLWLARDARSSLLSSAALIAFLYPLATAAMAELPDPPCSATSNRTHTFVNLQSLIRRKGFDQDYSTRHDNISFTLNICAPALSADDLHFPSAEDARNVSAYYRKGDKAYSLGRASLKPKFVGKKLVLDYAGGSLCPKLDAEGLPIEGEDNEAGYRRGLTLSFVCDRDLISPPTISFISQRYNCSYWFEVRTASACATVKAQSLGPVAIFSIISLVALMVYFVGGCFYQRTVLQARGWRQVPHWQTWLRALNFVWVRKILFPARWFSVRGGGMLWLARDARSSLLSSAALIAFLYPLATAAMAELPDPPCSATSNRTHTFVNLQSLIRRKGFDQDYSTRHDNISFTLNICAPALSADDLHFPSAEDARNVSAYYRKGDKAYSLGRASLKPKFVGKKLVLDYAGGSLCPKLDAEGLPIEGEDNEAGYRRGLTLSFVCDRDLISPPTISFISQRYNCSYWFEVRTASACATVKAQSLGPVAIFSIISLVALMVYFVGGCFYQRTVLQARGWRQVPHWQTWLRALNFVWVRKILFPARWFSVRGGG

Organism: NCBI:txid3140254

Secondary structure (DSSP, 8-state):
--THHHHHHHHHHHHHHHHHHHHHHHHHTT---PPPTTEEE-TTT-EEEE-GGG---TTT---EEEEETTEEEEE-SSS--TTGGG---TT-S-GGGB-EEEEETTEEEE--B-----EEETTEEEEEE---SBPEEE-TTS-EEEEEE-SS--B-EEEEEEEE-TT--SSPEEEEEEEETTTEEEEEEEEGGGS-EE------HHHHHHHHHHHHHHHHHHHHHHHHHHTS---SGGGSTTHHHHHHHHHHHHHHHHHS-GGGG------/--THHHHHHHHHHHHHHHHHHHHHHHHHTT---PPPTTEEE-TTT-EEEE-GGG---TTT---EEEEETTEEEEE-SSS--TTGGG---TT-S-GGGB-EEEEETTEEEE--B-----EEETTEEEEEE---SBPEEE-TTS-EEEEEE-SS--B-EEEEEEEE-TT--SSPEEEEEEEETTTEEEEEEEEGGGS-EE------HHHHHHHHHHHHHHHHHHHHHHHHHHTS---SGGGSTTHHHHHHHHHHHHHHHHHS-GGGG------

Radius of gyration: 39.87 Å; Cα contacts (8 Å, |Δi|>4): 940; chains: 2; bounding box: 74×136×77 Å

Nearest PDB structures (foldseek):
  6z30-assembly1_A  TM=8.252E-01  e=2.940E-08  Homo sapiens
  6z32-assembly1_A  TM=8.315E-01  e=8.569E-08  Homo sapiens
  6vk3-assembly1_B  TM=4.579E-01  e=1.577E-02  Saccharomyces cerevisiae
  3c18-assembly2_C  TM=4.521E-01  e=9.517E-01  Exiguobacterium sibiricum 255-15
  9bht-assembly1_B  TM=2.947E-01  e=3.733E+00  Ciona intestinalis